Protein AF-A0A3D5N9E1-F1 (afdb_monomer)

Organism: NCBI:txid168935

Radius of gyration: 23.95 Å; Cα contacts (8 Å, |Δi|>4): 768; chains: 1; bounding box: 67×78×55 Å

Structure (mmCIF, N/CA/C/O backbone):
data_AF-A0A3D5N9E1-F1
#
_entry.id   AF-A0A3D5N9E1-F1
#
loop_
_atom_site.group_PDB
_atom_site.id
_atom_site.type_symbol
_atom_site.label_atom_id
_atom_site.label_alt_id
_atom_site.label_comp_id
_atom_site.label_asym_id
_atom_site.label_entity_id
_atom_site.label_seq_id
_atom_site.pdbx_PDB_ins_code
_atom_site.Cartn_x
_atom_site.Cartn_y
_atom_site.Cartn_z
_atom_site.occupancy
_atom_site.B_iso_or_equiv
_atom_site.auth_seq_id
_atom_site.auth_comp_id
_atom_site.auth_asym_id
_atom_site.auth_atom_id
_atom_site.pdbx_PDB_model_num
ATOM 1 N N . MET A 1 1 ? 43.078 33.951 27.477 1.00 39.91 1 MET A N 1
ATOM 2 C CA . MET A 1 1 ? 42.856 33.477 26.098 1.00 39.91 1 MET A CA 1
ATOM 3 C C . MET A 1 1 ? 41.370 33.601 25.806 1.00 39.91 1 MET A C 1
ATOM 5 O O . MET A 1 1 ? 40.579 32.904 26.423 1.00 39.91 1 MET A O 1
ATOM 9 N N . THR A 1 2 ? 41.009 34.582 24.984 1.00 33.34 2 THR A N 1
ATOM 10 C CA . THR A 1 2 ? 39.685 34.783 24.359 1.00 33.34 2 THR A CA 1
ATOM 11 C C . THR A 1 2 ? 39.602 33.875 23.115 1.00 33.34 2 THR A C 1
ATOM 13 O O . THR A 1 2 ? 40.651 33.455 22.636 1.00 33.34 2 THR A O 1
ATOM 16 N N . THR A 1 3 ? 38.457 33.417 22.602 1.00 33.12 3 THR A N 1
ATOM 17 C CA . THR A 1 3 ? 37.290 34.126 22.022 1.00 33.12 3 THR A CA 1
ATOM 18 C C . THR A 1 3 ? 36.111 33.125 21.957 1.00 33.12 3 THR A C 1
ATOM 20 O O . THR A 1 3 ? 36.323 31.952 21.677 1.00 33.12 3 THR A O 1
ATOM 23 N N . SER A 1 4 ? 34.881 33.410 22.402 1.00 30.75 4 SER A N 1
ATOM 24 C CA . SER A 1 4 ? 33.824 34.268 21.821 1.00 30.75 4 SER A CA 1
ATOM 25 C C . SER A 1 4 ? 33.329 33.855 20.420 1.00 30.75 4 SER A C 1
ATOM 27 O O . SER A 1 4 ? 33.912 34.231 19.406 1.00 30.75 4 SER A O 1
ATOM 29 N N . LEU A 1 5 ? 32.197 33.138 20.388 1.00 36.12 5 LEU A N 1
ATOM 30 C CA . LEU A 1 5 ? 31.382 32.854 19.198 1.00 36.12 5 LEU A CA 1
ATOM 31 C C . LEU A 1 5 ? 30.779 34.144 18.614 1.00 36.12 5 LEU A C 1
ATOM 33 O O . LEU A 1 5 ? 29.966 34.788 19.276 1.00 36.12 5 LEU A O 1
ATOM 37 N N . GLU A 1 6 ? 31.084 34.474 17.357 1.00 34.16 6 GLU A N 1
ATOM 38 C CA . GLU A 1 6 ? 30.407 35.557 16.629 1.00 34.16 6 GLU A CA 1
ATOM 39 C C . GLU A 1 6 ? 29.340 35.020 15.662 1.00 34.16 6 GLU A C 1
ATOM 41 O O . GLU A 1 6 ? 29.622 34.532 14.568 1.00 34.16 6 GLU A O 1
ATOM 46 N N . ARG A 1 7 ? 28.068 35.194 16.041 1.00 33.53 7 ARG A N 1
ATOM 47 C CA . ARG A 1 7 ? 26.943 35.194 15.097 1.00 33.53 7 ARG A CA 1
ATOM 48 C C . ARG A 1 7 ? 26.887 36.553 14.386 1.00 33.53 7 ARG A C 1
ATOM 50 O O . ARG A 1 7 ? 26.365 37.488 14.989 1.00 33.53 7 ARG A O 1
ATOM 57 N N . ARG A 1 8 ? 27.333 36.655 13.123 1.00 33.06 8 ARG A N 1
ATOM 58 C CA . ARG A 1 8 ? 26.827 37.597 12.081 1.00 33.06 8 ARG A CA 1
ATOM 59 C C . ARG A 1 8 ? 27.731 37.627 10.841 1.00 33.06 8 ARG A C 1
ATOM 61 O O . ARG A 1 8 ? 28.818 38.186 10.913 1.00 33.06 8 ARG A O 1
ATOM 68 N N . ARG A 1 9 ? 27.211 37.162 9.694 1.00 31.77 9 ARG A N 1
ATOM 69 C CA . ARG A 1 9 ? 27.338 37.754 8.335 1.00 31.77 9 ARG A CA 1
ATOM 70 C C . ARG A 1 9 ? 27.010 36.711 7.259 1.00 31.77 9 ARG A C 1
ATOM 72 O O . ARG A 1 9 ? 27.866 35.911 6.921 1.00 31.77 9 ARG A O 1
ATOM 79 N N . PHE A 1 10 ? 25.830 36.818 6.650 1.00 28.70 10 PHE A N 1
ATOM 80 C CA . PHE A 1 10 ? 25.749 37.103 5.211 1.00 28.70 10 PHE A CA 1
ATOM 81 C C . PHE A 1 10 ? 24.344 37.612 4.863 1.00 28.70 10 PHE A C 1
ATOM 83 O O . PHE A 1 10 ? 23.374 36.862 4.870 1.00 28.70 10 PHE A O 1
ATOM 90 N N . LEU A 1 11 ? 24.222 38.913 4.596 1.00 29.69 11 LEU A N 1
ATOM 91 C CA . LEU A 1 11 ? 22.987 39.527 4.115 1.00 29.69 11 LEU A CA 1
ATOM 92 C C . LEU A 1 11 ? 23.321 40.366 2.880 1.00 29.69 11 LEU A C 1
ATOM 94 O O . LEU A 1 11 ? 23.933 41.421 2.994 1.00 29.69 11 LEU A O 1
ATOM 98 N N . LYS A 1 12 ? 22.923 39.822 1.726 1.00 27.81 12 LYS A N 1
ATOM 99 C CA . LYS A 1 12 ? 22.423 40.492 0.513 1.00 27.81 12 LYS A CA 1
ATOM 100 C C . LYS A 1 12 ? 23.005 41.878 0.178 1.00 27.81 12 LYS A C 1
ATOM 102 O O . LYS A 1 12 ? 22.596 42.885 0.749 1.00 27.81 12 LYS A O 1
ATOM 107 N N . SER A 1 13 ? 23.802 41.926 -0.890 1.00 30.17 13 SER A N 1
ATOM 108 C CA . SER A 1 13 ? 23.986 43.132 -1.712 1.00 30.17 13 SER A CA 1
ATOM 109 C C . SER A 1 13 ? 22.952 43.156 -2.846 1.00 30.17 13 SER A C 1
ATOM 111 O O . SER A 1 13 ? 22.575 42.105 -3.361 1.00 30.17 13 SER A O 1
ATOM 113 N N . VAL A 1 14 ? 22.491 44.348 -3.232 1.00 34.19 14 VAL A N 1
ATOM 114 C CA . VAL A 1 14 ? 21.452 44.595 -4.253 1.00 34.19 14 VAL A CA 1
ATOM 115 C C . VAL A 1 14 ? 21.963 45.629 -5.270 1.00 34.19 14 VAL A C 1
ATOM 117 O O . VAL A 1 14 ? 22.809 46.448 -4.915 1.00 34.19 14 VAL A O 1
ATOM 120 N N . ALA A 1 15 ? 21.356 45.631 -6.469 1.00 31.62 15 ALA A N 1
ATOM 121 C CA . ALA A 1 15 ? 21.448 46.618 -7.567 1.00 31.62 15 ALA A CA 1
ATOM 122 C C . ALA A 1 15 ? 22.546 46.343 -8.639 1.00 31.62 15 ALA A C 1
ATOM 124 O O . ALA A 1 15 ? 23.654 45.959 -8.288 1.00 31.62 15 ALA A O 1
ATOM 125 N N . ALA A 1 16 ? 22.313 46.519 -9.956 1.00 31.25 16 ALA A N 1
ATOM 126 C CA . ALA A 1 16 ? 21.088 46.946 -10.661 1.00 31.25 16 ALA A CA 1
ATOM 127 C C . ALA A 1 16 ? 21.017 46.529 -12.159 1.00 31.25 16 ALA A C 1
ATOM 129 O O . ALA A 1 16 ? 22.038 46.470 -12.829 1.00 31.25 16 ALA A O 1
ATOM 130 N N . ALA A 1 17 ? 19.771 46.387 -12.647 1.00 30.31 17 ALA A N 1
ATOM 131 C CA . ALA A 1 17 ? 19.212 46.743 -13.973 1.00 30.31 17 ALA A CA 1
ATOM 132 C C . ALA A 1 17 ? 19.816 46.236 -15.315 1.00 30.31 17 ALA A C 1
ATOM 134 O O . ALA A 1 17 ? 20.955 46.534 -15.658 1.00 30.31 17 ALA A O 1
ATOM 135 N N . GLY A 1 18 ? 18.951 45.650 -16.171 1.00 28.73 18 GLY A N 1
ATOM 136 C CA . GLY A 1 18 ? 19.239 45.419 -17.601 1.00 28.73 18 GLY A CA 1
ATOM 137 C C . GLY A 1 18 ? 18.175 44.675 -18.448 1.00 28.73 18 GLY A C 1
ATOM 138 O O . GLY A 1 18 ? 18.410 43.540 -18.825 1.00 28.73 18 GLY A O 1
ATOM 139 N N . VAL A 1 19 ? 17.061 45.340 -18.807 1.00 32.41 19 VAL A N 1
ATOM 140 C CA . VAL A 1 19 ? 16.312 45.190 -20.098 1.00 32.41 19 VAL A CA 1
ATOM 141 C C . VAL A 1 19 ? 15.659 43.823 -20.494 1.00 32.41 19 VAL A C 1
ATOM 143 O O . VAL A 1 19 ? 16.262 42.987 -21.151 1.00 32.41 19 VAL A O 1
ATOM 146 N N . ILE A 1 20 ? 14.362 43.655 -20.165 1.00 35.75 20 ILE A N 1
ATOM 147 C CA . ILE A 1 20 ? 13.182 43.441 -21.076 1.00 35.75 20 ILE A CA 1
ATOM 148 C C . ILE A 1 20 ? 13.515 43.113 -22.563 1.00 35.75 20 ILE A C 1
ATOM 150 O O . ILE A 1 20 ? 14.217 43.911 -23.165 1.00 35.75 20 ILE A O 1
ATOM 154 N N . LEU A 1 21 ? 12.989 42.136 -23.333 1.00 34.06 21 LEU A N 1
ATOM 155 C CA . LEU A 1 21 ? 11.941 41.067 -23.331 1.00 34.06 21 LEU A CA 1
ATOM 156 C C . LEU A 1 21 ? 12.146 40.242 -24.663 1.00 34.06 21 LEU A C 1
ATOM 158 O O . LEU A 1 21 ? 12.999 40.671 -25.444 1.00 34.06 21 LEU A O 1
ATOM 162 N N . PRO A 1 22 ? 11.358 39.205 -25.079 1.00 43.97 22 PRO A N 1
ATOM 163 C CA . PRO A 1 22 ? 10.430 38.277 -24.398 1.00 43.97 22 PRO A CA 1
ATOM 164 C C . PRO A 1 22 ? 10.693 36.765 -24.702 1.00 43.97 22 PRO A C 1
ATOM 166 O O . PRO A 1 22 ? 11.386 36.412 -25.647 1.00 43.97 22 PRO A O 1
ATOM 169 N N . GLY A 1 23 ? 10.003 35.868 -23.984 1.00 39.88 23 GLY A N 1
ATOM 170 C CA . GLY A 1 23 ? 9.424 34.637 -24.560 1.00 39.88 23 GLY A CA 1
ATOM 171 C C . GLY A 1 23 ? 10.335 33.572 -25.196 1.00 39.88 23 GLY A C 1
ATOM 172 O O . GLY A 1 23 ? 10.279 33.366 -26.404 1.00 39.88 23 GLY A O 1
ATOM 173 N N . MET A 1 24 ? 11.010 32.766 -24.372 1.00 36.00 24 MET A N 1
ATOM 174 C CA . MET A 1 24 ? 11.253 31.353 -24.698 1.00 36.00 24 MET A CA 1
ATOM 175 C C . MET A 1 24 ? 11.306 30.536 -23.405 1.00 36.00 24 MET A C 1
ATOM 177 O O . MET A 1 24 ? 12.301 30.538 -22.682 1.00 36.00 24 MET A O 1
ATOM 181 N N . SER A 1 25 ? 10.196 29.868 -23.093 1.00 35.53 25 SER A N 1
ATOM 182 C CA . SER A 1 25 ? 10.108 28.929 -21.977 1.00 35.53 25 SER A CA 1
ATOM 183 C C . SER A 1 25 ? 10.927 27.685 -22.309 1.00 35.53 25 SER A C 1
ATOM 185 O O . SER A 1 25 ? 10.414 26.753 -22.920 1.00 35.53 25 SER A O 1
ATOM 187 N N . MET A 1 26 ? 12.195 27.662 -21.900 1.00 39.12 26 MET A N 1
ATOM 188 C CA . MET A 1 26 ? 13.045 26.466 -21.945 1.00 39.12 26 MET A CA 1
ATOM 189 C C . MET A 1 26 ? 12.646 25.475 -20.834 1.00 39.12 26 MET A C 1
ATOM 191 O O . MET A 1 26 ? 13.474 25.068 -20.024 1.00 39.12 26 MET A O 1
ATOM 195 N N . PHE A 1 27 ? 11.369 25.075 -20.802 1.00 42.38 27 PHE A N 1
ATOM 196 C CA . PHE A 1 27 ? 10.957 23.822 -20.170 1.00 42.38 27 PHE A CA 1
ATOM 197 C C . PHE A 1 27 ? 11.347 22.703 -21.131 1.00 42.38 27 PHE A C 1
ATOM 199 O O . PHE A 1 27 ? 10.619 22.341 -22.050 1.00 42.38 27 PHE A O 1
ATOM 206 N N . GLY A 1 28 ? 12.592 22.275 -20.966 1.00 41.06 28 GLY A N 1
ATOM 207 C CA . GLY A 1 28 ? 13.300 21.386 -21.872 1.00 41.06 28 GLY A CA 1
ATOM 208 C C . GLY A 1 28 ? 14.501 20.761 -21.179 1.00 41.06 28 GLY A C 1
ATOM 209 O O . GLY A 1 28 ? 15.564 20.641 -21.786 1.00 41.06 28 GLY A O 1
ATOM 210 N N . ALA A 1 29 ? 14.335 20.373 -19.910 1.00 38.56 29 ALA A N 1
ATOM 211 C CA . ALA A 1 29 ? 15.100 19.256 -19.380 1.00 38.56 29 ALA A CA 1
ATOM 212 C C . ALA A 1 29 ? 14.678 18.040 -20.211 1.00 38.56 29 ALA A C 1
ATOM 214 O O . ALA A 1 29 ? 13.598 17.480 -20.031 1.00 38.56 29 ALA A O 1
ATOM 215 N N . ALA A 1 30 ? 15.473 17.725 -21.232 1.00 37.25 30 ALA A N 1
ATOM 216 C CA . ALA A 1 30 ? 15.228 16.551 -22.040 1.00 37.25 30 ALA A CA 1
ATOM 217 C C . ALA A 1 30 ? 15.395 15.336 -21.130 1.00 37.25 30 ALA A C 1
ATOM 219 O O . ALA A 1 30 ? 16.508 15.071 -20.670 1.00 37.25 30 ALA A O 1
ATOM 220 N N . MET A 1 31 ? 14.310 14.592 -20.905 1.00 46.56 31 MET A N 1
ATOM 221 C CA . MET A 1 31 ? 14.457 13.209 -20.476 1.00 46.56 31 MET A CA 1
ATOM 222 C C . MET A 1 31 ? 15.425 12.552 -21.460 1.00 46.56 31 MET A C 1
ATOM 224 O O . MET A 1 31 ? 15.201 12.603 -22.676 1.00 46.56 31 MET A O 1
ATOM 228 N N . ALA A 1 32 ? 16.474 11.908 -20.948 1.00 38.44 32 ALA A N 1
ATOM 229 C CA . ALA A 1 32 ? 16.996 10.762 -21.666 1.00 38.44 32 ALA A CA 1
ATOM 230 C C . ALA A 1 32 ? 15.790 9.839 -21.865 1.00 38.44 32 ALA A C 1
ATOM 232 O O . ALA A 1 32 ? 15.141 9.449 -20.892 1.00 38.44 32 ALA A O 1
ATOM 233 N N . ALA A 1 33 ? 15.408 9.595 -23.118 1.00 39.44 33 ALA A N 1
ATOM 234 C CA . ALA A 1 33 ? 14.344 8.650 -23.383 1.00 39.44 33 ALA A CA 1
ATOM 235 C C . ALA A 1 33 ? 14.811 7.308 -22.817 1.00 39.44 33 ALA A C 1
ATOM 237 O O . ALA A 1 33 ? 15.800 6.744 -23.286 1.00 39.44 33 ALA A O 1
ATOM 238 N N . ASN A 1 34 ? 14.114 6.811 -21.796 1.00 50.66 34 ASN A N 1
ATOM 239 C CA . ASN A 1 34 ? 14.156 5.393 -21.501 1.00 50.66 34 ASN A CA 1
ATOM 240 C C . ASN A 1 34 ? 13.504 4.708 -22.702 1.00 50.66 34 ASN A C 1
ATOM 242 O O . ASN A 1 34 ? 12.290 4.521 -22.723 1.00 50.66 34 ASN A O 1
ATOM 246 N N . ASP A 1 35 ? 14.319 4.348 -23.701 1.00 60.09 35 ASP A N 1
ATOM 247 C CA . ASP A 1 35 ? 13.928 3.604 -24.913 1.00 60.09 35 ASP A CA 1
ATOM 248 C C . ASP A 1 35 ? 13.274 2.240 -24.584 1.00 60.09 35 ASP A C 1
ATOM 250 O O . ASP A 1 35 ? 12.830 1.514 -25.470 1.00 60.09 35 ASP A O 1
ATOM 254 N N . THR A 1 36 ? 13.210 1.884 -23.298 1.00 80.62 36 THR A N 1
ATOM 255 C CA . THR A 1 36 ? 12.567 0.699 -22.737 1.00 80.62 36 THR A CA 1
ATOM 256 C C . THR A 1 36 ? 11.112 0.919 -22.302 1.00 80.62 36 THR A C 1
ATOM 258 O O . THR A 1 36 ? 10.419 -0.072 -22.089 1.00 80.62 36 THR A O 1
ATOM 261 N N . LEU A 1 37 ? 10.604 2.151 -22.162 1.00 91.75 37 LEU A N 1
ATOM 262 C CA . LEU A 1 37 ? 9.244 2.402 -21.657 1.00 91.75 37 LEU A CA 1
ATOM 263 C C . LEU A 1 37 ? 8.408 3.289 -22.580 1.00 91.75 37 LEU A C 1
ATOM 265 O O . LEU A 1 37 ? 8.780 4.412 -22.916 1.00 91.75 37 LEU A O 1
ATOM 269 N N . GLU A 1 38 ? 7.201 2.821 -22.897 1.00 94.25 38 GLU A N 1
ATOM 270 C CA . GLU A 1 38 ? 6.179 3.655 -23.515 1.00 94.25 38 GLU A CA 1
ATOM 271 C C . GLU A 1 38 ? 5.543 4.569 -22.467 1.00 94.25 38 GLU A C 1
ATOM 273 O O . GLU A 1 38 ? 4.822 4.128 -21.567 1.00 94.25 38 GLU A O 1
ATOM 278 N N . LEU A 1 39 ? 5.831 5.861 -22.603 1.00 95.31 39 LEU A N 1
ATOM 279 C CA . LEU A 1 39 ? 5.329 6.913 -21.733 1.00 95.31 39 LEU A CA 1
ATOM 280 C C . LEU A 1 39 ? 4.351 7.812 -22.491 1.00 95.31 39 LEU A C 1
ATOM 282 O O . LEU A 1 39 ? 4.697 8.365 -23.539 1.00 95.31 39 LEU A O 1
ATOM 286 N N . GLY A 1 40 ? 3.169 8.021 -21.915 1.00 95.19 40 GLY A N 1
ATOM 287 C CA . GLY A 1 40 ? 2.153 8.934 -22.432 1.00 95.19 40 GLY A CA 1
ATOM 288 C C . GLY A 1 40 ? 2.606 10.399 -22.495 1.00 95.19 40 GLY A C 1
ATOM 289 O O . GLY A 1 40 ? 3.733 10.764 -22.125 1.00 95.19 40 GLY A O 1
ATOM 290 N N . GLU A 1 41 ? 1.702 11.255 -22.974 1.00 95.69 41 GLU A N 1
ATOM 291 C CA . GLU A 1 41 ? 1.911 12.705 -22.985 1.00 95.69 41 GLU A CA 1
ATOM 292 C C . GLU A 1 41 ? 2.115 13.245 -21.562 1.00 95.69 41 GLU A C 1
ATOM 294 O O . GLU A 1 41 ? 1.517 12.757 -20.601 1.00 95.69 41 GLU A O 1
ATOM 299 N N . ALA A 1 42 ? 2.976 14.256 -21.435 1.00 96.50 42 ALA A N 1
ATOM 300 C CA . ALA A 1 42 ? 3.238 14.912 -20.163 1.00 96.50 42 ALA A CA 1
ATOM 301 C C . ALA A 1 42 ? 2.051 15.787 -19.746 1.00 96.50 42 ALA A C 1
ATOM 303 O O . ALA A 1 42 ? 1.591 16.640 -20.506 1.00 96.50 42 ALA A O 1
ATOM 304 N N . GLN A 1 43 ? 1.584 15.584 -18.519 1.00 96.69 43 GLN A N 1
ATOM 305 C CA . GLN A 1 43 ? 0.491 16.324 -17.902 1.00 96.69 43 GLN A CA 1
ATOM 306 C C . GLN A 1 43 ? 1.026 17.054 -16.672 1.00 96.69 43 GLN A C 1
ATOM 308 O O . GLN A 1 43 ? 1.778 16.477 -15.889 1.00 96.69 43 GLN A O 1
ATOM 313 N N . ASN A 1 44 ? 0.638 18.314 -16.476 1.00 97.12 44 ASN A N 1
ATOM 314 C CA . ASN A 1 44 ? 1.001 19.033 -15.255 1.00 97.12 44 ASN A CA 1
ATOM 315 C C . ASN A 1 44 ? 0.338 18.354 -14.050 1.00 97.12 44 ASN A C 1
ATOM 317 O O . ASN A 1 44 ? -0.877 18.150 -14.047 1.00 97.12 44 ASN A O 1
ATOM 321 N N . PHE A 1 45 ? 1.131 18.045 -13.031 1.00 98.06 45 PHE A N 1
ATOM 322 C CA . PHE A 1 45 ? 0.673 17.467 -11.779 1.00 98.06 45 PHE A CA 1
ATOM 323 C C . PHE A 1 45 ? 0.757 18.486 -10.643 1.00 98.06 45 PHE A C 1
ATOM 325 O O . PHE A 1 45 ? 1.726 19.232 -10.516 1.00 98.06 45 PHE A O 1
ATOM 332 N N . ASP A 1 46 ? -0.268 18.476 -9.801 1.00 97.25 46 ASP A N 1
ATOM 333 C CA . ASP A 1 46 ? -0.351 19.246 -8.570 1.00 97.25 46 ASP A CA 1
ATOM 334 C C . ASP A 1 46 ? -1.178 18.450 -7.549 1.00 97.25 46 ASP A C 1
ATOM 336 O O . ASP A 1 46 ? -2.180 17.811 -7.895 1.00 97.25 46 ASP A O 1
ATOM 340 N N . PHE A 1 47 ? -0.756 18.475 -6.285 1.00 98.56 47 PHE A N 1
ATOM 341 C CA . PHE A 1 47 ? -1.433 17.735 -5.227 1.00 98.56 47 PHE A CA 1
ATOM 342 C C . PHE A 1 47 ? -2.749 18.404 -4.816 1.00 98.56 47 PHE A C 1
ATOM 344 O O . PHE A 1 47 ? -3.734 17.695 -4.599 1.00 98.56 47 PHE A O 1
ATOM 351 N N . ASP A 1 48 ? -2.828 19.739 -4.823 1.00 98.56 48 ASP A N 1
ATOM 352 C CA . ASP A 1 48 ? -4.088 20.442 -4.556 1.00 98.56 48 ASP A CA 1
ATOM 353 C C . ASP A 1 48 ? -5.118 20.129 -5.653 1.00 98.56 48 ASP A C 1
ATOM 355 O O . ASP A 1 48 ? -6.287 19.859 -5.362 1.00 98.56 48 ASP A O 1
ATOM 359 N N . ALA A 1 49 ? -4.706 20.063 -6.922 1.00 98.31 49 ALA A N 1
ATOM 360 C CA . ALA A 1 49 ? -5.551 19.581 -8.014 1.00 98.31 49 ALA A CA 1
ATOM 361 C C . ALA A 1 49 ? -6.043 18.132 -7.795 1.00 98.31 49 ALA A C 1
ATOM 363 O O . ALA A 1 49 ? -7.219 17.841 -8.045 1.00 98.31 49 ALA A O 1
ATOM 364 N N . LEU A 1 50 ? -5.195 17.232 -7.277 1.00 98.69 50 LEU A N 1
ATOM 365 C CA . LEU A 1 50 ? -5.577 15.854 -6.942 1.00 98.69 50 LEU A CA 1
ATOM 366 C C . LEU A 1 50 ? -6.610 15.795 -5.799 1.00 98.69 50 LEU A C 1
ATOM 368 O O . LEU A 1 50 ? -7.597 15.061 -5.906 1.00 98.69 50 LEU A O 1
ATOM 372 N N . ILE A 1 51 ? -6.425 16.601 -4.747 1.00 98.88 51 ILE A N 1
ATOM 373 C CA . ILE A 1 51 ? -7.365 16.753 -3.623 1.00 98.88 51 ILE A CA 1
ATOM 374 C C . ILE A 1 51 ? -8.720 17.271 -4.127 1.00 98.88 51 ILE A C 1
ATOM 376 O O . ILE A 1 51 ? -9.758 16.654 -3.871 1.00 98.88 51 ILE A O 1
ATOM 380 N N . ASN A 1 52 ? -8.721 18.349 -4.917 1.00 98.75 52 ASN A N 1
ATOM 381 C CA . ASN A 1 52 ? -9.932 18.924 -5.513 1.00 98.75 52 ASN A CA 1
ATOM 382 C C . ASN A 1 52 ? -10.658 17.930 -6.440 1.00 98.75 52 ASN A C 1
ATOM 384 O O . ASN A 1 52 ? -11.895 17.886 -6.471 1.00 98.75 52 ASN A O 1
ATOM 388 N N . ARG A 1 53 ? -9.915 17.087 -7.175 1.00 98.50 53 ARG A N 1
ATOM 389 C CA . ARG A 1 53 ? -10.482 16.004 -7.992 1.00 98.50 53 ARG A CA 1
ATOM 390 C C . ARG A 1 53 ? -11.166 14.953 -7.116 1.00 98.50 53 ARG A C 1
ATOM 392 O O . ARG A 1 53 ? -12.322 14.627 -7.383 1.00 98.50 53 ARG A O 1
ATOM 399 N N . ALA A 1 54 ? -10.513 14.486 -6.049 1.00 98.75 54 ALA A N 1
ATOM 400 C CA . ALA A 1 54 ? -11.104 13.543 -5.098 1.00 98.75 54 ALA A CA 1
ATOM 401 C C . ALA A 1 54 ? -12.384 14.106 -4.450 1.00 98.75 54 ALA A C 1
ATOM 403 O O . ALA A 1 54 ? -13.418 13.432 -4.457 1.00 98.75 54 ALA A O 1
ATOM 404 N N . GLN A 1 55 ? -12.360 15.361 -3.990 1.00 98.75 55 GLN A N 1
ATOM 405 C CA . GLN A 1 55 ? -13.531 16.050 -3.436 1.00 98.75 55 GLN A CA 1
ATOM 406 C C . GLN A 1 55 ? -14.683 16.132 -4.448 1.00 98.75 55 GLN A C 1
ATOM 408 O O . GLN A 1 55 ? -15.830 15.821 -4.130 1.00 98.75 55 GLN A O 1
ATOM 413 N N . THR A 1 56 ? -14.377 16.484 -5.700 1.00 98.62 56 THR A N 1
ATOM 414 C CA . THR A 1 56 ? -15.363 16.541 -6.790 1.00 98.62 56 THR A CA 1
ATOM 415 C C . THR A 1 56 ? -15.939 15.159 -7.116 1.00 98.62 56 THR A C 1
ATOM 417 O O . THR A 1 56 ? -17.104 15.049 -7.489 1.00 98.62 56 THR A O 1
ATOM 420 N N . MET A 1 57 ? -15.158 14.086 -6.975 1.00 98.44 57 MET A N 1
ATOM 421 C CA . MET A 1 57 ? -15.636 12.716 -7.184 1.00 98.44 57 MET A CA 1
ATOM 422 C C . MET A 1 57 ? -16.586 12.235 -6.079 1.00 98.44 57 MET A C 1
ATOM 424 O O . MET A 1 57 ? -17.450 11.407 -6.370 1.00 98.44 57 MET A O 1
ATOM 428 N N . ALA A 1 58 ? -16.486 12.759 -4.852 1.00 98.56 58 ALA A N 1
ATOM 429 C CA . ALA A 1 58 ? -17.416 12.429 -3.766 1.00 98.56 58 ALA A CA 1
ATOM 430 C C . ALA A 1 58 ? -18.835 12.988 -3.985 1.00 98.56 58 ALA A C 1
ATOM 432 O O . ALA A 1 58 ? -19.785 12.464 -3.415 1.00 98.56 58 ALA A O 1
ATOM 433 N N . THR A 1 59 ? -19.013 14.002 -4.842 1.00 98.31 59 THR A N 1
ATOM 434 C CA . THR A 1 59 ? -20.342 14.564 -5.173 1.00 98.31 59 THR A CA 1
ATOM 435 C C . THR A 1 59 ? -21.063 13.823 -6.307 1.00 98.31 59 THR A C 1
ATOM 437 O O . THR A 1 59 ? -22.157 14.218 -6.712 1.00 98.31 59 THR A O 1
ATOM 440 N N . LYS A 1 60 ? -20.459 12.751 -6.836 1.00 97.81 60 LYS A N 1
ATOM 441 C CA . LYS A 1 60 ? -20.966 11.942 -7.954 1.00 97.81 60 LYS A CA 1
ATOM 442 C C . LYS A 1 60 ? -21.125 10.487 -7.530 1.00 97.81 60 LYS A C 1
ATOM 444 O O . LYS A 1 60 ? -20.431 10.027 -6.624 1.00 97.81 60 LYS A O 1
ATOM 449 N N . ASP A 1 61 ? -21.983 9.747 -8.227 1.00 97.44 61 ASP A N 1
ATOM 450 C CA . ASP A 1 61 ? -22.085 8.298 -8.050 1.00 97.44 61 ASP A CA 1
ATOM 451 C C . ASP A 1 61 ? -20.758 7.586 -8.352 1.00 97.44 61 ASP A C 1
ATOM 453 O O . ASP A 1 61 ? -19.991 7.980 -9.232 1.00 97.44 61 ASP A O 1
ATOM 457 N N . TYR A 1 62 ? -20.502 6.508 -7.610 1.00 97.88 62 TYR A N 1
ATOM 458 C CA . TYR A 1 62 ? -19.337 5.654 -7.815 1.00 97.88 62 TYR A CA 1
ATOM 459 C C . TYR A 1 62 ? -19.442 4.883 -9.134 1.00 97.88 62 TYR A C 1
ATOM 461 O O . TYR A 1 62 ? -20.411 4.159 -9.368 1.00 97.88 62 TYR A O 1
ATOM 469 N N . VAL A 1 63 ? -18.393 4.972 -9.949 1.00 95.50 63 VAL A N 1
ATOM 470 C CA . VAL A 1 63 ? -18.209 4.163 -11.158 1.00 95.50 63 VAL A CA 1
ATOM 471 C C . VAL A 1 63 ? -16.961 3.314 -10.951 1.00 95.50 63 VAL A C 1
ATOM 473 O O . VAL A 1 63 ? -15.868 3.861 -10.806 1.00 95.50 63 VAL A O 1
ATOM 476 N N . ALA A 1 64 ? -17.113 1.989 -10.893 1.00 91.06 64 ALA A N 1
ATOM 477 C CA . ALA A 1 64 ? -15.994 1.056 -10.739 1.00 91.06 64 ALA A CA 1
ATOM 478 C C . ALA A 1 64 ? -15.013 1.141 -11.932 1.00 91.06 64 ALA A C 1
ATOM 480 O O . ALA A 1 64 ? -15.453 1.467 -13.038 1.00 91.06 64 ALA A O 1
ATOM 481 N N . PRO A 1 65 ? -13.711 0.830 -11.757 1.00 87.56 65 PRO A N 1
ATOM 482 C CA . PRO A 1 65 ? -12.782 0.758 -12.880 1.00 87.56 65 PRO A CA 1
ATOM 483 C C . PRO A 1 65 ? -13.211 -0.349 -13.845 1.00 87.56 65 PRO A C 1
ATOM 485 O O . PRO A 1 65 ? -13.640 -1.422 -13.411 1.00 87.56 65 PRO A O 1
ATOM 488 N N . ILE A 1 66 ? -13.065 -0.110 -15.147 1.00 87.50 66 ILE A N 1
ATOM 489 C CA . ILE A 1 66 ? -13.288 -1.146 -16.158 1.00 87.50 66 ILE A CA 1
ATOM 490 C C . ILE A 1 66 ? -12.094 -2.104 -16.098 1.00 87.50 66 ILE A C 1
ATOM 492 O O . ILE A 1 66 ? -10.985 -1.750 -16.488 1.00 87.50 66 ILE A O 1
ATOM 496 N N . ALA A 1 67 ? -12.318 -3.308 -15.576 1.00 85.69 67 ALA A N 1
ATOM 497 C CA . ALA A 1 67 ? -11.343 -4.389 -15.654 1.00 85.69 67 ALA A CA 1
ATOM 498 C C . ALA A 1 67 ? -11.222 -4.898 -17.107 1.00 85.69 67 ALA A C 1
ATOM 500 O O . ALA A 1 67 ? -12.239 -4.939 -17.809 1.00 85.69 67 ALA A O 1
ATOM 501 N N . PRO A 1 68 ? -10.027 -5.328 -17.560 1.00 89.62 68 PRO A N 1
ATOM 502 C CA . PRO A 1 68 ? -9.882 -6.079 -18.805 1.00 89.62 68 PRO A CA 1
ATOM 503 C C . PRO A 1 68 ? -10.676 -7.391 -18.790 1.00 89.62 68 PRO A C 1
ATOM 505 O O . PRO A 1 68 ? -11.195 -7.800 -17.751 1.00 89.62 68 PRO A O 1
ATOM 508 N N . ASP A 1 69 ? -10.750 -8.050 -19.951 1.00 91.50 69 ASP A N 1
ATOM 509 C CA . ASP A 1 69 ? -11.594 -9.229 -20.191 1.00 91.50 69 ASP A CA 1
ATOM 510 C C . ASP A 1 69 ? -11.567 -10.240 -19.017 1.00 91.50 69 ASP A C 1
ATOM 512 O O . ASP A 1 69 ? -10.531 -10.878 -18.774 1.00 91.50 69 ASP A O 1
ATOM 516 N N . PRO A 1 70 ? -12.694 -10.422 -18.296 1.00 91.81 70 PRO A N 1
ATOM 517 C CA . PRO A 1 70 ? -12.795 -11.373 -17.195 1.00 91.81 70 PRO A CA 1
ATOM 518 C C . PRO A 1 70 ? -12.468 -12.815 -17.597 1.00 91.81 70 PRO A C 1
ATOM 520 O O . PRO A 1 70 ? -11.966 -13.572 -16.767 1.00 91.81 70 PRO A O 1
ATOM 523 N N . GLU A 1 71 ? -12.678 -13.198 -18.862 1.00 94.00 71 GLU A N 1
ATOM 524 C CA . GLU A 1 71 ? -12.325 -14.527 -19.369 1.00 94.00 71 GLU A CA 1
ATOM 525 C C . GLU A 1 71 ? -10.807 -14.726 -19.520 1.00 94.00 71 GLU A C 1
ATOM 527 O O . GLU A 1 71 ? -10.347 -15.870 -19.585 1.00 94.00 71 GLU A O 1
ATOM 532 N N . ILE A 1 72 ? -10.023 -13.646 -19.539 1.00 94.44 72 ILE A N 1
ATOM 533 C CA . ILE A 1 72 ? -8.557 -13.676 -19.489 1.00 94.44 72 ILE A CA 1
ATOM 534 C C . ILE A 1 72 ? -8.100 -13.522 -18.039 1.00 94.44 72 ILE A C 1
ATOM 536 O O . ILE A 1 72 ? -7.465 -14.422 -17.487 1.00 94.44 72 ILE A O 1
ATOM 540 N N . VAL A 1 73 ? -8.456 -12.406 -17.399 1.00 95.00 73 VAL A N 1
ATOM 541 C CA . VAL A 1 73 ? -7.950 -12.023 -16.072 1.00 95.00 73 VAL A CA 1
ATOM 542 C C . VAL A 1 73 ? -8.387 -13.013 -14.990 1.00 95.00 73 VAL A C 1
ATOM 544 O O . VAL A 1 73 ? -7.584 -13.382 -14.135 1.00 95.00 73 VAL A O 1
ATOM 547 N N . GLY A 1 74 ? -9.620 -13.524 -15.064 1.00 94.81 74 GLY A N 1
ATOM 548 C CA . GLY A 1 74 ? -10.150 -14.531 -14.142 1.00 94.81 74 GLY A CA 1
ATOM 549 C C . GLY A 1 74 ? -9.498 -15.914 -14.260 1.00 94.81 74 GLY A C 1
ATOM 550 O O . GLY A 1 74 ? -9.700 -16.745 -13.379 1.00 94.81 74 GLY A O 1
ATOM 551 N N . LYS A 1 75 ? -8.704 -16.164 -15.313 1.00 96.19 75 LYS A N 1
ATOM 552 C CA . LYS A 1 75 ? -7.919 -17.399 -15.502 1.00 96.19 75 LYS A CA 1
ATOM 553 C C . LYS A 1 75 ? -6.436 -17.240 -15.153 1.00 96.19 75 LYS A C 1
ATOM 555 O O . LYS A 1 75 ? -5.701 -18.220 -15.191 1.00 96.19 75 LYS A O 1
ATOM 560 N N . ILE A 1 76 ? -5.995 -16.033 -14.796 1.00 96.50 76 ILE A N 1
ATOM 561 C CA . ILE A 1 76 ? -4.679 -15.798 -14.195 1.00 96.50 76 ILE A CA 1
ATOM 562 C C . ILE A 1 76 ? -4.829 -16.050 -12.688 1.00 96.50 76 ILE A C 1
ATOM 564 O O . ILE A 1 76 ? -5.070 -15.127 -11.903 1.00 96.50 76 ILE A O 1
ATOM 568 N N . ASP A 1 77 ? -4.768 -17.326 -12.311 1.00 95.44 77 ASP A N 1
ATOM 569 C CA . ASP A 1 77 ? -4.827 -17.780 -10.920 1.00 95.44 77 ASP A CA 1
ATOM 570 C C . ASP A 1 77 ? -3.504 -17.546 -10.167 1.00 95.44 77 ASP A C 1
ATOM 572 O O . ASP A 1 77 ? -2.581 -16.923 -10.688 1.00 95.44 77 ASP A O 1
ATOM 576 N N . TYR A 1 78 ? -3.409 -18.013 -8.919 1.00 92.88 78 TYR A N 1
ATOM 577 C CA . TYR A 1 78 ? -2.219 -17.814 -8.082 1.00 92.88 78 TYR A CA 1
ATOM 578 C C . TYR A 1 78 ? -0.932 -18.383 -8.712 1.00 92.88 78 TYR A C 1
ATOM 580 O O . TYR A 1 78 ? 0.086 -17.692 -8.761 1.00 92.88 78 TYR A O 1
ATOM 588 N N . ASP A 1 79 ? -0.977 -19.621 -9.215 1.00 94.19 79 ASP A N 1
ATOM 589 C CA . ASP A 1 79 ? 0.170 -20.283 -9.852 1.00 94.19 79 ASP A CA 1
ATOM 590 C C . ASP A 1 79 ? 0.537 -19.632 -11.197 1.00 94.19 79 ASP A C 1
ATOM 592 O O . ASP A 1 79 ? 1.714 -19.438 -11.500 1.00 94.19 79 ASP A O 1
ATOM 596 N N . THR A 1 80 ? -0.457 -19.221 -11.989 1.00 95.31 80 THR A N 1
ATOM 597 C CA . THR A 1 80 ? -0.231 -18.486 -13.241 1.00 95.31 80 THR A CA 1
ATOM 598 C C . THR A 1 80 ? 0.374 -17.109 -12.975 1.00 95.31 80 THR A C 1
ATOM 600 O O . THR A 1 80 ? 1.372 -16.758 -13.599 1.00 95.31 80 THR A O 1
ATOM 603 N N . HIS A 1 81 ? -0.182 -16.341 -12.029 1.00 96.81 81 HIS A N 1
ATOM 604 C CA . HIS A 1 81 ? 0.294 -15.002 -11.654 1.00 96.81 81 HIS A CA 1
ATOM 605 C C . HIS A 1 81 ? 1.733 -15.030 -11.137 1.00 96.81 81 HIS A C 1
ATOM 607 O O . HIS A 1 81 ? 2.550 -14.203 -11.538 1.00 96.81 81 HIS A O 1
ATOM 613 N N . GLY A 1 82 ? 2.072 -16.043 -10.332 1.00 95.06 82 GLY A N 1
ATOM 614 C CA . GLY A 1 82 ? 3.418 -16.258 -9.804 1.00 95.06 82 GLY A CA 1
ATOM 615 C C . GLY A 1 82 ? 4.507 -16.465 -10.864 1.00 95.06 82 GLY A C 1
ATOM 616 O O . GLY A 1 82 ? 5.679 -16.303 -10.539 1.00 95.06 82 GLY A O 1
ATOM 617 N N . LYS A 1 83 ? 4.140 -16.774 -12.117 1.00 96.88 83 LYS A N 1
ATOM 618 C CA . LYS A 1 83 ? 5.050 -16.952 -13.268 1.00 96.88 83 LYS A CA 1
ATOM 619 C C . LYS A 1 83 ? 5.153 -15.711 -14.165 1.00 96.88 83 LYS A C 1
ATOM 621 O O . LYS A 1 83 ? 5.842 -15.761 -15.182 1.00 96.88 83 LYS A O 1
ATOM 626 N N . LEU A 1 84 ? 4.442 -14.626 -13.842 1.00 97.00 84 LEU A N 1
ATOM 627 C CA . LEU A 1 84 ? 4.469 -13.371 -14.599 1.00 97.00 84 LEU A CA 1
ATOM 628 C C . LEU A 1 84 ? 5.491 -12.431 -13.951 1.00 97.00 84 LEU A C 1
ATOM 630 O O . LEU A 1 84 ? 5.216 -11.772 -12.944 1.00 97.00 84 LEU A O 1
ATOM 634 N N . HIS A 1 85 ? 6.698 -12.387 -14.506 1.00 96.94 85 HIS A N 1
ATOM 635 C CA . HIS A 1 85 ? 7.812 -11.647 -13.919 1.00 96.94 85 HIS A CA 1
ATOM 636 C C . HIS A 1 85 ? 8.070 -10.358 -14.690 1.00 96.94 85 HIS A C 1
ATOM 638 O O . HIS A 1 85 ? 8.313 -10.384 -15.890 1.00 96.94 85 HIS A O 1
ATOM 644 N N . TYR A 1 86 ? 8.036 -9.215 -14.006 1.00 97.56 86 TYR A N 1
ATOM 645 C CA . TYR A 1 86 ? 8.401 -7.944 -14.627 1.00 97.56 86 TYR A CA 1
ATOM 646 C C . TYR A 1 86 ? 9.904 -7.922 -14.937 1.00 97.56 86 TYR A C 1
ATOM 648 O O . TYR A 1 86 ? 10.731 -8.102 -14.034 1.00 97.56 86 TYR A O 1
ATOM 656 N N . LYS A 1 87 ? 10.256 -7.688 -16.200 1.00 96.06 87 LYS A N 1
ATOM 657 C CA . LYS A 1 87 ? 11.638 -7.636 -16.683 1.00 96.06 87 LYS A CA 1
ATOM 658 C C . LYS A 1 87 ? 12.361 -6.432 -16.098 1.00 96.06 87 LYS A C 1
ATOM 660 O O . LYS A 1 87 ? 11.898 -5.298 -16.203 1.00 96.06 87 LYS A O 1
ATOM 665 N N . ARG A 1 88 ? 13.535 -6.659 -15.506 1.00 92.88 88 ARG A N 1
ATOM 666 C CA . ARG A 1 88 ? 14.233 -5.599 -14.763 1.00 92.88 88 ARG A CA 1
ATOM 667 C C . ARG A 1 88 ? 14.772 -4.468 -15.632 1.00 92.88 88 ARG A C 1
ATOM 669 O O . ARG A 1 88 ? 14.917 -3.368 -15.112 1.00 92.88 88 ARG A O 1
ATOM 676 N N . ASP A 1 89 ? 14.975 -4.703 -16.920 1.00 90.56 89 ASP A N 1
ATOM 677 C CA . ASP A 1 89 ? 15.493 -3.696 -17.852 1.00 90.56 89 ASP A CA 1
ATOM 678 C C . ASP A 1 89 ? 14.426 -2.652 -18.255 1.00 90.56 89 ASP A C 1
ATOM 680 O O . ASP A 1 89 ? 14.762 -1.596 -18.779 1.00 90.56 89 ASP A O 1
ATOM 684 N N . HIS A 1 90 ? 13.150 -2.902 -17.932 1.00 95.31 90 HIS A N 1
ATOM 685 C CA . HIS A 1 90 ? 12.056 -1.928 -18.041 1.00 95.31 90 HIS A CA 1
ATOM 686 C C . HIS A 1 90 ? 11.742 -1.229 -16.699 1.00 95.31 90 HIS A C 1
ATOM 688 O O . HIS A 1 90 ? 10.754 -0.511 -16.602 1.00 95.31 90 HIS A O 1
ATOM 694 N N . SER A 1 91 ? 12.522 -1.445 -15.629 1.00 96.25 91 SER A N 1
ATOM 695 C CA . SER A 1 91 ? 12.231 -0.845 -14.311 1.00 96.25 91 SER A CA 1
ATOM 696 C C . SER A 1 91 ? 12.397 0.682 -14.361 1.00 96.25 91 SER A C 1
ATOM 698 O O . SER A 1 91 ? 13.516 1.134 -14.621 1.00 96.25 91 SER A O 1
ATOM 700 N N . PRO A 1 92 ? 11.367 1.500 -14.056 1.00 96.38 92 PRO A N 1
ATOM 701 C CA . PRO A 1 92 ? 11.562 2.937 -13.902 1.00 96.38 92 PRO A CA 1
ATOM 702 C C . PRO A 1 92 ? 12.638 3.241 -12.856 1.00 96.38 92 PRO A C 1
ATOM 704 O O . PRO A 1 92 ? 12.770 2.520 -11.861 1.00 96.38 92 PRO A O 1
ATOM 707 N N . PHE A 1 93 ? 13.392 4.312 -13.102 1.00 95.06 93 PHE A N 1
ATOM 708 C CA . PHE A 1 93 ? 14.508 4.800 -12.284 1.00 95.06 93 PHE A CA 1
ATOM 709 C C . PHE A 1 93 ? 15.754 3.892 -12.221 1.00 95.06 93 PHE A C 1
ATOM 711 O O . PHE A 1 93 ? 16.731 4.259 -11.576 1.00 95.06 93 PHE A O 1
ATOM 718 N N . ALA A 1 94 ? 15.784 2.745 -12.919 1.00 93.94 94 ALA A N 1
ATOM 719 C CA . ALA A 1 94 ? 16.970 1.874 -12.972 1.00 93.94 94 ALA A CA 1
ATOM 720 C C . ALA A 1 94 ? 18.117 2.389 -13.869 1.00 93.94 94 ALA A C 1
ATOM 722 O O . ALA A 1 94 ? 19.208 1.821 -13.866 1.00 93.94 94 ALA A O 1
ATOM 723 N N . ASP A 1 95 ? 17.872 3.461 -14.618 1.00 90.75 95 ASP A N 1
ATOM 724 C CA . ASP A 1 95 ? 18.831 4.222 -15.426 1.00 90.75 95 ASP A CA 1
ATOM 725 C C . ASP A 1 95 ? 19.684 5.208 -14.600 1.00 90.75 95 ASP A C 1
ATOM 727 O O . ASP A 1 95 ? 20.587 5.847 -15.140 1.00 90.75 95 ASP A O 1
ATOM 731 N N . GLY A 1 96 ? 19.405 5.338 -13.298 1.00 90.38 96 GLY A N 1
ATOM 732 C CA . GLY A 1 96 ? 20.041 6.306 -12.403 1.00 90.38 96 GLY A CA 1
ATOM 733 C C . GLY A 1 96 ? 19.303 7.644 -12.283 1.00 90.38 96 GLY A C 1
ATOM 734 O O . GLY A 1 96 ? 19.816 8.553 -11.635 1.00 90.38 96 GLY A O 1
ATOM 735 N N . SER A 1 97 ? 18.096 7.784 -12.851 1.00 91.88 97 SER A N 1
ATOM 736 C CA . SER A 1 97 ? 17.233 8.965 -12.638 1.00 91.88 97 SER A CA 1
ATOM 737 C C . SER A 1 97 ? 16.612 9.038 -11.226 1.00 91.88 97 SER A C 1
ATOM 739 O O . SER A 1 97 ? 16.050 10.074 -10.842 1.00 91.88 97 SER A O 1
ATOM 741 N N . GLY A 1 98 ? 16.764 7.970 -10.432 1.00 95.31 98 GLY A N 1
ATOM 742 C CA . GLY A 1 98 ? 16.413 7.890 -9.014 1.00 95.31 98 GLY A CA 1
ATOM 743 C C . GLY A 1 98 ? 17.187 6.796 -8.270 1.00 95.31 98 GLY A C 1
ATOM 744 O O . GLY A 1 98 ? 17.810 5.932 -8.881 1.00 95.31 98 GLY A O 1
ATOM 745 N N . THR A 1 99 ? 17.143 6.823 -6.937 1.00 97.25 99 THR A N 1
ATOM 746 C CA . THR A 1 99 ? 17.889 5.887 -6.072 1.00 97.25 99 THR A CA 1
ATOM 747 C C . THR A 1 99 ? 17.247 4.499 -5.970 1.00 97.25 99 THR A C 1
ATOM 749 O O . THR A 1 99 ? 17.959 3.498 -5.887 1.00 97.25 99 THR A O 1
ATOM 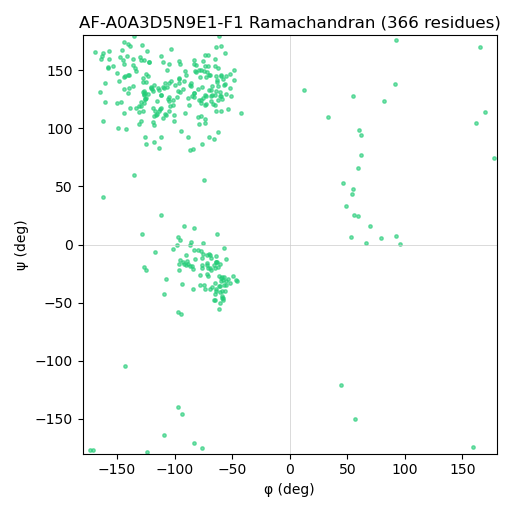752 N N . TYR A 1 100 ? 15.911 4.427 -5.981 1.00 98.19 100 TYR A N 1
ATOM 753 C CA . TYR A 1 100 ? 15.136 3.201 -5.753 1.00 98.19 100 TYR A CA 1
ATOM 754 C C . TYR A 1 100 ? 14.301 2.851 -6.994 1.00 98.19 100 TYR A C 1
ATOM 756 O O . TYR A 1 100 ? 13.259 3.475 -7.219 1.00 98.19 100 TYR A O 1
ATOM 764 N N . PRO A 1 101 ? 14.720 1.864 -7.808 1.00 97.56 101 PRO A N 1
ATOM 765 C CA . PRO A 1 101 ? 13.948 1.417 -8.960 1.00 97.56 101 PRO A CA 1
ATOM 766 C C . PRO A 1 101 ? 12.621 0.790 -8.544 1.00 97.56 101 PRO A C 1
ATOM 768 O O . PRO A 1 101 ? 12.479 0.289 -7.427 1.00 97.56 101 PRO A O 1
ATOM 771 N N . LEU A 1 102 ? 11.660 0.720 -9.463 1.00 97.88 102 LEU A N 1
ATOM 772 C CA . LEU A 1 102 ? 10.378 0.056 -9.209 1.00 97.88 102 LEU A CA 1
ATOM 773 C C . LEU A 1 102 ? 10.039 -0.993 -10.268 1.00 97.88 102 LEU A C 1
ATOM 775 O O . LEU A 1 102 ? 10.556 -0.966 -11.379 1.00 97.88 102 LEU A O 1
ATOM 779 N N . THR A 1 103 ? 9.154 -1.929 -9.928 1.00 98.25 103 THR A N 1
ATOM 780 C CA . THR A 1 103 ? 8.528 -2.817 -10.920 1.00 98.25 103 THR A CA 1
ATOM 781 C C . THR A 1 103 ? 7.035 -2.933 -10.693 1.00 98.25 103 THR A C 1
ATOM 783 O O . THR A 1 103 ? 6.550 -2.817 -9.565 1.00 98.25 103 THR A O 1
ATOM 786 N N . PHE A 1 104 ? 6.301 -3.190 -11.772 1.00 98.31 104 PHE A N 1
ATOM 787 C CA . PHE A 1 104 ? 4.850 -3.303 -11.735 1.00 98.31 104 PHE A CA 1
ATOM 788 C C . PHE A 1 104 ? 4.388 -4.744 -11.493 1.00 98.31 104 PHE A C 1
ATOM 790 O O . PHE A 1 104 ? 5.038 -5.715 -11.890 1.00 98.31 104 PHE A O 1
ATOM 797 N N . PHE A 1 105 ? 3.237 -4.889 -10.842 1.00 98.19 105 PHE A N 1
ATOM 798 C CA . PHE A 1 105 ? 2.526 -6.159 -10.745 1.00 98.19 105 PHE A CA 1
ATOM 799 C C . PHE A 1 105 ? 1.604 -6.335 -11.954 1.00 98.19 105 PHE A C 1
ATOM 801 O O . PHE A 1 105 ? 0.893 -5.409 -12.351 1.00 98.19 105 PHE A O 1
ATOM 808 N N . HIS A 1 106 ? 1.590 -7.542 -12.516 1.00 97.81 106 HIS A N 1
ATOM 809 C CA . HIS A 1 106 ? 0.642 -7.908 -13.563 1.00 97.81 106 HIS A CA 1
ATOM 810 C C . HIS A 1 106 ? -0.778 -8.048 -12.990 1.00 97.81 106 HIS A C 1
ATOM 812 O O . HIS A 1 106 ? -0.947 -8.382 -11.815 1.00 97.81 106 HIS A O 1
ATOM 818 N N . LEU A 1 107 ? -1.799 -7.847 -13.823 1.00 97.06 107 LEU A N 1
ATOM 819 C CA . LEU A 1 107 ? -3.191 -8.162 -13.487 1.00 97.06 107 LEU A CA 1
ATOM 820 C C . LEU A 1 107 ? -3.406 -9.669 -13.283 1.00 97.06 107 LEU A C 1
ATOM 822 O O . LEU A 1 107 ? -2.705 -10.497 -13.867 1.00 97.06 107 LEU A O 1
ATOM 826 N N . GLY A 1 108 ? -4.408 -10.029 -12.485 1.00 96.06 108 GLY A N 1
ATOM 827 C CA . GLY A 1 108 ? -4.842 -11.418 -12.319 1.00 96.06 108 GLY A CA 1
ATOM 828 C C . GLY A 1 108 ? -6.144 -11.538 -11.537 1.00 96.06 108 GLY A C 1
ATOM 829 O O . GLY A 1 108 ? -6.725 -10.519 -11.170 1.00 96.06 108 GLY A O 1
ATOM 830 N N . MET A 1 109 ? -6.616 -12.754 -11.250 1.00 95.12 109 MET A N 1
ATOM 831 C CA . MET A 1 109 ? -7.983 -12.954 -10.737 1.00 95.12 109 MET A CA 1
ATOM 832 C C . MET A 1 109 ? -8.260 -12.226 -9.407 1.00 95.12 109 MET A C 1
ATOM 834 O O . MET A 1 109 ? -9.377 -11.778 -9.166 1.00 95.12 109 MET A O 1
ATOM 838 N N . TYR A 1 110 ? -7.234 -12.070 -8.562 1.00 92.81 110 TYR A N 1
ATOM 839 C CA . TYR A 1 110 ? -7.307 -11.352 -7.282 1.00 92.81 110 TYR A CA 1
ATOM 840 C C . TYR A 1 110 ? -6.993 -9.851 -7.397 1.00 92.81 110 TYR A C 1
ATOM 842 O O . TYR A 1 110 ? -7.285 -9.086 -6.481 1.00 92.81 110 TYR A O 1
ATOM 850 N N . PHE A 1 111 ? -6.424 -9.422 -8.526 1.00 94.38 111 PHE A N 1
ATOM 851 C CA . PHE A 1 111 ? -5.996 -8.051 -8.806 1.00 94.38 111 PHE A CA 1
ATOM 852 C C . PHE A 1 111 ? -6.441 -7.660 -10.222 1.00 94.38 111 PHE A C 1
ATOM 854 O O . PHE A 1 111 ? -5.627 -7.428 -11.113 1.00 94.38 111 PHE A O 1
ATOM 861 N N . ALA A 1 112 ? -7.756 -7.697 -10.449 1.00 94.00 112 ALA A N 1
ATOM 862 C CA . ALA A 1 112 ? -8.336 -7.578 -11.787 1.00 94.00 112 ALA A CA 1
ATOM 863 C C . ALA A 1 112 ? -8.577 -6.130 -12.244 1.00 94.00 112 ALA A C 1
ATOM 865 O O . ALA A 1 112 ? -8.749 -5.879 -13.435 1.00 94.00 112 ALA A O 1
ATOM 866 N N . LYS A 1 113 ? -8.613 -5.179 -11.304 1.00 94.81 113 LYS A N 1
ATOM 867 C CA . LYS A 1 113 ? -8.807 -3.754 -11.593 1.00 94.81 113 LYS A CA 1
ATOM 868 C C . LYS A 1 113 ? -7.459 -3.133 -11.986 1.00 94.81 113 LYS A C 1
ATOM 870 O O . LYS A 1 113 ? -6.515 -3.278 -11.207 1.00 94.81 113 LYS A O 1
ATOM 875 N N . PRO A 1 114 ? -7.361 -2.441 -13.132 1.00 95.62 114 PRO A N 1
ATOM 876 C CA . PRO A 1 114 ? -6.164 -1.705 -13.491 1.00 95.62 114 PRO A CA 1
ATOM 877 C C . PRO A 1 114 ? -6.009 -0.457 -12.624 1.00 95.62 114 PRO A C 1
ATOM 879 O O . PRO A 1 114 ? -6.986 0.163 -12.199 1.00 95.62 114 PRO A O 1
ATOM 882 N N . VAL A 1 115 ? -4.751 -0.107 -12.393 1.00 97.44 115 VAL A N 1
ATOM 883 C CA . VAL A 1 115 ? -4.299 1.073 -11.668 1.00 97.44 115 VAL A CA 1
ATOM 884 C C . VAL A 1 115 ? -3.352 1.831 -12.595 1.00 97.44 115 VAL A C 1
ATOM 886 O O . VAL A 1 115 ? -2.396 1.250 -13.117 1.00 97.44 115 VAL A O 1
ATOM 889 N N . HIS A 1 116 ? -3.629 3.113 -12.820 1.00 97.50 116 HIS A N 1
ATOM 890 C CA . HIS A 1 116 ? -2.802 3.967 -13.668 1.00 97.50 116 HIS A CA 1
ATOM 891 C C . HIS A 1 116 ? -1.531 4.373 -12.917 1.00 97.50 116 HIS A C 1
ATOM 893 O O . HIS A 1 116 ? -1.577 4.737 -11.739 1.00 97.50 116 HIS A O 1
ATOM 899 N N . MET A 1 117 ? -0.394 4.298 -13.605 1.00 98.31 117 MET A N 1
ATOM 900 C CA . MET A 1 117 ? 0.928 4.535 -13.031 1.00 98.31 117 MET A CA 1
ATOM 901 C C . MET A 1 117 ? 1.563 5.720 -13.740 1.00 98.31 117 MET A C 1
ATOM 903 O O . MET A 1 117 ? 1.822 5.645 -14.937 1.00 98.31 117 MET A O 1
ATOM 907 N N . TYR A 1 118 ? 1.836 6.793 -13.012 1.00 98.62 118 TYR A N 1
ATOM 908 C CA . TYR A 1 118 ? 2.473 7.993 -13.533 1.00 98.62 118 TYR A CA 1
ATOM 909 C C . TYR A 1 118 ? 3.868 8.141 -12.929 1.00 98.62 118 TYR A C 1
ATOM 911 O O . TYR A 1 118 ? 4.024 8.122 -11.708 1.00 98.62 118 TYR A O 1
ATOM 919 N N . LEU A 1 119 ? 4.880 8.323 -13.775 1.00 98.12 119 LEU A N 1
ATOM 920 C CA . LEU A 1 119 ? 6.190 8.804 -13.337 1.00 98.12 119 LEU A CA 1
ATOM 921 C C . LEU A 1 119 ? 6.117 10.329 -13.250 1.00 98.12 119 LEU A C 1
ATOM 923 O O . LEU A 1 119 ? 5.637 10.966 -14.189 1.00 98.12 119 LEU A O 1
ATOM 927 N N . LEU A 1 120 ? 6.548 10.893 -12.124 1.00 97.62 120 LEU A N 1
ATOM 928 C CA . LEU A 1 120 ? 6.485 12.322 -11.834 1.00 97.62 120 LEU A CA 1
ATOM 929 C C . LEU A 1 120 ? 7.900 12.896 -11.714 1.00 97.62 120 LEU A C 1
ATOM 931 O O . LEU A 1 120 ? 8.688 12.444 -10.887 1.00 97.62 120 LEU A O 1
ATOM 935 N N . GLU A 1 121 ? 8.204 13.908 -12.523 1.00 93.00 121 GLU A N 1
ATOM 936 C CA . GLU A 1 121 ? 9.464 14.655 -12.471 1.00 93.00 121 GLU A CA 1
ATOM 937 C C . GLU A 1 121 ? 9.201 16.135 -12.781 1.00 93.00 121 GLU A C 1
ATOM 939 O O . GLU A 1 121 ? 8.444 16.450 -13.697 1.00 93.00 121 GLU A O 1
ATOM 944 N N . ASP A 1 122 ? 9.774 17.047 -11.988 1.00 89.38 122 ASP A N 1
ATOM 945 C CA . ASP A 1 122 ? 9.650 18.510 -12.137 1.00 89.38 122 ASP A CA 1
ATOM 946 C C . ASP A 1 122 ? 8.201 19.032 -12.313 1.00 89.38 122 ASP A C 1
ATOM 948 O O . ASP A 1 122 ? 7.944 20.022 -13.002 1.00 89.38 122 ASP A O 1
ATOM 952 N N . GLY A 1 123 ? 7.228 18.366 -11.678 1.00 92.75 123 GLY A N 1
ATOM 953 C CA . GLY A 1 123 ? 5.799 18.697 -11.776 1.00 92.75 123 GLY A CA 1
ATOM 954 C C . GLY A 1 123 ? 5.099 18.191 -13.047 1.00 92.75 123 GLY A C 1
ATOM 955 O O . GLY A 1 123 ? 3.922 18.486 -13.249 1.00 92.75 123 GLY A O 1
ATOM 956 N N . ALA A 1 124 ? 5.781 17.417 -13.893 1.00 97.00 124 ALA A N 1
ATOM 957 C CA . ALA A 1 124 ? 5.210 16.748 -15.056 1.00 97.00 124 ALA A CA 1
ATOM 958 C C . ALA A 1 124 ? 5.010 15.248 -14.778 1.00 97.00 124 ALA A C 1
ATOM 960 O O . ALA A 1 124 ? 5.961 14.505 -14.540 1.00 97.00 124 ALA A O 1
ATOM 961 N N . ALA A 1 125 ? 3.759 14.794 -14.840 1.00 98.19 125 ALA A N 1
ATOM 962 C CA . ALA A 1 125 ? 3.381 13.390 -14.765 1.00 98.19 125 ALA A CA 1
ATOM 963 C C . ALA A 1 125 ? 3.279 12.776 -16.168 1.00 98.19 125 ALA A C 1
ATOM 965 O O . ALA A 1 125 ? 2.640 13.344 -17.057 1.00 98.19 125 ALA A O 1
ATOM 966 N N . ARG A 1 126 ? 3.858 11.588 -16.365 1.00 97.88 126 ARG A N 1
ATOM 967 C CA . ARG A 1 126 ? 3.729 10.788 -17.595 1.00 97.88 126 ARG A CA 1
ATOM 968 C C . ARG A 1 126 ? 3.250 9.385 -17.265 1.00 97.88 126 ARG A C 1
ATOM 970 O O . ARG A 1 126 ? 3.866 8.702 -16.452 1.00 97.88 126 ARG A O 1
ATOM 977 N N . GLU A 1 127 ? 2.163 8.959 -17.897 1.00 97.69 127 GLU A N 1
ATOM 978 C CA . GLU A 1 127 ? 1.615 7.614 -17.699 1.00 97.69 127 GLU A CA 1
ATOM 979 C C . GLU A 1 127 ? 2.548 6.554 -18.285 1.00 97.69 127 GLU A C 1
ATOM 981 O O . GLU A 1 127 ? 2.970 6.682 -19.433 1.00 97.69 127 GLU A O 1
ATOM 986 N N . VAL A 1 128 ? 2.837 5.494 -17.534 1.00 97.50 128 VAL A N 1
ATOM 987 C CA . VAL A 1 128 ? 3.464 4.284 -18.068 1.00 97.50 128 VAL A CA 1
ATOM 988 C C . VAL A 1 128 ? 2.378 3.461 -18.747 1.00 97.50 128 VAL A C 1
ATOM 990 O O . VAL A 1 128 ? 1.513 2.892 -18.082 1.00 97.50 128 VAL A O 1
ATOM 993 N N . VAL A 1 129 ? 2.420 3.381 -20.074 1.00 96.19 129 VAL A N 1
ATOM 994 C CA . VAL A 1 129 ? 1.453 2.599 -20.849 1.00 96.19 129 VAL A CA 1
ATOM 995 C C . VAL A 1 129 ? 1.820 1.124 -20.733 1.00 96.19 129 VAL A C 1
ATOM 997 O O . VAL A 1 129 ? 2.947 0.738 -21.052 1.00 96.19 129 VAL A O 1
ATOM 1000 N N . TYR A 1 130 ? 0.883 0.285 -20.278 1.00 95.38 130 TYR A N 1
ATOM 1001 C CA . TYR A 1 130 ? 1.102 -1.163 -20.200 1.00 95.38 130 TYR A CA 1
ATOM 1002 C C . TYR A 1 130 ? 1.404 -1.741 -21.586 1.00 95.38 130 TYR A C 1
ATOM 1004 O O . TYR A 1 130 ? 0.606 -1.594 -22.516 1.00 95.38 130 TYR A O 1
ATOM 1012 N N . ARG A 1 131 ? 2.505 -2.488 -21.676 1.00 94.81 131 ARG A N 1
ATOM 1013 C CA . ARG A 1 131 ? 2.827 -3.362 -22.801 1.00 94.81 131 ARG A CA 1
ATOM 1014 C C . ARG A 1 131 ? 3.072 -4.791 -22.293 1.00 94.81 131 ARG A C 1
ATOM 1016 O O . ARG A 1 131 ? 3.702 -4.955 -21.242 1.00 94.81 131 ARG A O 1
ATOM 1023 N N . PRO A 1 132 ? 2.602 -5.837 -23.002 1.00 92.75 132 PRO A N 1
ATOM 1024 C CA . PRO A 1 132 ? 2.841 -7.226 -22.601 1.00 92.75 132 PRO A CA 1
ATOM 1025 C C . PRO A 1 132 ? 4.326 -7.612 -22.567 1.00 92.75 132 PRO A C 1
ATOM 1027 O O . PRO A 1 132 ? 4.713 -8.509 -21.823 1.00 92.75 132 PRO A O 1
ATOM 1030 N N . ASP A 1 133 ? 5.171 -6.959 -23.365 1.00 93.31 133 ASP A N 1
ATOM 1031 C CA . ASP A 1 133 ? 6.598 -7.263 -23.465 1.00 93.31 133 ASP A CA 1
ATOM 1032 C C . ASP A 1 133 ? 7.416 -6.836 -22.238 1.00 93.31 133 ASP A C 1
ATOM 1034 O O . ASP A 1 133 ? 8.497 -7.388 -22.044 1.00 93.31 133 ASP A O 1
ATOM 1038 N N . TYR A 1 134 ? 6.891 -5.980 -21.353 1.00 96.25 134 TYR A N 1
ATOM 1039 C CA . TYR A 1 134 ? 7.509 -5.682 -20.053 1.00 96.25 134 TYR A CA 1
ATOM 1040 C C . TYR A 1 134 ? 7.576 -6.900 -19.114 1.00 96.25 134 TYR A C 1
ATOM 1042 O O . TYR A 1 134 ? 8.284 -6.865 -18.106 1.00 96.25 134 TYR A O 1
ATOM 1050 N N . PHE A 1 135 ? 6.837 -7.974 -19.408 1.00 96.94 135 PHE A N 1
ATOM 1051 C CA . PHE A 1 135 ? 6.779 -9.176 -18.582 1.00 96.94 135 PHE A CA 1
ATOM 1052 C C . PHE A 1 135 ? 7.379 -10.392 -19.296 1.00 96.94 135 PHE A C 1
ATOM 1054 O O . PHE A 1 135 ? 7.065 -10.696 -20.449 1.00 96.94 135 PHE A O 1
ATOM 1061 N N . ASP A 1 136 ? 8.202 -11.143 -18.571 1.00 96.75 136 ASP A N 1
ATOM 1062 C CA . ASP A 1 136 ? 8.474 -12.538 -18.879 1.00 96.75 136 ASP A CA 1
ATOM 1063 C C . ASP A 1 136 ? 7.255 -13.377 -18.487 1.00 96.75 136 ASP A C 1
ATOM 1065 O O . ASP A 1 136 ? 6.727 -13.278 -17.376 1.00 96.75 136 ASP A O 1
ATOM 1069 N N . MET A 1 137 ? 6.788 -14.189 -19.434 1.00 96.81 137 MET A N 1
ATOM 1070 C CA . MET A 1 137 ? 5.586 -15.012 -19.313 1.00 96.81 137 MET A CA 1
ATOM 1071 C C . MET A 1 137 ? 5.804 -16.355 -20.025 1.00 96.81 137 MET A C 1
ATOM 1073 O O . MET A 1 137 ? 6.423 -16.360 -21.096 1.00 96.81 137 MET A O 1
ATOM 1077 N N . PRO A 1 138 ? 5.248 -17.476 -19.530 1.00 96.38 138 PRO A N 1
ATOM 1078 C CA . PRO A 1 138 ? 5.183 -18.732 -20.285 1.00 96.38 138 PRO A CA 1
ATOM 1079 C C . PRO A 1 138 ? 4.568 -18.532 -21.680 1.00 96.38 138 PRO A C 1
ATOM 1081 O O . PRO A 1 138 ? 3.711 -17.664 -21.855 1.00 96.38 138 PRO A O 1
ATOM 1084 N N . GLU A 1 139 ? 5.010 -19.290 -22.686 1.00 94.12 139 GLU A N 1
ATOM 1085 C CA . GLU A 1 139 ? 4.558 -19.145 -24.085 1.00 94.12 139 GLU A CA 1
ATOM 1086 C C . GLU A 1 139 ? 3.046 -19.393 -24.245 1.00 94.12 139 GLU A C 1
ATOM 1088 O O . GLU A 1 139 ? 2.370 -18.689 -24.992 1.00 94.12 139 GLU A O 1
ATOM 1093 N N . ASP A 1 140 ? 2.508 -20.330 -23.467 1.00 94.25 140 ASP A N 1
ATOM 1094 C CA . ASP A 1 140 ? 1.098 -20.715 -23.392 1.00 94.25 140 ASP A CA 1
ATOM 1095 C C . ASP A 1 140 ? 0.265 -19.867 -22.408 1.00 94.25 140 ASP A C 1
ATOM 1097 O O . ASP A 1 140 ? -0.945 -20.074 -22.281 1.00 94.25 140 ASP A O 1
ATOM 1101 N N . SER A 1 141 ? 0.883 -18.897 -21.722 1.00 95.56 141 SER A N 1
ATOM 1102 C CA . SER A 1 141 ? 0.223 -18.099 -20.684 1.00 95.56 141 SER A CA 1
ATOM 1103 C C . SER A 1 141 ? -0.970 -17.310 -21.223 1.00 95.56 141 SER A C 1
ATOM 1105 O O . SER A 1 141 ? -0.846 -16.505 -22.150 1.00 95.56 141 SER A O 1
ATOM 1107 N N . ILE A 1 142 ? -2.124 -17.460 -20.564 1.00 94.94 142 ILE A N 1
ATOM 1108 C CA . ILE A 1 142 ? -3.352 -16.723 -20.895 1.00 94.94 142 ILE A CA 1
ATOM 1109 C C . ILE A 1 142 ? -3.161 -15.198 -20.804 1.00 94.94 142 ILE A C 1
ATOM 1111 O O . ILE A 1 142 ? -3.793 -14.463 -21.561 1.00 94.94 142 ILE A O 1
ATOM 1115 N N . ALA A 1 143 ? -2.236 -14.731 -19.956 1.00 95.00 143 ALA A N 1
ATOM 1116 C CA . ALA A 1 143 ? -1.889 -13.319 -19.796 1.00 95.00 143 ALA A CA 1
ATOM 1117 C C . ALA A 1 143 ? -1.418 -12.659 -21.104 1.00 95.00 143 ALA A C 1
ATOM 1119 O O . ALA A 1 143 ? -1.717 -11.492 -21.335 1.00 95.00 143 ALA A O 1
ATOM 1120 N N . ARG A 1 144 ? -0.789 -13.421 -22.015 1.00 94.81 144 ARG A N 1
ATOM 1121 C CA . ARG A 1 144 ? -0.350 -12.942 -23.340 1.00 94.81 144 ARG A CA 1
ATOM 1122 C C . ARG A 1 144 ? -1.494 -12.511 -24.266 1.00 94.81 144 ARG A C 1
ATOM 1124 O O . ARG A 1 144 ? -1.225 -11.971 -25.333 1.00 94.81 144 ARG A O 1
ATOM 1131 N N . LYS A 1 145 ? -2.752 -12.781 -23.897 1.00 94.44 145 LYS A N 1
ATOM 1132 C CA . LYS A 1 145 ? -3.944 -12.348 -24.643 1.00 94.44 145 LYS A CA 1
ATOM 1133 C C . LYS A 1 145 ? -4.481 -10.984 -24.204 1.00 94.44 145 LYS A C 1
ATOM 1135 O O . LYS A 1 145 ? -5.388 -10.479 -24.860 1.00 94.44 145 LYS A O 1
ATOM 1140 N N . LEU A 1 146 ? -3.969 -10.408 -23.112 1.00 92.94 146 LEU A N 1
ATOM 1141 C CA . LEU A 1 146 ? -4.276 -9.023 -22.762 1.00 92.94 146 LEU A CA 1
ATOM 1142 C C . LEU A 1 146 ? -3.763 -8.091 -23.860 1.00 92.94 146 LEU A C 1
ATOM 1144 O O . LEU A 1 146 ? -2.654 -8.264 -24.366 1.00 92.94 146 LEU A O 1
ATOM 1148 N N . SER A 1 147 ? -4.577 -7.104 -24.230 1.00 90.25 147 SER A N 1
ATOM 1149 C CA . SER A 1 147 ? -4.161 -6.081 -25.181 1.00 90.25 147 SER A CA 1
ATOM 1150 C C . SER A 1 147 ? -3.131 -5.148 -24.555 1.00 90.25 147 SER A C 1
ATOM 1152 O O . SER A 1 147 ? -3.044 -5.013 -23.328 1.00 90.25 147 SER A O 1
ATOM 1154 N N . ASP A 1 148 ? -2.434 -4.406 -25.408 1.00 88.19 148 ASP A N 1
ATOM 1155 C CA . ASP A 1 148 ? -1.771 -3.175 -24.993 1.00 88.19 148 ASP A CA 1
ATOM 1156 C C . ASP A 1 148 ? -2.726 -2.279 -24.190 1.00 88.19 148 ASP A C 1
ATOM 1158 O O . ASP A 1 148 ? -3.949 -2.310 -24.371 1.00 88.19 148 ASP A O 1
ATOM 1162 N N . ASN A 1 149 ? -2.152 -1.503 -23.274 1.00 88.44 149 ASN A N 1
ATOM 1163 C CA . ASN A 1 149 ? -2.864 -0.638 -22.340 1.00 88.44 149 ASN A CA 1
ATOM 1164 C C . ASN A 1 149 ? -3.926 -1.333 -21.450 1.00 88.44 149 ASN A C 1
ATOM 1166 O O . ASN A 1 149 ? -4.842 -0.680 -20.957 1.00 88.44 149 ASN A O 1
ATOM 1170 N N . SER A 1 150 ? -3.804 -2.644 -21.192 1.00 91.25 150 SER A N 1
ATOM 1171 C CA . SER A 1 150 ? -4.660 -3.341 -20.208 1.00 91.25 150 SER A CA 1
ATOM 1172 C C . SER A 1 150 ? -4.453 -2.860 -18.761 1.00 91.25 150 SER A C 1
ATOM 1174 O O . SER A 1 150 ? -5.333 -3.052 -17.926 1.00 91.25 150 SER A O 1
ATOM 1176 N N . GLY A 1 151 ? -3.314 -2.224 -18.467 1.00 92.94 151 GLY A N 1
ATOM 1177 C CA . GLY A 1 151 ? -2.981 -1.630 -17.169 1.00 92.94 151 GLY A CA 1
ATOM 1178 C C . GLY A 1 151 ? -2.215 -2.555 -16.215 1.00 92.94 151 GLY A C 1
ATOM 1179 O O . GLY A 1 151 ? -1.964 -3.726 -16.500 1.00 92.94 151 GLY A O 1
ATOM 1180 N N . PHE A 1 152 ? -1.828 -2.007 -15.062 1.00 97.38 152 PHE A N 1
ATOM 1181 C CA . PHE A 1 152 ? -1.076 -2.705 -14.014 1.00 97.38 152 PHE A CA 1
ATOM 1182 C C . PHE A 1 152 ? -1.940 -2.948 -12.771 1.00 97.38 152 PHE A C 1
ATOM 1184 O O . PHE A 1 152 ? -2.891 -2.217 -12.521 1.00 97.38 152 PHE A O 1
ATOM 1191 N N . ALA A 1 153 ? -1.591 -3.944 -11.956 1.00 97.50 153 ALA A N 1
ATOM 1192 C CA . ALA A 1 153 ? -2.286 -4.235 -10.695 1.00 97.50 153 ALA A CA 1
ATOM 1193 C C . ALA A 1 153 ? -1.794 -3.400 -9.495 1.00 97.50 153 ALA A C 1
ATOM 1195 O O . ALA A 1 153 ? -2.444 -3.355 -8.450 1.00 97.50 153 ALA A O 1
ATOM 1196 N N . GLY A 1 154 ? -0.599 -2.820 -9.608 1.00 98.38 154 GLY A N 1
ATOM 1197 C CA . GLY A 1 154 ? 0.153 -2.254 -8.492 1.00 98.38 154 GLY A CA 1
ATOM 1198 C C . GLY A 1 154 ? 1.638 -2.132 -8.830 1.00 98.38 154 GLY A C 1
ATOM 1199 O O . GLY A 1 154 ? 2.051 -2.446 -9.949 1.00 98.38 154 GLY A O 1
ATOM 1200 N N . PHE A 1 155 ? 2.454 -1.736 -7.858 1.00 98.81 155 PHE A N 1
ATOM 1201 C CA . PHE A 1 155 ? 3.911 -1.642 -8.001 1.00 98.81 155 PHE A CA 1
ATOM 1202 C C . PHE A 1 155 ? 4.641 -1.999 -6.701 1.00 98.81 155 PHE A C 1
ATOM 1204 O O . PHE A 1 155 ? 4.041 -2.080 -5.626 1.00 98.81 155 PHE A O 1
ATOM 1211 N N . ARG A 1 156 ? 5.955 -2.198 -6.799 1.00 98.62 156 ARG A N 1
ATOM 1212 C CA . ARG A 1 156 ? 6.865 -2.353 -5.656 1.00 98.62 156 ARG A CA 1
ATOM 1213 C C . ARG A 1 156 ? 8.194 -1.647 -5.893 1.00 98.62 156 ARG A C 1
ATOM 1215 O O . ARG A 1 156 ? 8.674 -1.613 -7.026 1.00 98.62 156 ARG A O 1
ATOM 1222 N N . LEU A 1 157 ? 8.763 -1.118 -4.816 1.00 98.62 157 LEU A N 1
ATOM 1223 C CA . LEU A 1 157 ? 10.040 -0.411 -4.770 1.00 98.62 157 LEU A CA 1
ATOM 1224 C C . LEU A 1 157 ? 11.160 -1.374 -4.382 1.00 98.62 157 LEU A C 1
ATOM 1226 O O . LEU A 1 157 ? 11.037 -2.124 -3.411 1.00 98.62 157 LEU A O 1
ATOM 1230 N N . HIS A 1 158 ? 12.247 -1.335 -5.145 1.00 98.25 158 HIS A N 1
ATOM 1231 C CA . HIS A 1 158 ? 13.443 -2.152 -4.960 1.00 98.25 158 HIS A CA 1
ATOM 1232 C C . HIS A 1 158 ? 14.504 -1.393 -4.181 1.00 98.25 158 HIS A C 1
ATOM 1234 O O . HIS A 1 158 ? 14.474 -0.165 -4.101 1.00 98.25 158 HIS A O 1
ATOM 1240 N N . GLU A 1 159 ? 15.415 -2.137 -3.559 1.00 97.75 159 GLU A N 1
ATOM 1241 C CA . GLU A 1 159 ? 16.545 -1.565 -2.821 1.00 97.75 159 GLU A CA 1
ATOM 1242 C C . GLU A 1 159 ? 17.401 -0.624 -3.695 1.00 97.75 159 GLU A C 1
ATOM 1244 O O . GLU A 1 159 ? 17.284 -0.608 -4.920 1.00 97.75 159 GLU A O 1
ATOM 1249 N N . ASN A 1 160 ? 18.249 0.188 -3.051 1.00 97.00 160 ASN A N 1
ATOM 1250 C CA . ASN A 1 160 ? 19.122 1.155 -3.731 1.00 97.00 160 ASN A CA 1
ATOM 1251 C C . ASN A 1 160 ? 19.938 0.467 -4.850 1.00 97.00 160 ASN A C 1
ATOM 1253 O O . ASN A 1 160 ? 20.520 -0.593 -4.612 1.00 97.00 160 ASN A O 1
ATOM 1257 N N . LEU A 1 161 ? 20.010 1.090 -6.035 1.00 95.81 161 LEU A N 1
ATOM 1258 C CA . LEU A 1 161 ? 20.817 0.655 -7.188 1.00 95.81 161 LEU A CA 1
ATOM 1259 C C . LEU A 1 161 ? 22.267 0.267 -6.856 1.00 95.81 161 LEU A C 1
ATOM 1261 O O . LEU A 1 161 ? 22.834 -0.594 -7.527 1.00 95.81 161 LEU A O 1
ATOM 1265 N N . GLU A 1 162 ? 22.862 0.880 -5.833 1.00 95.75 162 GLU A N 1
ATOM 1266 C CA . GLU A 1 162 ? 24.223 0.595 -5.358 1.00 95.75 162 GLU A CA 1
ATOM 1267 C C . GLU A 1 162 ? 24.371 -0.779 -4.672 1.00 95.75 162 GLU A C 1
ATOM 1269 O O . GLU A 1 162 ? 25.487 -1.191 -4.356 1.00 95.75 162 GLU A O 1
ATOM 1274 N N . ARG A 1 163 ? 23.269 -1.499 -4.419 1.00 95.56 163 ARG A N 1
ATOM 1275 C CA . ARG A 1 163 ? 23.277 -2.829 -3.798 1.00 95.56 163 ARG A CA 1
ATOM 1276 C C . ARG A 1 163 ? 23.209 -3.951 -4.827 1.00 95.56 163 ARG A C 1
ATOM 1278 O O . ARG A 1 163 ? 22.294 -3.995 -5.645 1.00 95.56 163 ARG A O 1
ATOM 1285 N N . ASP A 1 164 ? 24.080 -4.946 -4.675 1.00 94.75 164 ASP A N 1
ATOM 1286 C CA . ASP A 1 164 ? 24.118 -6.150 -5.523 1.00 94.75 164 ASP A CA 1
ATOM 1287 C C . ASP A 1 164 ? 22.765 -6.892 -5.617 1.00 94.75 164 ASP A C 1
ATOM 1289 O O . ASP A 1 164 ? 22.470 -7.532 -6.628 1.00 94.75 164 ASP A O 1
ATOM 1293 N N . ASP A 1 165 ? 21.929 -6.816 -4.574 1.00 94.94 165 ASP A N 1
ATOM 1294 C CA . ASP A 1 165 ? 20.662 -7.543 -4.456 1.00 94.94 165 ASP A CA 1
ATOM 1295 C C . ASP A 1 165 ? 19.412 -6.756 -4.891 1.00 94.94 165 ASP A C 1
ATOM 1297 O O . ASP A 1 165 ? 18.305 -7.302 -4.810 1.00 94.94 165 ASP A O 1
ATOM 1301 N N . TRP A 1 166 ? 19.546 -5.526 -5.415 1.00 95.00 166 TRP A N 1
ATOM 1302 C CA . TRP A 1 166 ? 18.393 -4.676 -5.763 1.00 95.00 166 TRP A CA 1
ATOM 1303 C C . TRP A 1 166 ? 17.422 -5.336 -6.752 1.00 95.00 166 TRP A C 1
ATOM 1305 O O . TRP A 1 166 ? 16.205 -5.209 -6.633 1.00 95.00 166 TRP A O 1
ATOM 1315 N N . LYS A 1 167 ? 17.928 -6.133 -7.703 1.00 94.12 167 LYS A N 1
ATOM 1316 C CA . LYS A 1 167 ? 17.088 -6.859 -8.676 1.00 94.12 167 LYS A CA 1
ATOM 1317 C C . LYS A 1 167 ? 16.253 -7.988 -8.054 1.00 94.12 167 LYS A C 1
ATOM 1319 O O . LYS A 1 167 ? 15.381 -8.536 -8.732 1.00 94.12 167 LYS A O 1
ATOM 1324 N N . THR A 1 168 ? 16.482 -8.335 -6.789 1.00 93.25 168 THR A N 1
ATOM 1325 C CA . THR A 1 168 ? 15.790 -9.424 -6.079 1.00 93.25 168 THR A CA 1
ATOM 1326 C C . THR A 1 168 ? 15.120 -9.006 -4.772 1.00 93.25 168 THR A C 1
ATOM 1328 O O . THR A 1 168 ? 14.185 -9.687 -4.362 1.00 93.25 168 THR A O 1
ATOM 1331 N N . GLN A 1 169 ? 15.547 -7.906 -4.145 1.00 96.19 169 GLN A N 1
ATOM 1332 C CA . GLN A 1 169 ? 15.005 -7.429 -2.874 1.00 96.19 169 GLN A CA 1
ATOM 1333 C C . GLN A 1 169 ? 14.152 -6.168 -3.074 1.00 96.19 169 GLN A C 1
ATOM 1335 O O . GLN A 1 169 ? 14.671 -5.083 -3.347 1.00 96.19 169 GLN A O 1
ATOM 1340 N N . ASP A 1 170 ? 12.841 -6.308 -2.875 1.00 97.38 170 ASP A N 1
ATOM 1341 C CA . ASP A 1 170 ? 11.918 -5.190 -2.692 1.00 97.38 170 ASP A CA 1
ATOM 1342 C C . ASP A 1 170 ? 11.673 -4.870 -1.211 1.00 97.38 170 ASP A C 1
ATOM 1344 O O . ASP A 1 170 ? 11.871 -5.712 -0.330 1.00 97.38 170 ASP A O 1
ATOM 1348 N N . TRP A 1 171 ? 11.296 -3.618 -0.936 1.00 98.25 171 TRP A N 1
ATOM 1349 C CA . TRP A 1 171 ? 11.132 -3.096 0.425 1.00 98.25 171 TRP A CA 1
ATOM 1350 C C . TRP A 1 171 ? 9.777 -2.443 0.704 1.00 98.25 171 TRP A C 1
ATOM 1352 O O . TRP A 1 171 ? 9.390 -2.342 1.870 1.00 98.25 171 TRP A O 1
ATOM 1362 N N . ALA A 1 172 ? 9.033 -2.046 -0.329 1.00 98.69 172 ALA A N 1
ATOM 1363 C CA . ALA A 1 172 ? 7.639 -1.631 -0.211 1.00 98.69 172 ALA A CA 1
ATOM 1364 C C . ALA A 1 172 ? 6.825 -2.066 -1.434 1.00 98.69 172 ALA A C 1
ATOM 1366 O O . ALA A 1 172 ? 7.319 -2.017 -2.559 1.00 98.69 172 ALA A O 1
ATOM 1367 N N . ALA A 1 173 ? 5.565 -2.447 -1.222 1.00 98.69 173 ALA A N 1
ATOM 1368 C CA . ALA A 1 173 ? 4.652 -2.899 -2.270 1.00 98.69 173 ALA A CA 1
ATOM 1369 C C . ALA A 1 173 ? 3.237 -2.342 -2.066 1.00 98.69 173 ALA A C 1
ATOM 1371 O O . ALA A 1 173 ? 2.692 -2.417 -0.964 1.00 98.69 173 ALA A O 1
ATOM 1372 N N . PHE A 1 174 ? 2.632 -1.840 -3.142 1.00 98.81 174 PHE A N 1
ATOM 1373 C CA . PHE A 1 174 ? 1.265 -1.317 -3.209 1.00 98.81 174 PHE A CA 1
ATOM 1374 C C . PHE A 1 174 ? 0.481 -2.182 -4.199 1.00 98.81 174 PHE A C 1
ATOM 1376 O O . PHE A 1 174 ? 0.788 -2.189 -5.393 1.00 98.81 174 PHE A O 1
ATOM 1383 N N . LEU A 1 175 ? -0.479 -2.969 -3.704 1.00 98.00 175 LEU A N 1
ATOM 1384 C CA . LEU A 1 175 ? -1.162 -3.994 -4.499 1.00 98.00 175 LEU A CA 1
ATOM 1385 C C . LEU A 1 175 ? -2.504 -4.401 -3.874 1.00 98.00 175 LEU A C 1
ATOM 1387 O O . LEU A 1 175 ? -2.541 -4.911 -2.755 1.00 98.00 175 LEU A O 1
ATOM 1391 N N . GLY A 1 176 ? -3.583 -4.259 -4.650 1.00 95.19 176 GLY A N 1
ATOM 1392 C CA . GLY A 1 176 ? -4.938 -4.686 -4.286 1.00 95.19 176 GLY A CA 1
ATOM 1393 C C . GLY A 1 176 ? -5.685 -3.689 -3.395 1.00 95.19 176 GLY A C 1
ATOM 1394 O O . GLY A 1 176 ? -5.231 -3.343 -2.306 1.00 95.19 176 GLY A O 1
ATOM 1395 N N . ALA A 1 177 ? -6.866 -3.252 -3.845 1.00 96.38 177 ALA A N 1
ATOM 1396 C CA . ALA A 1 177 ? -7.667 -2.208 -3.201 1.00 96.38 177 ALA A CA 1
ATOM 1397 C C . ALA A 1 177 ? -6.792 -1.006 -2.779 1.00 96.38 177 ALA A C 1
ATOM 1399 O O . ALA A 1 177 ? -6.140 -0.401 -3.626 1.00 96.38 177 ALA A O 1
ATOM 1400 N N . SER A 1 178 ? -6.753 -0.669 -1.489 1.00 98.31 178 SER A N 1
ATOM 1401 C CA . SER A 1 178 ? -5.874 0.367 -0.927 1.00 98.31 178 SER A CA 1
ATOM 1402 C C . SER A 1 178 ? -4.784 -0.194 -0.002 1.00 98.31 178 SER A C 1
ATOM 1404 O O . SER A 1 178 ? -4.308 0.507 0.891 1.00 98.31 178 SER A O 1
ATOM 1406 N N . TYR A 1 179 ? -4.392 -1.462 -0.173 1.00 98.44 179 TYR A N 1
ATOM 1407 C CA . TYR A 1 179 ? -3.360 -2.108 0.644 1.00 98.44 179 TYR A CA 1
ATOM 1408 C C . TYR A 1 179 ? -1.944 -1.700 0.232 1.00 98.44 179 TYR A C 1
ATOM 1410 O O . TYR A 1 179 ? -1.617 -1.592 -0.952 1.00 98.44 179 TYR A O 1
ATOM 1418 N N . PHE A 1 180 ? -1.077 -1.587 1.234 1.00 98.75 180 PHE A N 1
ATOM 1419 C CA . PHE A 1 180 ? 0.365 -1.478 1.052 1.00 98.75 180 PHE A CA 1
ATOM 1420 C C . PHE A 1 180 ? 1.119 -2.219 2.163 1.00 98.75 180 PHE A C 1
ATOM 1422 O O . PHE A 1 180 ? 0.595 -2.464 3.255 1.00 98.75 180 PHE A O 1
ATOM 1429 N N . ARG A 1 181 ? 2.350 -2.633 1.864 1.00 98.06 181 ARG A N 1
ATOM 1430 C CA . ARG A 1 181 ? 3.240 -3.373 2.770 1.00 98.06 181 ARG A CA 1
ATOM 1431 C C . ARG A 1 181 ? 4.647 -2.812 2.690 1.00 98.06 181 ARG A C 1
ATOM 1433 O O . ARG A 1 181 ? 5.047 -2.299 1.650 1.00 98.06 181 ARG A O 1
ATOM 1440 N N . ALA A 1 182 ? 5.401 -2.996 3.765 1.00 98.38 182 ALA A N 1
ATOM 1441 C CA . ALA A 1 182 ? 6.826 -2.717 3.823 1.00 98.38 182 ALA A CA 1
ATOM 1442 C C . ALA A 1 182 ? 7.568 -3.858 4.528 1.00 98.38 182 ALA A C 1
ATOM 1444 O O . ALA A 1 182 ? 6.955 -4.640 5.261 1.00 98.38 182 ALA A O 1
ATOM 1445 N N . ILE A 1 183 ? 8.874 -3.952 4.298 1.00 97.88 183 ILE A N 1
ATOM 1446 C CA . ILE A 1 183 ? 9.765 -4.844 5.047 1.00 97.88 183 ILE A CA 1
ATOM 1447 C C . ILE A 1 183 ? 10.210 -4.210 6.370 1.00 97.88 183 ILE A C 1
ATOM 1449 O O . ILE A 1 183 ? 10.227 -2.988 6.531 1.00 97.88 183 ILE A O 1
ATOM 1453 N N . GLY A 1 184 ? 10.630 -5.062 7.304 1.00 94.75 184 GLY A N 1
ATOM 1454 C CA . GLY A 1 184 ? 11.422 -4.646 8.461 1.00 94.75 184 GLY A CA 1
ATOM 1455 C C . GLY A 1 184 ? 12.915 -4.532 8.140 1.00 94.75 184 GLY A C 1
ATOM 1456 O O . GLY A 1 184 ? 13.350 -4.679 6.997 1.00 94.75 184 GLY A O 1
ATOM 1457 N N . ASP A 1 185 ? 13.712 -4.349 9.187 1.00 92.62 185 ASP A N 1
ATOM 1458 C CA . ASP A 1 185 ? 15.171 -4.491 9.157 1.00 92.62 185 ASP A CA 1
ATOM 1459 C C . ASP A 1 185 ? 15.634 -5.897 8.743 1.00 92.62 185 ASP A C 1
ATOM 1461 O O . ASP A 1 185 ? 16.668 -6.044 8.094 1.00 92.62 185 ASP A O 1
ATOM 1465 N N . GLU A 1 186 ? 14.829 -6.923 9.018 1.00 93.69 186 GLU A N 1
ATOM 1466 C CA . GLU A 1 186 ? 15.083 -8.298 8.579 1.00 93.69 186 GLU A CA 1
ATOM 1467 C C . GLU A 1 186 ? 14.617 -8.615 7.141 1.00 93.69 186 GLU A C 1
ATOM 1469 O O . GLU A 1 186 ? 14.576 -9.785 6.752 1.00 93.69 186 GLU A O 1
ATOM 1474 N N . GLY A 1 187 ? 14.299 -7.620 6.305 1.00 93.81 187 GLY A N 1
ATOM 1475 C CA . GLY A 1 187 ? 14.194 -7.804 4.846 1.00 93.81 187 GLY A CA 1
ATOM 1476 C C . GLY A 1 187 ? 13.009 -8.633 4.338 1.00 93.81 187 GLY A C 1
ATOM 1477 O O . GLY A 1 187 ? 13.033 -9.103 3.202 1.00 93.81 187 GLY A O 1
ATOM 1478 N N . GLN A 1 188 ? 11.988 -8.858 5.165 1.00 95.19 188 GLN A N 1
ATOM 1479 C CA . GLN A 1 188 ? 10.855 -9.723 4.838 1.00 95.19 188 GLN A CA 1
ATOM 1480 C C . GLN A 1 188 ? 9.513 -9.010 5.046 1.00 95.19 188 GLN A C 1
ATOM 1482 O O . GLN A 1 188 ? 9.343 -8.252 5.998 1.00 95.19 188 GLN A O 1
ATOM 1487 N N . TYR A 1 189 ? 8.544 -9.282 4.166 1.00 97.06 189 TYR A N 1
ATOM 1488 C CA . TYR A 1 189 ? 7.153 -8.857 4.329 1.00 97.06 189 TYR A CA 1
ATOM 1489 C C . TYR A 1 189 ? 6.382 -9.749 5.308 1.00 97.06 189 TYR A C 1
ATOM 1491 O O . TYR A 1 189 ? 6.589 -10.962 5.376 1.00 97.06 189 TYR A O 1
ATOM 1499 N N . GLY A 1 190 ? 5.404 -9.149 5.983 1.00 96.19 190 GLY A N 1
ATOM 1500 C CA . GLY A 1 190 ? 4.387 -9.855 6.757 1.00 96.19 190 GLY A CA 1
ATOM 1501 C C . GLY A 1 190 ? 3.043 -9.155 6.624 1.00 96.19 190 GLY A C 1
ATOM 1502 O O . GLY A 1 190 ? 2.402 -9.221 5.567 1.00 96.19 190 GLY A O 1
ATOM 1503 N N . LEU A 1 191 ? 2.662 -8.444 7.685 1.00 97.88 191 LEU A N 1
ATOM 1504 C CA . LEU A 1 191 ? 1.420 -7.687 7.751 1.00 97.88 191 LEU A CA 1
ATOM 1505 C C . LEU A 1 191 ? 1.340 -6.527 6.736 1.00 97.88 191 LEU A C 1
ATOM 1507 O O . LEU A 1 191 ? 2.307 -6.168 6.064 1.00 97.88 191 LEU A O 1
ATOM 1511 N N . SER A 1 192 ? 0.146 -5.949 6.622 1.00 98.31 192 SER A N 1
ATOM 1512 C CA . SER A 1 192 ? -0.174 -4.826 5.732 1.00 98.31 192 SER A CA 1
ATOM 1513 C C . SER A 1 192 ? -0.729 -3.637 6.502 1.00 98.31 192 SER A C 1
ATOM 1515 O O . SER A 1 192 ? -1.368 -3.810 7.541 1.00 98.31 192 SER A O 1
ATOM 1517 N N . ALA A 1 193 ? -0.608 -2.455 5.913 1.00 98.56 193 ALA A N 1
ATOM 1518 C CA . ALA A 1 193 ? -1.501 -1.336 6.175 1.00 98.56 193 ALA A CA 1
ATOM 1519 C C . ALA A 1 193 ? -2.494 -1.176 5.008 1.00 98.56 193 ALA A C 1
ATOM 1521 O O . ALA A 1 193 ? -2.338 -1.794 3.948 1.00 98.56 193 ALA A O 1
ATOM 1522 N N . ARG A 1 194 ? -3.529 -0.351 5.191 1.00 98.31 194 ARG A N 1
ATOM 1523 C CA . ARG A 1 194 ? -4.389 0.120 4.092 1.00 98.31 194 ARG A CA 1
ATOM 1524 C C . ARG A 1 194 ? -4.554 1.637 4.138 1.00 98.31 194 ARG A C 1
ATOM 1526 O O . ARG A 1 194 ? -4.347 2.268 5.176 1.00 98.31 194 ARG A O 1
ATOM 1533 N N . GLY A 1 195 ? -4.965 2.233 3.023 1.00 98.19 195 GLY A N 1
ATOM 1534 C CA . GLY A 1 195 ? -5.308 3.652 2.962 1.00 98.19 195 GLY A CA 1
ATOM 1535 C C . GLY A 1 195 ? -6.419 4.009 3.956 1.00 98.19 195 GLY A C 1
ATOM 1536 O O . GLY A 1 195 ? -6.288 4.995 4.695 1.00 98.19 195 GLY A O 1
ATOM 1537 N N . ILE A 1 196 ? -7.471 3.187 3.985 1.00 98.56 196 ILE A N 1
ATOM 1538 C CA . ILE A 1 196 ? -8.695 3.335 4.783 1.00 98.56 196 ILE A CA 1
ATOM 1539 C C . ILE A 1 196 ? -9.370 1.965 4.972 1.00 98.56 196 ILE A C 1
ATOM 1541 O O . ILE A 1 196 ? -9.134 1.043 4.188 1.00 98.56 196 ILE A O 1
ATOM 1545 N N . THR A 1 197 ? -10.225 1.825 5.984 1.00 98.31 197 THR A N 1
ATOM 1546 C CA . THR A 1 197 ? -11.246 0.767 6.025 1.00 98.31 197 THR A CA 1
ATOM 1547 C C . THR A 1 197 ? -12.642 1.344 6.210 1.00 98.31 197 THR A C 1
ATOM 1549 O O . THR A 1 197 ? -12.822 2.355 6.890 1.00 98.31 197 THR A O 1
ATOM 1552 N N . VAL A 1 198 ? -13.636 0.689 5.605 1.00 98.56 198 VAL A N 1
ATOM 1553 C CA . VAL A 1 198 ? -15.035 1.126 5.592 1.00 98.56 198 VAL A CA 1
ATOM 1554 C C . VAL A 1 198 ? -15.922 -0.057 5.978 1.00 98.56 198 VAL A C 1
ATOM 1556 O O . VAL A 1 198 ? -15.926 -1.088 5.312 1.00 98.56 198 VAL A O 1
ATOM 1559 N N . ASN A 1 199 ? -16.671 0.085 7.070 1.00 97.50 199 ASN A N 1
ATOM 1560 C CA . ASN A 1 199 ? -17.602 -0.911 7.614 1.00 97.50 199 ASN A CA 1
ATOM 1561 C C . ASN A 1 199 ? -16.974 -2.274 7.998 1.00 97.50 199 ASN A C 1
ATOM 1563 O O . ASN A 1 199 ? -17.664 -3.289 8.084 1.00 97.50 199 ASN A O 1
ATOM 1567 N N . THR A 1 200 ? -15.671 -2.324 8.305 1.00 96.88 200 THR A N 1
ATOM 1568 C CA . THR A 1 200 ? -15.023 -3.551 8.808 1.00 96.88 200 THR A CA 1
ATOM 1569 C C . THR A 1 200 ? -15.679 -4.032 10.105 1.00 96.88 200 THR A C 1
ATOM 1571 O O . THR A 1 200 ? -15.729 -3.301 11.102 1.00 96.88 200 THR A O 1
ATOM 1574 N N . ALA A 1 201 ? -16.123 -5.293 10.111 1.00 93.75 201 ALA A N 1
ATOM 1575 C CA . ALA A 1 201 ? -16.770 -5.961 11.243 1.00 93.75 201 ALA A CA 1
ATOM 1576 C C . ALA A 1 201 ? -17.989 -5.198 11.814 1.00 93.75 201 ALA A C 1
ATOM 1578 O O . ALA A 1 201 ? -18.121 -5.058 13.038 1.00 93.75 201 ALA A O 1
ATOM 1579 N N . THR A 1 202 ? -18.854 -4.669 10.942 1.00 93.38 202 THR A N 1
ATOM 1580 C CA . THR A 1 202 ? -20.133 -4.048 11.326 1.00 93.38 202 THR A CA 1
ATOM 1581 C C . THR A 1 202 ? -21.345 -4.894 10.909 1.00 93.38 202 THR A C 1
ATOM 1583 O O . THR A 1 202 ? -21.212 -6.093 10.662 1.00 93.38 202 THR A O 1
ATOM 1586 N N . SER A 1 203 ? -22.545 -4.301 10.907 1.00 91.38 203 SER A N 1
ATOM 1587 C CA . SER A 1 203 ? -23.788 -4.960 10.485 1.00 91.38 203 SER A CA 1
ATOM 1588 C C . SER A 1 203 ? -23.943 -5.103 8.963 1.00 91.38 203 SER A C 1
ATOM 1590 O O . SER A 1 203 ? -24.748 -5.916 8.504 1.00 91.38 203 SER A O 1
ATOM 1592 N N . VAL A 1 204 ? -23.169 -4.340 8.187 1.00 94.75 204 VAL A N 1
ATOM 1593 C CA . VAL A 1 204 ? -23.167 -4.340 6.717 1.00 94.75 204 VAL A CA 1
ATOM 1594 C C . VAL A 1 204 ? -21.842 -4.905 6.174 1.00 94.75 204 VAL A C 1
ATOM 1596 O O . VAL A 1 204 ? -20.866 -4.989 6.921 1.00 94.75 204 VAL A O 1
ATOM 1599 N N . PRO A 1 205 ? -21.770 -5.323 4.894 1.00 95.31 205 PRO A N 1
ATOM 1600 C CA . PRO A 1 205 ? -20.519 -5.789 4.299 1.00 95.31 205 PRO A CA 1
ATOM 1601 C C . PRO A 1 205 ? -19.406 -4.731 4.346 1.00 95.31 205 PRO A C 1
ATOM 1603 O O . PRO A 1 205 ? -19.660 -3.545 4.130 1.00 95.31 205 PRO A O 1
ATOM 1606 N N . GLU A 1 206 ? -18.168 -5.178 4.576 1.00 97.56 206 GLU A N 1
ATOM 1607 C CA . GLU A 1 206 ? -16.976 -4.331 4.474 1.00 97.56 206 GLU A CA 1
ATOM 1608 C C . GLU A 1 206 ? -16.795 -3.842 3.029 1.00 97.56 206 GLU A C 1
ATOM 1610 O O . GLU A 1 206 ? -16.851 -4.623 2.075 1.00 97.56 206 GLU A O 1
ATOM 1615 N N . GLU A 1 207 ? -16.565 -2.541 2.873 1.00 97.62 207 GLU A N 1
ATOM 1616 C CA . GLU A 1 207 ? -16.229 -1.919 1.599 1.00 97.62 207 GLU A CA 1
ATOM 1617 C C . GLU A 1 207 ? -14.705 -1.777 1.487 1.00 97.62 207 GLU A C 1
ATOM 1619 O O . GLU A 1 207 ? -14.016 -1.401 2.439 1.00 97.62 207 GLU A O 1
ATOM 1624 N N . PHE A 1 208 ? -14.181 -2.051 0.290 1.00 97.44 208 PHE A N 1
ATOM 1625 C CA . PHE A 1 208 ? -12.756 -1.992 -0.028 1.00 97.44 208 PHE A CA 1
ATOM 1626 C C . PHE A 1 208 ? -12.505 -0.925 -1.109 1.00 97.44 208 PHE A C 1
ATOM 1628 O O . PHE A 1 208 ? -12.540 -1.254 -2.297 1.00 97.44 208 PHE A O 1
ATOM 1635 N N . PRO A 1 209 ? -12.275 0.350 -0.732 1.00 97.88 209 PRO A N 1
ATOM 1636 C CA . PRO A 1 209 ? -11.889 1.395 -1.676 1.00 97.88 209 PRO A CA 1
ATOM 1637 C C . PRO A 1 209 ? -10.536 1.098 -2.324 1.00 97.88 209 PRO A C 1
ATOM 1639 O O . PRO A 1 209 ? -9.602 0.645 -1.649 1.00 97.88 209 PRO A O 1
ATOM 1642 N N . ASP A 1 210 ? -10.432 1.381 -3.621 1.00 97.81 210 ASP A N 1
ATOM 1643 C CA . ASP A 1 210 ? -9.235 1.128 -4.422 1.00 97.81 210 ASP A CA 1
ATOM 1644 C C . ASP A 1 210 ? -8.358 2.382 -4.525 1.00 97.81 210 ASP A C 1
ATOM 1646 O O . ASP A 1 210 ? -8.886 3.483 -4.700 1.00 97.81 210 ASP A O 1
ATOM 1650 N N . PHE A 1 211 ? -7.031 2.219 -4.512 1.00 98.62 211 PHE A N 1
ATOM 1651 C CA . PHE A 1 211 ? -6.148 3.190 -5.159 1.00 98.62 211 PHE A CA 1
ATOM 1652 C C . PHE A 1 211 ? -6.229 2.990 -6.677 1.00 98.62 211 PHE A C 1
ATOM 1654 O O . PHE A 1 211 ? -6.061 1.872 -7.161 1.00 98.62 211 PHE A O 1
ATOM 1661 N N . ARG A 1 212 ? -6.523 4.059 -7.423 1.00 97.38 212 ARG A N 1
ATOM 1662 C CA . ARG A 1 212 ? -6.763 4.011 -8.881 1.00 97.38 212 ARG A CA 1
ATOM 1663 C C . ARG A 1 212 ? -5.647 4.595 -9.724 1.00 97.38 212 ARG A C 1
ATOM 1665 O O . ARG A 1 212 ? -5.462 4.186 -10.865 1.00 97.38 212 ARG A O 1
ATOM 1672 N N . GLU A 1 213 ? -4.946 5.568 -9.169 1.00 98.44 213 GLU A N 1
ATOM 1673 C CA . GLU A 1 213 ? -3.898 6.321 -9.844 1.00 98.44 213 GLU A CA 1
ATOM 1674 C C . GLU A 1 213 ? -2.779 6.537 -8.831 1.00 98.44 213 GLU A C 1
ATOM 1676 O O . GLU A 1 213 ? -3.060 6.975 -7.711 1.00 98.44 213 GLU A O 1
ATOM 1681 N N . PHE A 1 214 ? -1.541 6.237 -9.220 1.00 98.88 214 PHE A N 1
ATOM 1682 C CA . PHE A 1 214 ? -0.338 6.555 -8.456 1.00 98.88 214 PHE A CA 1
ATOM 1683 C C . PHE A 1 214 ? 0.561 7.483 -9.265 1.00 98.88 214 PHE A C 1
ATOM 1685 O O . PHE A 1 214 ? 0.856 7.192 -1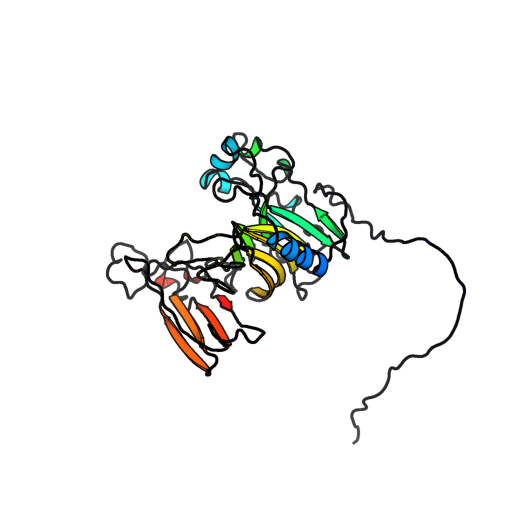0.421 1.00 98.88 214 PHE A O 1
ATOM 1692 N N . TYR A 1 215 ? 1.040 8.556 -8.642 1.00 98.81 215 TYR A N 1
ATOM 1693 C CA . TYR A 1 215 ? 2.067 9.442 -9.187 1.00 98.81 215 TYR A CA 1
ATOM 1694 C C . TYR A 1 215 ? 3.324 9.266 -8.346 1.00 98.81 215 TYR A C 1
ATOM 1696 O O . TYR A 1 215 ? 3.288 9.496 -7.137 1.00 98.81 215 TYR A O 1
ATOM 1704 N N . ILE A 1 216 ? 4.400 8.797 -8.970 1.00 98.75 216 ILE A N 1
ATOM 1705 C CA . ILE A 1 216 ? 5.604 8.322 -8.290 1.00 98.75 216 ILE A CA 1
ATOM 1706 C C . ILE A 1 216 ? 6.769 9.227 -8.677 1.00 98.75 216 ILE A C 1
ATOM 1708 O O . ILE A 1 216 ? 7.214 9.227 -9.825 1.00 98.75 216 ILE A O 1
ATOM 1712 N N . GLU A 1 217 ? 7.247 9.989 -7.701 1.00 98.31 217 GLU A N 1
ATOM 1713 C CA . GLU A 1 217 ? 8.409 10.866 -7.792 1.00 98.31 217 GLU A CA 1
ATOM 1714 C C . GLU A 1 217 ? 9.611 10.167 -7.125 1.00 98.31 217 GLU A C 1
ATOM 1716 O O . GLU A 1 217 ? 9.511 9.725 -5.970 1.00 98.31 217 GLU A O 1
ATOM 1721 N N . PRO A 1 218 ? 10.738 9.997 -7.839 1.00 97.44 218 PRO A N 1
ATOM 1722 C CA . PRO A 1 218 ? 11.872 9.238 -7.334 1.00 97.44 218 PRO A CA 1
ATOM 1723 C C . PRO A 1 218 ? 12.622 9.990 -6.235 1.00 97.44 218 PRO A C 1
ATOM 1725 O O . PRO A 1 218 ? 12.866 11.192 -6.342 1.00 97.44 218 PRO A O 1
ATOM 1728 N N . ALA A 1 219 ? 13.117 9.248 -5.242 1.00 97.75 219 ALA A N 1
ATOM 1729 C CA . ALA A 1 219 ? 14.175 9.751 -4.371 1.00 97.75 219 ALA A CA 1
ATOM 1730 C C . ALA A 1 219 ? 15.421 10.068 -5.216 1.00 97.75 219 ALA A C 1
ATOM 1732 O O . ALA A 1 219 ? 15.838 9.241 -6.037 1.00 97.75 219 ALA A O 1
ATOM 1733 N N . LYS A 1 220 ? 16.005 11.258 -5.031 1.00 95.06 220 LYS A N 1
ATOM 1734 C CA . LYS A 1 220 ? 17.218 11.697 -5.746 1.00 95.06 220 LYS A CA 1
ATOM 1735 C C . LYS A 1 220 ? 18.513 11.327 -5.001 1.00 95.06 220 LYS A C 1
ATOM 1737 O O . LYS A 1 220 ? 19.574 11.287 -5.622 1.00 95.06 220 LYS A O 1
ATOM 1742 N N . SER A 1 221 ? 18.421 11.012 -3.711 1.00 96.62 221 SER A N 1
ATOM 1743 C CA . SER A 1 221 ? 19.473 10.423 -2.874 1.00 96.62 221 SER A CA 1
ATOM 1744 C C . SER A 1 221 ? 18.881 9.371 -1.923 1.00 96.62 221 SER A C 1
ATOM 1746 O O . SER A 1 221 ? 17.662 9.225 -1.841 1.00 96.62 221 SER A O 1
ATOM 1748 N N . ALA A 1 222 ? 19.724 8.635 -1.192 1.00 95.44 222 ALA A N 1
ATOM 1749 C CA . ALA A 1 222 ? 19.262 7.647 -0.208 1.00 95.44 222 ALA A CA 1
ATOM 1750 C C . ALA A 1 222 ? 18.629 8.294 1.042 1.00 95.44 222 ALA A C 1
ATOM 1752 O O . ALA A 1 222 ? 17.892 7.645 1.783 1.00 95.44 222 ALA A O 1
ATOM 1753 N N . GLU A 1 223 ? 18.932 9.570 1.280 1.00 96.31 223 GLU A N 1
ATOM 1754 C CA . GLU A 1 223 ? 18.394 10.395 2.357 1.00 96.31 223 GLU A CA 1
ATOM 1755 C C . GLU A 1 223 ? 17.039 11.037 2.003 1.00 96.31 223 GLU A C 1
ATOM 1757 O O . GLU A 1 223 ? 16.281 11.406 2.905 1.00 96.31 223 GLU A O 1
ATOM 1762 N N . ASP A 1 224 ? 16.722 11.158 0.710 1.00 97.62 224 ASP A N 1
ATOM 1763 C CA . ASP A 1 224 ? 15.448 11.684 0.217 1.00 97.62 224 ASP A CA 1
ATOM 1764 C C . ASP A 1 224 ? 14.345 10.604 0.233 1.00 97.62 224 ASP A C 1
ATOM 1766 O O . ASP A 1 224 ? 14.619 9.420 0.016 1.00 97.62 224 ASP A O 1
ATOM 1770 N N . PRO A 1 225 ? 13.069 10.975 0.448 1.00 98.38 225 PRO A N 1
ATOM 1771 C CA . PRO A 1 225 ? 11.967 10.028 0.352 1.00 98.38 225 PRO A CA 1
ATOM 1772 C C . PRO A 1 225 ? 11.643 9.688 -1.106 1.00 98.38 225 PRO A C 1
ATOM 1774 O O . PRO A 1 225 ? 11.699 10.547 -1.987 1.00 98.38 225 PRO A O 1
ATOM 1777 N N . VAL A 1 226 ? 11.158 8.467 -1.349 1.00 98.75 226 VAL A N 1
ATOM 1778 C CA . VAL A 1 226 ? 10.315 8.225 -2.531 1.00 98.75 226 VAL A CA 1
ATOM 1779 C C . VAL A 1 226 ? 8.958 8.860 -2.242 1.00 98.75 226 VAL A C 1
ATOM 1781 O O . VAL A 1 226 ? 8.302 8.491 -1.264 1.00 98.75 226 VAL A O 1
ATOM 1784 N N . THR A 1 227 ? 8.542 9.816 -3.070 1.00 98.81 227 THR A N 1
ATOM 1785 C CA . THR A 1 227 ? 7.274 10.528 -2.880 1.00 98.81 227 THR A CA 1
ATOM 1786 C C . THR A 1 227 ? 6.205 9.910 -3.770 1.00 98.81 227 THR A C 1
ATOM 1788 O O . THR A 1 227 ? 6.392 9.739 -4.972 1.00 98.81 227 THR A O 1
ATOM 1791 N N . ILE A 1 228 ? 5.075 9.538 -3.171 1.00 98.88 228 ILE A N 1
ATOM 1792 C CA . ILE A 1 228 ? 3.989 8.845 -3.867 1.00 98.88 228 ILE A CA 1
ATOM 1793 C C . ILE A 1 228 ? 2.687 9.573 -3.580 1.00 98.88 228 ILE A C 1
ATOM 1795 O O . ILE A 1 228 ? 2.280 9.693 -2.427 1.00 98.88 228 ILE A O 1
ATOM 1799 N N . TYR A 1 229 ? 1.998 10.009 -4.627 1.00 98.94 229 TYR A N 1
ATOM 1800 C CA . TYR A 1 229 ? 0.640 10.531 -4.528 1.00 98.94 229 TYR A CA 1
ATOM 1801 C C . TYR A 1 229 ? -0.344 9.477 -5.025 1.00 98.94 229 TYR A C 1
ATOM 1803 O O . TYR A 1 229 ? -0.061 8.801 -6.013 1.00 98.94 229 TYR A O 1
ATOM 1811 N N . ALA A 1 230 ? -1.498 9.329 -4.372 1.00 98.88 230 ALA A N 1
ATOM 1812 C CA . ALA A 1 230 ? -2.498 8.340 -4.773 1.00 98.88 230 ALA A CA 1
ATOM 1813 C C . ALA A 1 230 ? -3.929 8.889 -4.759 1.00 98.88 230 ALA A C 1
ATOM 1815 O O . ALA A 1 230 ? -4.343 9.538 -3.795 1.00 98.88 230 ALA A O 1
ATOM 1816 N N . LEU A 1 231 ? -4.703 8.573 -5.804 1.00 98.88 231 LEU A N 1
ATOM 1817 C CA . LEU A 1 231 ? -6.158 8.753 -5.813 1.00 98.88 231 LEU A CA 1
ATOM 1818 C C . LEU A 1 231 ? -6.839 7.503 -5.250 1.00 98.88 231 LEU A C 1
ATOM 1820 O O . LEU A 1 231 ? -6.645 6.408 -5.777 1.00 98.88 231 LEU A O 1
ATOM 1824 N N . LEU A 1 232 ? -7.688 7.680 -4.241 1.00 98.81 232 LEU A N 1
ATOM 1825 C CA . LEU A 1 232 ? -8.552 6.647 -3.676 1.00 98.81 232 LEU A CA 1
ATOM 1826 C C . LEU A 1 232 ? -10.015 6.876 -4.080 1.00 98.81 232 LEU A C 1
ATOM 1828 O O . LEU A 1 232 ? -10.521 7.995 -3.984 1.00 98.81 232 LEU A O 1
ATOM 1832 N N . ASP A 1 233 ? -10.714 5.817 -4.490 1.00 98.62 233 ASP A N 1
ATOM 1833 C CA . ASP A 1 233 ? -12.136 5.875 -4.849 1.00 98.62 233 ASP A CA 1
ATOM 1834 C C . ASP A 1 233 ? -12.848 4.536 -4.570 1.00 98.62 233 ASP A C 1
ATOM 1836 O O . ASP A 1 233 ? -12.487 3.488 -5.115 1.00 98.62 233 ASP A O 1
ATOM 1840 N N . GLY A 1 234 ? -13.887 4.579 -3.734 1.00 97.94 234 GLY A N 1
ATOM 1841 C CA . GLY A 1 234 ? -14.740 3.454 -3.335 1.00 97.94 234 GLY A CA 1
ATOM 1842 C C . GLY A 1 234 ? -16.220 3.860 -3.223 1.00 97.94 234 GLY A C 1
ATOM 1843 O O . GLY A 1 234 ? -16.522 5.052 -3.156 1.00 97.94 234 GLY A O 1
ATOM 1844 N N . PRO A 1 235 ? -17.173 2.910 -3.225 1.00 97.88 235 PRO A N 1
ATOM 1845 C CA . PRO A 1 235 ? -18.614 3.189 -3.249 1.00 97.88 235 PRO A CA 1
ATOM 1846 C C . PRO A 1 235 ? -19.143 4.274 -2.291 1.00 97.88 235 PRO A C 1
ATOM 1848 O O . PRO A 1 235 ? -20.095 4.970 -2.664 1.00 97.88 235 PRO A O 1
ATOM 1851 N N . SER A 1 236 ? -18.526 4.453 -1.118 1.00 98.31 236 SER A N 1
ATOM 1852 C CA . SER A 1 236 ? -18.940 5.408 -0.077 1.00 98.31 236 SER A CA 1
ATOM 1853 C C . SER A 1 236 ? -17.913 6.508 0.228 1.00 98.31 236 SER A C 1
ATOM 1855 O O . SER A 1 236 ? -18.240 7.443 0.960 1.00 98.31 236 SER A O 1
ATOM 1857 N N . ILE A 1 237 ? -16.700 6.459 -0.336 1.00 98.69 237 ILE A N 1
ATOM 1858 C CA . ILE A 1 237 ? -15.613 7.399 -0.010 1.00 98.69 237 ILE A CA 1
ATOM 1859 C C . ILE A 1 237 ? -14.650 7.639 -1.181 1.00 98.69 237 ILE A C 1
ATOM 1861 O O . ILE A 1 237 ? -14.364 6.737 -1.967 1.00 98.69 237 ILE A O 1
ATOM 1865 N N . THR A 1 238 ? -14.094 8.845 -1.268 1.00 98.88 238 THR A N 1
ATOM 1866 C CA . THR A 1 238 ? -12.931 9.164 -2.110 1.00 98.88 238 THR A CA 1
ATOM 1867 C C . THR A 1 238 ? -11.817 9.775 -1.265 1.00 98.88 238 THR A C 1
ATOM 1869 O O . THR A 1 238 ? -12.036 10.185 -0.122 1.00 98.88 238 THR A O 1
ATOM 1872 N N . GLY A 1 239 ? -10.609 9.863 -1.813 1.00 98.75 239 GLY A N 1
ATOM 1873 C CA . GLY A 1 239 ? -9.543 10.611 -1.166 1.00 98.75 239 GLY A CA 1
ATOM 1874 C C . GLY A 1 239 ? -8.314 10.844 -2.029 1.00 98.75 239 GLY A C 1
ATOM 1875 O O . GLY A 1 239 ? -8.131 10.205 -3.061 1.00 98.75 239 GLY A O 1
ATOM 1876 N N . ALA A 1 240 ? -7.466 11.757 -1.575 1.00 98.88 240 ALA A N 1
ATOM 1877 C CA . ALA A 1 240 ? -6.137 12.001 -2.111 1.00 98.88 240 ALA A CA 1
ATOM 1878 C C . ALA A 1 240 ? -5.110 11.775 -0.997 1.00 98.88 240 ALA A C 1
ATOM 1880 O O . ALA A 1 240 ? -5.305 12.201 0.142 1.00 98.88 240 ALA A O 1
ATOM 1881 N N . TYR A 1 241 ? -4.039 11.065 -1.326 1.00 98.94 241 TYR A N 1
ATOM 1882 C CA . TYR A 1 241 ? -2.998 10.669 -0.386 1.00 98.94 241 TYR A CA 1
ATOM 1883 C C . TYR A 1 241 ? -1.651 11.184 -0.870 1.00 98.94 241 TYR A C 1
ATOM 1885 O O . TYR A 1 241 ? -1.391 11.161 -2.075 1.00 98.94 241 TYR A O 1
ATOM 1893 N N . LYS A 1 242 ? -0.787 11.558 0.072 1.00 98.88 242 LYS A N 1
ATOM 1894 C CA . LYS A 1 242 ? 0.642 11.774 -0.153 1.00 98.88 242 LYS A CA 1
ATOM 1895 C C . LYS A 1 242 ? 1.414 10.924 0.846 1.00 98.88 242 LYS A C 1
ATOM 1897 O O . LYS A 1 242 ? 1.189 11.027 2.048 1.00 98.88 242 LYS A O 1
ATOM 1902 N N . PHE A 1 243 ? 2.308 10.089 0.338 1.00 98.88 243 PHE A N 1
ATOM 1903 C CA . PHE A 1 243 ? 3.214 9.263 1.119 1.00 98.88 243 PHE A CA 1
ATOM 1904 C C . PHE A 1 243 ? 4.651 9.744 0.887 1.00 98.88 243 PHE A C 1
ATOM 1906 O O . PHE A 1 243 ? 5.057 9.917 -0.264 1.00 98.88 243 PHE A O 1
ATOM 1913 N N . LEU A 1 244 ? 5.425 9.906 1.959 1.00 98.88 244 LEU A N 1
ATOM 1914 C CA . LEU A 1 244 ? 6.878 10.089 1.913 1.00 98.88 244 LEU A CA 1
ATOM 1915 C C . LEU A 1 244 ? 7.530 8.825 2.477 1.00 98.88 244 LEU A C 1
ATOM 1917 O O . LEU A 1 244 ? 7.409 8.551 3.670 1.00 98.88 244 LEU A O 1
ATOM 1921 N N . LEU A 1 245 ? 8.159 8.019 1.618 1.00 98.81 245 LEU A N 1
ATOM 1922 C CA . LEU A 1 245 ? 8.726 6.725 1.997 1.00 98.81 245 LEU A CA 1
ATOM 1923 C C . LEU A 1 245 ? 10.237 6.841 2.194 1.00 98.81 245 LEU A C 1
ATOM 1925 O O . LEU A 1 245 ? 10.982 6.979 1.225 1.00 98.81 245 LEU A O 1
ATOM 1929 N N . TYR A 1 246 ? 10.682 6.705 3.441 1.00 98.56 246 TYR A N 1
ATOM 1930 C CA . TYR A 1 246 ? 12.092 6.733 3.822 1.00 98.56 246 TYR A CA 1
ATOM 1931 C C . TYR A 1 246 ? 12.623 5.313 4.048 1.00 98.56 246 TYR A C 1
ATOM 1933 O O . TYR A 1 246 ? 12.157 4.590 4.940 1.00 98.56 246 TYR A O 1
ATOM 1941 N N . ARG A 1 247 ? 13.636 4.912 3.271 1.00 97.50 247 ARG A N 1
ATOM 1942 C CA . ARG A 1 247 ? 14.313 3.616 3.412 1.00 97.50 247 ARG A CA 1
ATOM 1943 C C . ARG A 1 247 ? 15.471 3.726 4.412 1.00 97.50 247 ARG A C 1
ATOM 1945 O O . ARG A 1 247 ? 16.593 4.063 4.059 1.00 97.50 247 ARG A O 1
ATOM 1952 N N . GLY A 1 248 ? 15.184 3.424 5.677 1.00 95.56 248 GLY A N 1
ATOM 1953 C CA . GLY A 1 248 ? 16.179 3.331 6.751 1.00 95.56 248 GLY A CA 1
ATOM 1954 C C . GLY A 1 248 ? 16.623 1.887 7.003 1.00 95.56 248 GLY A C 1
ATOM 1955 O O . GLY A 1 248 ? 16.763 1.092 6.078 1.00 95.56 248 GLY A O 1
ATOM 1956 N N . LYS A 1 249 ? 16.791 1.508 8.282 1.00 93.31 249 LYS A N 1
ATOM 1957 C CA . LYS A 1 249 ? 16.916 0.085 8.664 1.00 93.31 249 LYS A CA 1
ATOM 1958 C C . LYS A 1 249 ? 15.643 -0.683 8.295 1.00 93.31 249 LYS A C 1
ATOM 1960 O O . LYS A 1 249 ? 15.707 -1.636 7.527 1.00 93.31 249 LYS A O 1
ATOM 1965 N N . GLY A 1 250 ? 14.496 -0.217 8.788 1.00 96.06 250 GLY A N 1
ATOM 1966 C CA . GLY A 1 250 ? 13.173 -0.566 8.263 1.00 96.06 250 GLY A CA 1
ATOM 1967 C C . GLY A 1 250 ? 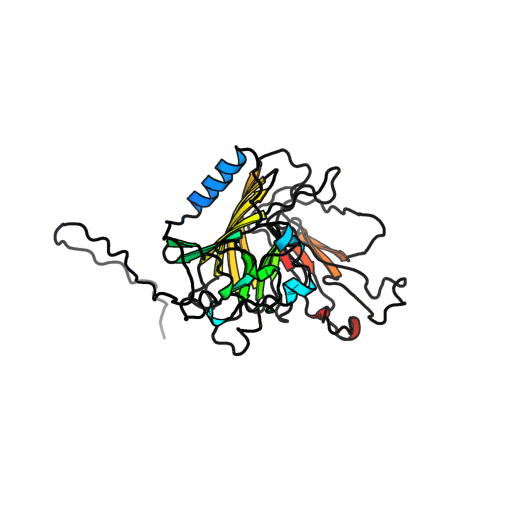12.704 0.460 7.228 1.00 96.06 250 GLY A C 1
ATOM 1968 O O . GLY A 1 250 ? 13.515 1.042 6.503 1.00 96.06 250 GLY A O 1
ATOM 1969 N N . VAL A 1 251 ? 11.399 0.715 7.197 1.00 98.31 251 VAL A N 1
ATOM 1970 C CA . VAL A 1 251 ? 10.773 1.732 6.344 1.00 98.31 251 VAL A CA 1
ATOM 1971 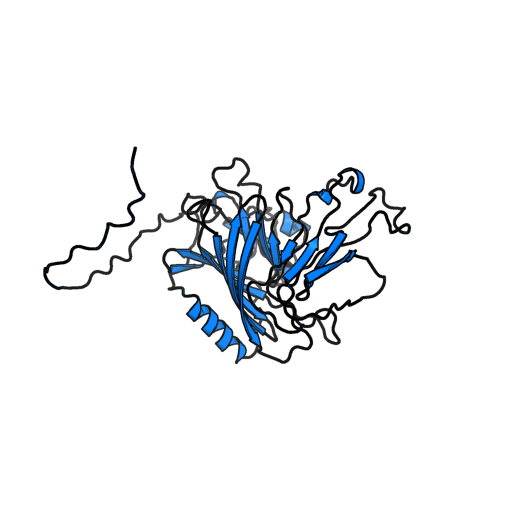C C . VAL A 1 251 ? 9.917 2.647 7.214 1.00 98.31 251 VAL A C 1
ATOM 1973 O O . VAL A 1 251 ? 9.079 2.156 7.969 1.00 98.31 251 VAL A O 1
ATOM 1976 N N . THR A 1 252 ? 10.114 3.958 7.094 1.00 98.38 252 THR A N 1
ATOM 1977 C CA . THR A 1 252 ? 9.237 4.975 7.698 1.00 98.38 252 THR A CA 1
ATOM 1978 C C . THR A 1 252 ? 8.374 5.582 6.599 1.00 98.38 252 THR A C 1
ATOM 1980 O O . THR A 1 252 ? 8.861 5.806 5.491 1.00 98.38 252 THR A O 1
ATOM 1983 N N . MET A 1 253 ? 7.094 5.822 6.887 1.00 98.69 253 MET A N 1
ATOM 1984 C CA . MET A 1 253 ? 6.159 6.437 5.946 1.00 98.69 253 MET A CA 1
ATOM 1985 C C . MET A 1 253 ? 5.402 7.571 6.627 1.00 98.69 253 MET A C 1
ATOM 1987 O O . MET A 1 253 ? 4.571 7.302 7.495 1.00 98.69 253 MET A O 1
ATOM 1991 N N . ASP A 1 254 ? 5.629 8.807 6.189 1.00 98.69 254 ASP A N 1
ATOM 1992 C CA . ASP A 1 254 ? 4.745 9.920 6.546 1.00 98.69 254 ASP A CA 1
ATOM 1993 C C . ASP A 1 254 ? 3.576 9.918 5.557 1.00 98.69 254 ASP A C 1
ATOM 1995 O O . ASP A 1 254 ? 3.792 9.840 4.345 1.00 98.69 254 ASP A O 1
ATOM 1999 N N . ILE A 1 255 ? 2.334 9.934 6.057 1.00 98.69 255 ILE A N 1
ATOM 2000 C CA . ILE A 1 255 ? 1.134 9.724 5.231 1.00 98.69 255 ILE A CA 1
ATOM 2001 C C . ILE A 1 255 ? 0.092 10.809 5.500 1.00 98.69 255 ILE A C 1
ATOM 2003 O O . ILE A 1 255 ? -0.648 10.753 6.482 1.00 98.69 255 ILE A O 1
ATOM 2007 N N . GLU A 1 256 ? -0.017 11.749 4.569 1.00 98.50 256 GLU A N 1
ATOM 2008 C CA . GLU A 1 256 ? -1.071 12.759 4.526 1.00 98.50 256 GLU A CA 1
ATOM 2009 C C . GLU A 1 256 ? -2.307 12.200 3.800 1.00 98.50 256 GLU A C 1
ATOM 2011 O O . GLU A 1 256 ? -2.185 11.492 2.793 1.00 98.50 256 GLU A O 1
ATOM 2016 N N . LYS A 1 257 ? -3.510 12.489 4.318 1.00 97.94 257 LYS A N 1
ATOM 2017 C CA . LYS A 1 257 ? -4.777 11.928 3.821 1.00 97.94 257 LYS A CA 1
ATOM 2018 C C . LYS A 1 257 ? -5.875 12.987 3.773 1.00 97.94 257 LYS A C 1
ATOM 2020 O O . LYS A 1 257 ? -6.330 13.449 4.814 1.00 97.94 257 LYS A O 1
ATOM 2025 N N . HIS A 1 258 ? -6.381 13.269 2.578 1.00 98.56 258 HIS A N 1
ATOM 2026 C CA . HIS A 1 258 ? -7.585 14.073 2.362 1.00 98.56 258 HIS A CA 1
ATOM 2027 C C . HIS A 1 258 ? -8.727 13.141 1.976 1.00 98.56 258 HIS A C 1
ATOM 2029 O O . HIS A 1 258 ? -8.654 12.488 0.938 1.00 98.56 258 HIS A O 1
ATOM 2035 N N . LEU A 1 259 ? -9.754 13.034 2.821 1.00 98.62 259 LEU A N 1
ATOM 2036 C CA . LEU A 1 259 ? -10.837 12.055 2.682 1.00 98.62 259 LEU A CA 1
ATOM 2037 C C . LEU A 1 259 ? -12.192 12.748 2.535 1.00 98.62 259 LEU A C 1
ATOM 2039 O O . LEU A 1 259 ? -12.526 13.639 3.313 1.00 98.62 259 LEU A O 1
ATOM 2043 N N . PHE A 1 260 ? -12.997 12.294 1.575 1.00 98.69 260 PHE A N 1
ATOM 2044 C CA . PHE A 1 260 ? -14.293 12.885 1.255 1.00 98.69 260 PHE A CA 1
ATOM 2045 C C . PHE A 1 260 ? -15.379 11.811 1.215 1.00 98.69 260 PHE A C 1
ATOM 2047 O O . PHE A 1 260 ? -15.327 10.860 0.434 1.00 98.69 260 PHE A O 1
ATOM 2054 N N . ILE A 1 261 ? -16.375 11.963 2.084 1.00 98.44 261 ILE A N 1
ATOM 2055 C CA . ILE A 1 261 ? -17.471 11.007 2.231 1.00 98.44 261 ILE A CA 1
ATOM 2056 C C . ILE A 1 261 ? -18.488 11.216 1.100 1.00 98.44 261 ILE A C 1
ATOM 2058 O O . ILE A 1 261 ? -19.002 12.319 0.921 1.00 98.44 261 ILE A O 1
ATOM 2062 N N . ARG A 1 262 ? -18.774 10.150 0.345 1.00 97.94 262 ARG A N 1
ATOM 2063 C CA . ARG A 1 262 ? -19.779 10.105 -0.735 1.00 97.94 262 ARG A CA 1
ATOM 2064 C C . ARG A 1 262 ? -21.134 9.594 -0.228 1.00 97.94 262 ARG A C 1
ATOM 2066 O O . ARG A 1 262 ? -22.172 10.010 -0.735 1.00 97.94 262 ARG A O 1
ATOM 2073 N N . LYS A 1 263 ? -21.131 8.667 0.738 1.00 97.12 263 LYS A N 1
ATOM 2074 C CA . LYS A 1 263 ? -22.322 8.057 1.365 1.00 97.12 263 LYS A CA 1
ATOM 2075 C C . LYS A 1 263 ? -22.058 7.792 2.844 1.00 97.12 263 LYS A C 1
ATOM 2077 O O . LYS A 1 263 ? -20.902 7.672 3.231 1.00 97.12 263 LYS A O 1
ATOM 2082 N N . ASP A 1 264 ? -23.113 7.666 3.642 1.00 96.69 264 ASP A N 1
ATOM 2083 C CA . ASP A 1 264 ? -23.004 7.371 5.075 1.00 96.69 264 ASP A CA 1
ATOM 2084 C C . ASP A 1 264 ? -22.213 6.075 5.343 1.00 96.69 264 ASP A C 1
ATOM 2086 O O . ASP A 1 264 ? -22.394 5.060 4.667 1.00 96.69 264 ASP A O 1
ATOM 2090 N N . ILE A 1 265 ? -21.346 6.110 6.358 1.00 97.75 265 ILE A N 1
ATOM 2091 C CA . ILE A 1 265 ? -20.460 5.009 6.764 1.00 97.75 265 ILE A CA 1
ATOM 2092 C C . ILE A 1 265 ? -20.744 4.670 8.235 1.00 97.75 265 ILE A C 1
ATOM 2094 O O . ILE A 1 265 ? -20.734 5.557 9.084 1.00 97.75 265 ILE A O 1
ATOM 2098 N N . GLU A 1 266 ? -20.970 3.389 8.549 1.00 96.44 266 GLU A N 1
ATOM 2099 C CA . GLU A 1 266 ? -21.229 2.910 9.920 1.00 96.44 266 GLU A CA 1
ATOM 2100 C C . GLU A 1 266 ? -19.943 2.916 10.764 1.00 96.44 266 GLU A C 1
ATOM 2102 O O . GLU A 1 266 ? -19.963 3.251 11.949 1.00 96.44 266 GLU A O 1
ATOM 2107 N N . ARG A 1 267 ? -18.804 2.555 10.154 1.00 96.44 267 ARG A N 1
ATOM 2108 C CA . ARG A 1 267 ? -17.483 2.590 10.799 1.00 96.44 267 ARG A CA 1
ATOM 2109 C C . ARG A 1 267 ? -16.382 2.935 9.803 1.00 96.44 267 ARG A C 1
ATOM 2111 O O . ARG A 1 267 ? -16.170 2.200 8.842 1.00 96.44 267 ARG A O 1
ATOM 2118 N N . LEU A 1 268 ? -15.643 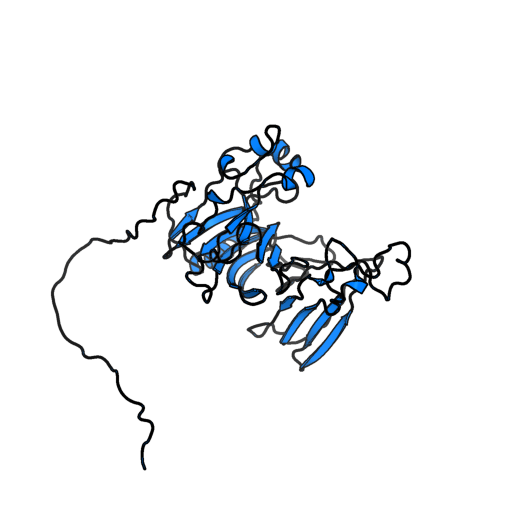4.006 10.077 1.00 97.00 268 LEU A N 1
ATOM 2119 C CA . LEU A 1 268 ? -14.461 4.416 9.319 1.00 97.00 268 LEU A CA 1
ATOM 2120 C C . LEU A 1 268 ? -13.198 4.083 10.127 1.00 97.00 268 LEU A C 1
ATOM 2122 O O . LEU A 1 268 ? -13.105 4.463 11.291 1.00 97.00 268 LEU A O 1
ATOM 2126 N N . GLY A 1 269 ? -12.238 3.368 9.537 1.00 97.06 269 GLY A N 1
ATOM 2127 C CA . GLY A 1 269 ? -10.972 3.024 10.191 1.00 97.06 269 GLY A CA 1
ATOM 2128 C C . GLY A 1 269 ? -9.793 3.804 9.617 1.00 97.06 269 GLY A C 1
ATOM 2129 O O . GLY A 1 269 ? -9.395 3.586 8.471 1.00 97.06 269 GLY A O 1
ATOM 2130 N N . ILE A 1 270 ? -9.223 4.701 10.424 1.00 96.69 270 ILE A N 1
ATOM 2131 C CA . ILE A 1 270 ? -8.050 5.514 10.074 1.00 96.69 270 ILE A CA 1
ATOM 2132 C C . ILE A 1 270 ? -6.759 4.737 10.379 1.00 96.69 270 ILE A C 1
ATOM 2134 O O . ILE A 1 270 ? -6.648 4.084 11.410 1.00 96.69 270 ILE A O 1
ATOM 2138 N N . ALA A 1 271 ? -5.797 4.800 9.450 1.00 97.44 271 ALA A N 1
ATOM 2139 C CA . ALA A 1 271 ? -4.530 4.045 9.479 1.00 97.44 271 ALA A CA 1
ATOM 2140 C C . ALA A 1 271 ? -4.689 2.542 9.835 1.00 97.44 271 ALA A C 1
ATOM 2142 O O . ALA A 1 271 ? -4.037 2.035 10.748 1.00 97.44 271 ALA A O 1
ATOM 2143 N N . PRO A 1 272 ? -5.563 1.810 9.119 1.00 98.19 272 PRO A N 1
ATOM 2144 C CA . PRO A 1 272 ? -5.872 0.419 9.423 1.00 98.19 272 PRO A CA 1
ATOM 2145 C C . PRO A 1 272 ? -4.677 -0.501 9.166 1.00 98.19 272 PRO A C 1
ATOM 2147 O O . PRO A 1 272 ? -4.038 -0.444 8.112 1.00 98.19 272 PRO A O 1
ATOM 2150 N N . LEU A 1 273 ? -4.449 -1.419 10.104 1.00 98.56 273 LEU A N 1
ATOM 2151 C CA . LEU A 1 273 ? -3.457 -2.487 10.006 1.00 98.56 273 LEU A CA 1
ATOM 2152 C C . LEU A 1 273 ? -4.161 -3.831 9.764 1.00 98.56 273 LEU A C 1
ATOM 2154 O O . LEU A 1 273 ? -5.309 -4.036 10.157 1.00 98.56 273 LEU A O 1
ATOM 2158 N N . THR A 1 274 ? -3.511 -4.763 9.075 1.00 98.19 274 THR A N 1
ATOM 2159 C CA . THR A 1 274 ? -4.049 -6.101 8.788 1.00 98.19 274 THR A CA 1
ATOM 2160 C C . THR A 1 274 ? -2.921 -7.122 8.841 1.00 98.19 274 THR A C 1
ATOM 2162 O O . THR A 1 274 ? -2.028 -7.100 7.999 1.00 98.19 274 THR A O 1
ATOM 2165 N N . SER A 1 275 ? -2.980 -8.019 9.823 1.00 97.94 275 SER A N 1
ATOM 2166 C CA . SER A 1 275 ? -2.005 -9.090 10.057 1.00 97.94 275 SER A CA 1
ATOM 2167 C C . SER A 1 275 ? -2.694 -10.463 10.068 1.00 97.94 275 SER A C 1
ATOM 2169 O O . SER A 1 275 ? -3.906 -10.555 9.866 1.00 97.94 275 SER A O 1
ATOM 2171 N N . MET A 1 276 ? -1.928 -11.527 10.298 1.00 96.56 276 MET A N 1
ATOM 2172 C CA . MET A 1 276 ? -2.404 -12.906 10.399 1.00 96.56 276 MET A CA 1
ATOM 2173 C C . MET A 1 276 ? -1.897 -13.529 11.702 1.00 96.56 276 MET A C 1
ATOM 2175 O O . MET A 1 276 ? -0.710 -13.464 12.000 1.00 96.56 276 MET A O 1
ATOM 2179 N N . PHE A 1 277 ? -2.788 -14.159 12.464 1.00 95.69 277 PHE A N 1
ATOM 2180 C CA . PHE A 1 277 ? -2.432 -14.949 13.641 1.00 95.69 277 PHE A CA 1
ATOM 2181 C C . PHE A 1 277 ? -3.186 -16.276 13.588 1.00 95.69 277 PHE A C 1
ATOM 2183 O O . PHE A 1 277 ? -4.417 -16.277 13.622 1.00 95.69 277 PHE A O 1
ATOM 2190 N N . TRP A 1 278 ? -2.468 -17.400 13.512 1.00 93.06 278 TRP A N 1
ATOM 2191 C CA . TRP A 1 278 ? -3.087 -18.724 13.570 1.00 93.06 278 TRP A CA 1
ATOM 2192 C C . TRP A 1 278 ? -3.008 -19.291 14.989 1.00 93.06 278 TRP A C 1
ATOM 2194 O O . TRP A 1 278 ? -4.053 -19.555 15.595 1.00 93.06 278 TRP A O 1
ATOM 2204 N N . TYR A 1 279 ? -1.792 -19.432 15.530 1.00 91.88 279 TYR A N 1
ATOM 2205 C CA . TYR A 1 279 ? -1.541 -19.854 16.910 1.00 91.88 279 TYR A CA 1
ATOM 2206 C C . TYR A 1 279 ? -0.121 -19.518 17.392 1.00 91.88 279 TYR A C 1
ATOM 2208 O O . TYR A 1 279 ? 0.778 -19.262 16.595 1.00 91.88 279 TYR A O 1
ATOM 2216 N N . SER A 1 280 ? 0.059 -19.582 18.712 1.00 89.44 280 SER A N 1
ATOM 2217 C CA . SER A 1 280 ? 1.323 -19.449 19.446 1.00 89.44 280 SER A CA 1
ATOM 2218 C C . SER A 1 280 ? 1.428 -20.543 20.523 1.00 89.44 280 SER A C 1
ATOM 2220 O O . SER A 1 280 ? 0.475 -21.311 20.717 1.00 89.44 280 SER A O 1
ATOM 2222 N N . GLU A 1 281 ? 2.529 -20.575 21.280 1.00 77.25 281 GLU A N 1
ATOM 2223 C CA . GLU A 1 281 ? 2.851 -21.538 22.349 1.00 77.25 281 GLU A CA 1
ATOM 2224 C C . GLU A 1 281 ? 1.720 -21.753 23.377 1.00 77.25 281 GLU A C 1
ATOM 2226 O O . GLU A 1 281 ? 1.588 -22.818 23.993 1.00 77.25 281 GLU A O 1
ATOM 2231 N N . GLN A 1 282 ? 0.863 -20.744 23.556 1.00 74.38 282 GLN A N 1
ATOM 2232 C CA . GLN A 1 282 ? -0.219 -20.746 24.537 1.00 74.38 282 GLN A CA 1
ATOM 2233 C C . GLN A 1 282 ? -1.430 -21.579 24.080 1.00 74.38 282 GLN A C 1
ATOM 2235 O O . GLN A 1 282 ? -2.163 -22.125 24.915 1.00 74.38 282 GLN A O 1
ATOM 2240 N N . ASN A 1 283 ? -1.633 -21.748 22.768 1.00 76.81 283 ASN A N 1
ATOM 2241 C CA . ASN A 1 283 ? -2.786 -22.460 22.218 1.00 76.81 283 ASN A CA 1
ATOM 2242 C C . ASN A 1 283 ? -2.529 -23.973 22.128 1.00 76.81 283 ASN A C 1
ATOM 2244 O O . ASN A 1 283 ? -2.269 -24.538 21.066 1.00 76.81 283 ASN A O 1
ATOM 2248 N N . LYS A 1 284 ? -2.695 -24.664 23.263 1.00 68.00 284 LYS A N 1
ATOM 2249 C CA . LYS A 1 284 ? -2.507 -26.127 23.399 1.00 68.00 284 LYS A CA 1
ATOM 2250 C C . LYS A 1 284 ? -3.342 -26.995 22.438 1.00 68.00 284 LYS A C 1
ATOM 2252 O O . LYS A 1 284 ? -3.078 -28.192 22.351 1.00 68.00 284 LYS A O 1
ATOM 2257 N N . SER A 1 285 ? -4.333 -26.435 21.745 1.00 72.44 285 SER A N 1
ATOM 2258 C CA . SER A 1 285 ? -5.156 -27.108 20.733 1.00 72.44 285 SER A CA 1
ATOM 2259 C C . SER A 1 285 ? -4.421 -27.400 19.416 1.00 72.44 285 SER A C 1
ATOM 2261 O O . SER A 1 285 ? -4.783 -28.359 18.743 1.00 72.44 285 SER A O 1
ATOM 2263 N N . PHE A 1 286 ? -3.376 -26.643 19.058 1.00 68.56 286 PHE A N 1
ATOM 2264 C CA . PHE A 1 286 ? -2.683 -26.775 17.760 1.00 68.56 286 PHE A CA 1
ATOM 2265 C C . PHE A 1 286 ? -1.486 -27.741 17.764 1.00 68.56 286 PHE A C 1
ATOM 2267 O O . PHE A 1 286 ? -0.716 -27.790 16.813 1.00 68.56 286 PHE A O 1
ATOM 2274 N N . ARG A 1 287 ? -1.369 -28.595 18.792 1.00 65.19 287 ARG A N 1
ATOM 2275 C CA . ARG A 1 287 ? -0.292 -29.596 18.984 1.00 65.19 287 ARG A CA 1
ATOM 2276 C C . ARG A 1 287 ? -0.191 -30.704 17.914 1.00 65.19 287 ARG A C 1
ATOM 2278 O O . ARG A 1 287 ? 0.512 -31.688 18.131 1.00 65.19 287 ARG A O 1
ATOM 2285 N N . PHE A 1 288 ? -0.929 -30.593 16.813 1.00 77.12 288 PHE A N 1
ATOM 2286 C CA . PHE A 1 288 ? -0.830 -31.476 15.650 1.00 77.12 288 PHE A CA 1
ATOM 2287 C C . PHE A 1 288 ? 0.065 -30.900 14.540 1.00 77.12 288 PHE A C 1
ATOM 2289 O O . PHE A 1 288 ? 0.477 -31.651 13.659 1.00 77.12 288 PHE A O 1
ATOM 2296 N N . ASP A 1 289 ? 0.364 -29.598 14.569 1.00 85.06 289 ASP A N 1
ATOM 2297 C CA . ASP A 1 289 ? 1.418 -29.007 13.745 1.00 85.06 289 ASP A CA 1
ATOM 2298 C C . ASP A 1 289 ? 2.781 -29.203 14.434 1.00 85.06 289 ASP A C 1
ATOM 2300 O O . ASP A 1 289 ? 2.868 -29.399 15.649 1.00 85.06 289 ASP A O 1
ATOM 2304 N N . TRP A 1 290 ? 3.848 -29.202 13.642 1.00 86.25 290 TRP A N 1
ATOM 2305 C CA . TRP A 1 290 ? 5.224 -29.385 14.105 1.00 86.25 290 TRP A CA 1
ATOM 2306 C C . TRP A 1 290 ? 5.915 -28.049 14.418 1.00 86.25 290 TRP A C 1
ATOM 2308 O O . TRP A 1 290 ? 6.941 -28.039 15.100 1.00 86.25 290 TRP A O 1
ATOM 2318 N N . ARG A 1 291 ? 5.364 -26.932 13.929 1.00 90.31 291 ARG A N 1
ATOM 2319 C CA . ARG A 1 291 ? 5.810 -25.573 14.249 1.00 90.31 291 ARG A CA 1
ATOM 2320 C C . ARG A 1 291 ? 5.239 -25.163 15.611 1.00 90.31 291 ARG A C 1
ATOM 2322 O O . ARG A 1 291 ? 4.048 -25.375 15.835 1.00 90.31 291 ARG A O 1
ATOM 2329 N N . PRO A 1 292 ? 6.033 -24.585 16.529 1.00 89.50 292 PRO A N 1
ATOM 2330 C CA . PRO A 1 292 ? 5.500 -24.123 17.810 1.00 89.50 292 PRO A CA 1
ATOM 2331 C C . PRO A 1 292 ? 4.547 -22.929 17.654 1.00 89.50 292 PRO A C 1
ATOM 2333 O O . PRO A 1 292 ? 3.531 -22.874 18.348 1.00 89.50 292 PRO A O 1
ATOM 2336 N N . GLU A 1 293 ? 4.834 -22.019 16.716 1.00 91.31 293 GLU A N 1
ATOM 2337 C CA . GLU A 1 293 ? 4.046 -20.812 16.445 1.00 91.31 293 GLU A CA 1
ATOM 2338 C C . GLU A 1 293 ? 3.905 -20.509 14.945 1.00 91.31 293 GLU A C 1
ATOM 2340 O O . GLU A 1 293 ? 4.830 -20.721 14.156 1.00 91.31 293 GLU A O 1
ATOM 2345 N N . VAL A 1 294 ? 2.749 -19.956 14.550 1.00 93.56 294 VAL A N 1
ATOM 2346 C CA . VAL A 1 294 ? 2.474 -19.477 13.186 1.00 93.56 294 VAL A CA 1
ATOM 2347 C C . VAL A 1 294 ? 1.640 -18.193 13.234 1.00 93.56 294 VAL A C 1
ATOM 2349 O O . VAL A 1 294 ? 0.413 -18.222 13.385 1.00 93.56 294 VAL A O 1
ATOM 2352 N N . HIS A 1 295 ? 2.309 -17.049 13.082 1.00 95.00 295 HIS A N 1
ATOM 2353 C CA . HIS A 1 295 ? 1.693 -15.721 13.020 1.00 95.00 295 HIS A CA 1
ATOM 2354 C C . HIS A 1 295 ? 2.661 -14.668 12.456 1.00 95.00 295 HIS A C 1
ATOM 2356 O O . HIS A 1 295 ? 3.876 -14.852 12.439 1.00 95.00 295 HIS A O 1
ATOM 2362 N N . ASP A 1 296 ? 2.095 -13.566 11.976 1.00 96.62 296 ASP A N 1
ATOM 2363 C CA . ASP A 1 296 ? 2.791 -12.376 11.474 1.00 96.62 296 ASP A CA 1
ATOM 2364 C C . ASP A 1 296 ? 2.943 -11.285 12.551 1.00 96.62 296 ASP A C 1
ATOM 2366 O O . ASP A 1 296 ? 3.636 -10.289 12.337 1.00 96.62 296 ASP A O 1
ATOM 2370 N N . SER A 1 297 ? 2.219 -11.423 13.662 1.00 97.44 297 SER A N 1
ATOM 2371 C CA . SER A 1 297 ? 2.180 -10.499 14.797 1.00 97.44 297 SER A CA 1
ATOM 2372 C C . SER A 1 297 ? 1.638 -11.233 16.023 1.00 97.44 297 SER A C 1
ATOM 2374 O O . SER A 1 297 ? 0.635 -11.942 15.913 1.00 97.44 297 SER A O 1
ATOM 2376 N N . ASP A 1 298 ? 2.222 -11.003 17.195 1.00 94.69 298 ASP A N 1
ATOM 2377 C CA . ASP A 1 298 ? 1.840 -11.631 18.463 1.00 94.69 298 ASP A CA 1
ATOM 2378 C C . ASP A 1 298 ? 0.881 -10.770 19.305 1.00 94.69 298 ASP A C 1
ATOM 2380 O O . ASP A 1 298 ? 0.122 -11.300 20.125 1.00 94.69 298 ASP A O 1
ATOM 2384 N N . GLY A 1 299 ? 0.832 -9.453 19.081 1.00 97.00 299 GLY A N 1
ATOM 2385 C CA . GLY A 1 299 ? -0.082 -8.564 19.801 1.00 97.00 299 GLY A CA 1
ATOM 2386 C C . GLY A 1 299 ? -0.320 -7.192 19.178 1.00 97.00 299 GLY A C 1
ATOM 2387 O O . GLY A 1 299 ? 0.434 -6.699 18.343 1.00 97.00 299 GLY A O 1
ATOM 2388 N N . LEU A 1 300 ? -1.406 -6.574 19.638 1.00 98.38 300 LEU A N 1
ATOM 2389 C CA . LEU A 1 300 ? -1.697 -5.155 19.504 1.00 98.38 300 LEU A CA 1
ATOM 2390 C C . LEU A 1 300 ? -1.061 -4.412 20.687 1.00 98.38 300 LEU A C 1
ATOM 2392 O O . LEU A 1 300 ? -1.412 -4.661 21.843 1.00 98.38 300 LEU A O 1
ATOM 2396 N N . GLU A 1 301 ? -0.156 -3.483 20.399 1.00 98.56 301 GLU A N 1
ATOM 2397 C CA . GLU A 1 301 ? 0.363 -2.518 21.369 1.00 98.56 301 GLU A CA 1
ATOM 2398 C C . GLU A 1 301 ? -0.345 -1.175 21.186 1.00 98.56 301 GLU A C 1
ATOM 2400 O O . GLU A 1 301 ? -0.555 -0.732 20.059 1.00 98.56 301 GLU A O 1
ATOM 2405 N N . LEU A 1 302 ? -0.722 -0.532 22.292 1.00 98.44 302 LEU A N 1
ATOM 2406 C CA . LEU A 1 302 ? -1.343 0.793 22.316 1.00 98.44 302 LEU A CA 1
ATOM 2407 C C . LEU A 1 302 ? -0.559 1.696 23.266 1.00 98.44 302 LEU A C 1
ATOM 2409 O O . LEU A 1 302 ? -0.207 1.272 24.369 1.00 98.44 302 LEU A O 1
ATOM 2413 N N . TRP A 1 303 ? -0.365 2.954 22.884 1.00 98.12 303 TRP A N 1
ATOM 2414 C CA . TRP A 1 303 ? 0.054 4.026 23.778 1.00 98.12 303 TRP A CA 1
ATOM 2415 C C . TRP A 1 303 ? -1.043 5.090 23.786 1.00 98.12 303 TRP A C 1
ATOM 2417 O O . TRP A 1 303 ? -1.233 5.809 22.805 1.00 98.12 303 TRP A O 1
ATOM 2427 N N . THR A 1 304 ? -1.807 5.150 24.873 1.00 97.44 304 THR A N 1
ATOM 2428 C CA . THR A 1 304 ? -3.012 5.984 24.952 1.00 97.44 304 THR A CA 1
ATOM 2429 C C . THR A 1 304 ? -2.675 7.470 25.078 1.00 97.44 304 THR A C 1
ATOM 2431 O O . THR A 1 304 ? -1.568 7.840 25.491 1.00 97.44 304 THR A O 1
ATOM 2434 N N . GLY A 1 305 ? -3.643 8.348 24.811 1.00 96.12 305 GLY A N 1
ATOM 2435 C CA . GLY A 1 305 ? -3.503 9.790 25.041 1.00 96.12 305 GLY A CA 1
ATOM 2436 C C . GLY A 1 305 ? -3.137 10.122 26.492 1.00 96.12 305 GLY A C 1
ATOM 2437 O O . GLY A 1 305 ? -2.225 10.923 26.750 1.00 96.12 305 GLY A O 1
ATOM 2438 N N . SER A 1 306 ? -3.751 9.402 27.443 1.00 95.94 306 SER A N 1
ATOM 2439 C CA . SER A 1 306 ? -3.451 9.476 28.884 1.00 95.94 306 SER A CA 1
ATOM 2440 C C . SER A 1 306 ? -2.035 9.013 29.262 1.00 95.94 306 SER A C 1
ATOM 2442 O O . SER A 1 306 ? -1.565 9.325 30.356 1.00 95.94 306 SER A O 1
ATOM 2444 N N . GLY A 1 307 ? -1.333 8.317 28.361 1.00 96.44 307 GLY A N 1
ATOM 2445 C CA . GLY A 1 307 ? 0.037 7.837 28.539 1.00 96.44 307 GLY A CA 1
ATOM 2446 C C . GLY A 1 307 ? 0.160 6.389 29.024 1.00 96.44 307 GLY A C 1
ATOM 2447 O O . GLY A 1 307 ? 1.286 5.912 29.172 1.00 96.44 307 GLY A O 1
ATOM 2448 N N . GLU A 1 308 ? -0.954 5.684 29.238 1.00 97.62 308 GLU A N 1
ATOM 2449 C CA . GLU A 1 308 ? -0.965 4.244 29.518 1.00 97.62 308 GLU A CA 1
ATOM 2450 C C . GLU A 1 308 ? -0.430 3.455 28.312 1.00 97.62 308 GLU A C 1
ATOM 2452 O O . GLU A 1 308 ? -0.656 3.820 27.157 1.00 97.62 308 GLU A O 1
ATOM 2457 N N . ARG A 1 309 ? 0.287 2.357 28.574 1.00 97.75 309 ARG A N 1
ATOM 2458 C CA . ARG A 1 309 ? 0.729 1.411 27.543 1.00 97.75 309 ARG A CA 1
ATOM 2459 C C . ARG A 1 309 ? 0.019 0.081 27.730 1.00 97.75 309 ARG A C 1
ATOM 2461 O O . ARG A 1 309 ? 0.210 -0.575 28.752 1.00 97.75 309 ARG A O 1
ATOM 2468 N N . ILE A 1 310 ? -0.777 -0.314 26.742 1.00 98.12 310 ILE A N 1
ATOM 2469 C CA . ILE A 1 310 ? -1.613 -1.517 26.787 1.00 98.12 310 ILE A CA 1
ATOM 2470 C C . ILE A 1 310 ? -1.045 -2.551 25.815 1.00 98.12 310 ILE A C 1
ATOM 2472 O O . ILE A 1 310 ? -0.725 -2.235 24.671 1.00 98.12 310 ILE A O 1
ATOM 2476 N N . TRP A 1 311 ? -0.960 -3.804 26.263 1.00 97.81 311 TRP A N 1
ATOM 2477 C CA . TRP A 1 311 ? -0.644 -4.952 25.416 1.00 97.81 311 TRP A CA 1
ATOM 2478 C C . TRP A 1 311 ? -1.849 -5.886 25.321 1.00 97.81 311 TRP A C 1
ATOM 2480 O O . TRP A 1 311 ? -2.248 -6.505 26.309 1.00 97.81 311 TRP A O 1
ATOM 2490 N N . ARG A 1 312 ? -2.415 -6.016 24.121 1.00 96.88 312 ARG A N 1
ATOM 2491 C CA . ARG A 1 312 ? -3.470 -6.978 23.795 1.00 96.88 312 ARG A CA 1
ATOM 2492 C C . ARG A 1 312 ? -2.894 -8.024 22.848 1.00 96.88 312 ARG A C 1
ATOM 2494 O O . ARG A 1 312 ? -2.929 -7.858 21.634 1.00 96.88 312 ARG A O 1
ATOM 2501 N N . GLN A 1 313 ? -2.405 -9.123 23.416 1.00 95.12 313 GLN A N 1
ATOM 2502 C CA . GLN A 1 313 ? -2.004 -10.314 22.661 1.00 95.12 313 GLN A CA 1
ATOM 2503 C C . GLN A 1 313 ? -3.097 -10.724 21.659 1.00 95.12 313 GLN A C 1
ATOM 2505 O O . GLN A 1 313 ? -4.282 -10.636 21.995 1.00 95.12 313 GLN A O 1
ATOM 2510 N N . LEU A 1 314 ? -2.729 -11.167 20.457 1.00 95.44 314 LEU A N 1
ATOM 2511 C CA . LEU A 1 314 ? -3.688 -11.649 19.462 1.00 95.44 314 LEU A CA 1
ATOM 2512 C C . LEU A 1 314 ? -4.221 -13.045 19.816 1.00 95.44 314 LEU A C 1
ATOM 2514 O O . LEU A 1 314 ? -3.637 -13.800 20.590 1.00 95.44 314 LEU A O 1
ATOM 2518 N N . ASN A 1 315 ? -5.388 -13.380 19.269 1.00 92.94 315 ASN A N 1
ATOM 2519 C CA . ASN A 1 315 ? -5.967 -14.713 19.355 1.00 92.94 315 ASN A CA 1
ATOM 2520 C C . ASN A 1 315 ? -6.781 -15.036 18.097 1.00 92.94 315 ASN A C 1
ATOM 2522 O O . ASN A 1 315 ? -7.194 -14.135 17.372 1.00 92.94 315 ASN A O 1
ATOM 2526 N N . ASN A 1 316 ? -7.030 -16.325 17.866 1.00 92.88 316 ASN A N 1
ATOM 2527 C CA . ASN A 1 316 ? -7.797 -16.832 16.729 1.00 92.88 316 ASN A CA 1
ATOM 2528 C C . ASN A 1 316 ? -9.117 -17.470 17.219 1.00 92.88 316 ASN A C 1
ATOM 2530 O O . ASN A 1 316 ? -9.148 -18.670 17.501 1.00 92.88 316 ASN A O 1
ATOM 2534 N N . PRO A 1 317 ? -10.177 -16.673 17.458 1.00 91.94 317 PRO A N 1
ATOM 2535 C CA . PRO A 1 317 ? -11.458 -17.168 17.960 1.00 91.94 317 PRO A CA 1
ATOM 2536 C C . PRO A 1 317 ? -12.293 -17.851 16.864 1.00 91.94 317 PRO A C 1
ATOM 2538 O O . PRO A 1 317 ? -12.288 -17.430 15.715 1.00 91.94 317 PRO A O 1
ATOM 2541 N N . GLU A 1 318 ? -13.119 -18.830 17.249 1.00 91.62 318 GLU A N 1
ATOM 2542 C CA . GLU A 1 318 ? -14.049 -19.540 16.342 1.00 91.62 318 GLU A CA 1
ATOM 2543 C C . GLU A 1 318 ? -15.142 -18.644 15.723 1.00 91.62 318 GLU A C 1
ATOM 2545 O O . GLU A 1 318 ? -15.811 -19.035 14.769 1.00 91.62 318 GLU A O 1
ATOM 2550 N N . VAL A 1 319 ? -15.350 -17.445 16.275 1.00 93.19 319 VAL A N 1
ATOM 2551 C CA . VAL A 1 319 ? -16.330 -16.457 15.809 1.00 93.19 319 VAL A CA 1
ATOM 2552 C C . VAL A 1 319 ? -15.690 -15.077 15.745 1.00 93.19 319 VAL A C 1
ATOM 2554 O O . VAL A 1 319 ? -14.829 -14.753 16.565 1.00 93.19 319 VAL A O 1
ATOM 2557 N N . ILE A 1 320 ? -16.153 -14.238 14.816 1.00 91.44 320 ILE A N 1
ATOM 2558 C CA . ILE A 1 320 ? -15.678 -12.857 14.660 1.00 91.44 320 ILE A CA 1
ATOM 2559 C C . ILE A 1 320 ? -15.828 -12.100 15.990 1.00 91.44 320 ILE A C 1
ATOM 2561 O O . ILE A 1 320 ? -16.891 -12.099 16.617 1.00 91.44 320 ILE A O 1
ATOM 2565 N N . ARG A 1 321 ? -14.749 -11.439 16.425 1.00 92.69 321 ARG A N 1
ATOM 2566 C CA . ARG A 1 321 ? -14.715 -10.590 17.621 1.00 92.69 321 ARG A CA 1
ATOM 2567 C C . ARG A 1 321 ? -14.200 -9.204 17.261 1.00 92.69 321 ARG A C 1
ATOM 2569 O O . ARG A 1 321 ? -13.130 -9.079 16.680 1.00 92.69 321 ARG A O 1
ATOM 2576 N N . ALA A 1 322 ? -14.925 -8.178 17.691 1.00 93.56 322 ALA A N 1
ATOM 2577 C CA . ALA A 1 322 ? -14.400 -6.824 17.801 1.00 93.56 322 ALA A CA 1
ATOM 2578 C C . ALA A 1 322 ? -13.941 -6.580 19.248 1.00 93.56 322 ALA A C 1
ATOM 2580 O O . ALA A 1 322 ? -14.569 -7.049 20.198 1.00 93.56 322 ALA A O 1
ATOM 2581 N N . SER A 1 323 ? -12.839 -5.857 19.423 1.00 95.00 323 SER A N 1
ATOM 2582 C CA . SER A 1 323 ? -12.396 -5.299 20.706 1.00 95.00 323 SER A CA 1
ATOM 2583 C C . SER A 1 323 ? -12.178 -3.807 20.490 1.00 95.00 323 SER A C 1
ATOM 2585 O O . SER A 1 323 ? -11.561 -3.434 19.496 1.00 95.00 323 SER A O 1
ATOM 2587 N N . ALA A 1 324 ? -12.710 -2.971 21.378 1.00 95.25 324 ALA A N 1
ATOM 2588 C CA . ALA A 1 324 ? -12.625 -1.518 21.275 1.00 95.25 324 ALA A CA 1
ATOM 2589 C C . ALA A 1 324 ? -11.914 -0.953 22.507 1.00 95.25 324 ALA A C 1
ATOM 2591 O O . ALA A 1 324 ? -12.209 -1.356 23.633 1.00 95.25 324 ALA A O 1
ATOM 2592 N N . PHE A 1 325 ? -10.995 -0.022 22.271 1.00 96.25 325 PHE A N 1
ATOM 2593 C CA . PHE A 1 325 ? -10.204 0.668 23.283 1.00 96.25 325 PHE A CA 1
ATOM 2594 C C . PHE A 1 325 ? -10.431 2.163 23.063 1.00 96.25 325 PHE A C 1
ATOM 2596 O O . PHE A 1 325 ? -9.729 2.776 22.268 1.00 96.25 325 PHE A O 1
ATOM 2603 N N . GLY A 1 326 ? -11.489 2.702 23.673 1.00 95.88 326 GLY A N 1
ATOM 2604 C CA . GLY A 1 326 ? -11.872 4.098 23.463 1.00 95.88 326 GLY A CA 1
ATOM 2605 C C . GLY A 1 326 ? -10.864 5.050 24.101 1.00 95.88 326 GLY A C 1
ATOM 2606 O O . GLY A 1 326 ? -10.499 4.858 25.262 1.00 95.88 326 GLY A O 1
ATOM 2607 N N . ASP A 1 327 ? -10.443 6.070 23.360 1.00 95.31 327 ASP A N 1
ATOM 2608 C CA . ASP A 1 327 ? -9.392 7.005 23.776 1.00 95.31 327 ASP A CA 1
ATOM 2609 C C . ASP A 1 327 ? -9.689 8.436 23.289 1.00 95.31 327 ASP A C 1
ATOM 2611 O O . ASP A 1 327 ? -10.655 8.697 22.566 1.00 95.31 327 ASP A O 1
ATOM 2615 N N . HIS A 1 328 ? -8.856 9.386 23.705 1.00 94.38 328 HIS A N 1
ATOM 2616 C CA . HIS A 1 328 ? -8.781 10.720 23.127 1.00 94.38 328 HIS A CA 1
ATOM 2617 C C . HIS A 1 328 ? -7.323 11.006 22.770 1.00 94.38 328 HIS A C 1
ATOM 2619 O O . HIS A 1 328 ? -6.483 11.105 23.662 1.00 94.38 328 HIS A O 1
ATOM 2625 N N . THR A 1 329 ? -7.036 11.160 21.477 1.00 92.38 329 THR A N 1
ATOM 2626 C CA . THR A 1 329 ? -5.684 11.429 20.9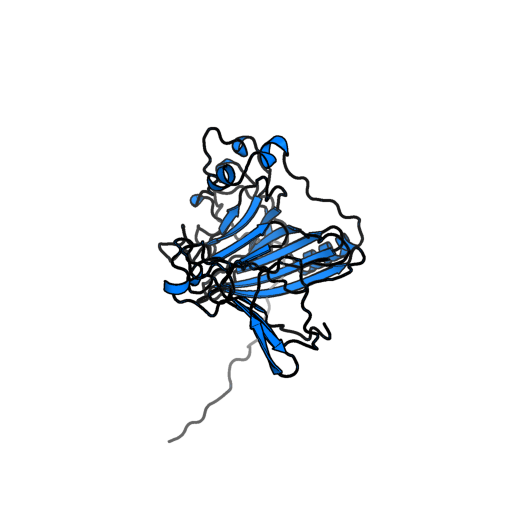61 1.00 92.38 329 THR A CA 1
ATOM 2627 C C . THR A 1 329 ? -4.665 10.328 21.322 1.00 92.38 329 THR A C 1
ATOM 2629 O O . THR A 1 329 ? -3.730 10.583 22.088 1.00 92.38 329 THR A O 1
ATOM 2632 N N . PRO A 1 330 ? -4.806 9.090 20.804 1.00 96.00 330 PRO A N 1
ATOM 2633 C CA . PRO A 1 330 ? -3.813 8.043 21.039 1.00 96.00 330 PRO A CA 1
ATOM 2634 C C . PRO A 1 330 ? -2.427 8.500 20.565 1.00 96.00 330 PRO A C 1
ATOM 2636 O O . PRO A 1 330 ? -2.281 9.066 19.485 1.00 96.00 330 PRO A O 1
ATOM 2639 N N . ARG A 1 331 ? -1.391 8.229 21.363 1.00 97.25 331 ARG A N 1
ATOM 2640 C CA . ARG A 1 331 ? 0.012 8.552 21.033 1.00 97.25 331 ARG A CA 1
ATOM 2641 C C . ARG A 1 331 ? 0.605 7.581 20.018 1.00 97.25 331 ARG A C 1
ATOM 2643 O O . ARG A 1 331 ? 1.604 7.883 19.380 1.00 97.25 331 ARG A O 1
ATOM 2650 N N . GLY A 1 332 ? -0.000 6.408 19.892 1.00 98.00 332 GLY A N 1
ATOM 2651 C CA . GLY A 1 332 ? 0.254 5.481 18.806 1.00 98.00 332 GLY A CA 1
ATOM 2652 C C . GLY A 1 332 ? -0.288 4.091 19.092 1.00 98.00 332 GLY A C 1
ATOM 2653 O O . GLY A 1 332 ? -0.724 3.781 20.204 1.00 98.00 332 GLY A O 1
ATOM 2654 N N . PHE A 1 333 ? -0.283 3.254 18.066 1.00 98.62 333 PHE A N 1
ATOM 2655 C CA . PHE A 1 333 ? -0.718 1.866 18.147 1.00 98.62 333 PHE A CA 1
ATOM 2656 C C . PHE A 1 333 ? -0.027 1.032 17.077 1.00 98.62 333 PHE A C 1
ATOM 2658 O O . PHE A 1 333 ? 0.335 1.542 16.020 1.00 98.62 333 PHE A O 1
ATOM 2665 N N . GLY A 1 334 ? 0.131 -0.265 17.312 1.00 98.50 334 GLY A N 1
ATOM 2666 C CA . GLY A 1 334 ? 0.809 -1.127 16.356 1.00 98.50 334 GLY A CA 1
ATOM 2667 C C . GLY A 1 334 ? 0.458 -2.595 16.483 1.00 98.50 334 GLY A C 1
ATOM 2668 O O . GLY A 1 334 ? 0.138 -3.082 17.566 1.00 98.50 334 GLY A O 1
ATOM 2669 N N . LEU A 1 335 ? 0.548 -3.304 15.359 1.00 98.69 335 LEU A N 1
ATOM 2670 C CA . LEU A 1 335 ? 0.609 -4.761 15.354 1.00 98.69 335 LEU A CA 1
ATOM 2671 C C . LEU A 1 335 ? 2.084 -5.142 15.407 1.00 98.69 335 LEU A C 1
ATOM 2673 O O . LEU A 1 335 ? 2.857 -4.835 14.497 1.00 98.69 335 LEU A O 1
ATOM 2677 N N . MET A 1 336 ? 2.468 -5.745 16.523 1.00 98.00 336 MET A N 1
ATOM 2678 C CA . MET A 1 336 ? 3.855 -6.010 16.868 1.00 98.00 336 MET A CA 1
ATOM 2679 C C . MET A 1 336 ? 4.174 -7.488 16.683 1.00 98.00 336 MET A C 1
ATOM 2681 O O . MET A 1 336 ? 3.289 -8.336 16.760 1.00 98.00 336 MET A O 1
ATOM 2685 N N . GLN A 1 337 ? 5.454 -7.766 16.461 1.00 95.75 337 GLN A N 1
ATOM 2686 C CA . GLN A 1 337 ? 6.048 -9.092 16.502 1.00 95.75 337 GLN A CA 1
ATOM 2687 C C . GLN A 1 337 ? 7.228 -9.028 17.475 1.00 95.75 337 GLN A C 1
ATOM 2689 O O . GLN A 1 337 ? 8.322 -8.580 17.097 1.00 95.75 337 GLN A O 1
ATOM 2694 N N . ARG A 1 338 ? 6.972 -9.359 18.750 1.00 94.06 338 ARG A N 1
ATOM 2695 C CA . ARG A 1 338 ? 7.975 -9.320 19.826 1.00 94.06 338 ARG A CA 1
ATOM 2696 C C . ARG A 1 338 ? 8.804 -10.596 19.865 1.00 94.06 338 ARG A C 1
ATOM 2698 O O . ARG A 1 338 ? 10.009 -10.499 20.081 1.00 94.06 338 ARG A O 1
ATOM 2705 N N . ASP A 1 339 ? 8.195 -11.756 19.629 1.00 91.88 339 ASP A N 1
ATOM 2706 C CA . ASP A 1 339 ? 8.945 -13.007 19.499 1.00 91.88 339 ASP A CA 1
ATOM 2707 C C . ASP A 1 339 ? 9.628 -13.124 18.127 1.00 91.88 339 ASP A C 1
ATOM 2709 O O . ASP A 1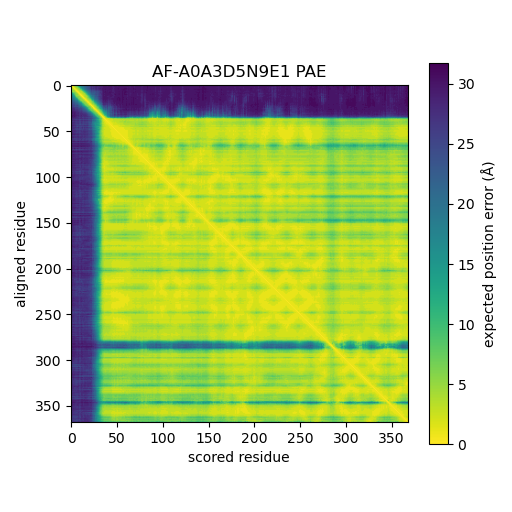 339 ? 8.981 -13.092 17.076 1.00 91.88 339 ASP A O 1
ATOM 2713 N N . ARG A 1 340 ? 10.956 -13.275 18.141 1.00 93.44 340 ARG A N 1
ATOM 2714 C CA . ARG A 1 340 ? 11.811 -13.442 16.956 1.00 93.44 340 ARG A CA 1
ATOM 2715 C C . ARG A 1 340 ? 12.742 -14.650 17.053 1.00 93.44 340 ARG A C 1
ATOM 2717 O O . ARG A 1 340 ? 13.618 -14.812 16.204 1.00 93.44 340 ARG A O 1
ATOM 2724 N N . GLU A 1 341 ? 12.575 -15.511 18.054 1.00 93.38 341 GLU A N 1
ATOM 2725 C CA . GLU A 1 341 ? 13.443 -16.677 18.204 1.00 93.38 341 GLU A CA 1
ATOM 2726 C C . GLU A 1 341 ? 13.121 -17.723 17.132 1.00 93.38 341 GLU A C 1
ATOM 2728 O O . GLU A 1 341 ? 12.009 -18.243 17.026 1.00 93.38 341 GLU A O 1
ATOM 2733 N N . VAL A 1 342 ? 14.119 -18.065 16.312 1.00 92.56 342 VAL A N 1
ATOM 2734 C CA . VAL A 1 342 ? 13.951 -18.977 15.163 1.00 92.56 342 VAL A CA 1
ATOM 2735 C C . VAL A 1 342 ? 13.363 -20.325 15.598 1.00 92.56 342 VAL A C 1
ATOM 2737 O O . VAL A 1 342 ? 12.557 -20.917 14.874 1.00 92.5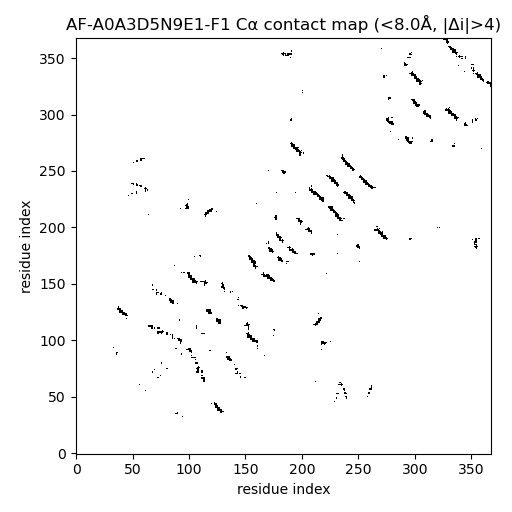6 342 VAL A O 1
ATOM 2740 N N . SER A 1 343 ? 13.724 -20.787 16.800 1.00 91.44 343 SER A N 1
ATOM 2741 C CA . SER A 1 343 ? 13.246 -22.031 17.408 1.00 91.44 343 SER A CA 1
ATOM 2742 C C . SER A 1 343 ? 11.755 -22.058 17.739 1.00 91.44 343 SER A C 1
ATOM 2744 O O . SER A 1 343 ? 11.225 -23.148 17.931 1.00 91.44 343 SER A O 1
ATOM 2746 N N . HIS A 1 344 ? 11.075 -20.911 17.799 1.00 90.69 344 HIS A N 1
ATOM 2747 C CA . HIS A 1 344 ? 9.637 -20.843 18.081 1.00 90.69 344 HIS A CA 1
ATOM 2748 C C . HIS A 1 344 ? 8.788 -20.947 16.806 1.00 90.69 344 HIS A C 1
ATOM 2750 O O . HIS A 1 344 ? 7.623 -21.317 16.867 1.00 90.69 344 HIS A O 1
ATOM 2756 N N . TYR A 1 345 ? 9.384 -20.743 15.629 1.00 90.44 345 TYR A N 1
ATOM 2757 C CA . TYR A 1 345 ? 8.676 -20.858 14.350 1.00 90.44 345 TYR A CA 1
ATOM 2758 C C . TYR A 1 345 ? 9.106 -22.081 13.539 1.00 90.44 345 TYR A C 1
ATOM 2760 O O . TYR A 1 345 ? 8.262 -22.739 12.942 1.00 90.44 345 TYR A O 1
ATOM 2768 N N . LEU A 1 346 ? 10.413 -22.376 13.479 1.00 85.81 346 LEU A N 1
ATOM 2769 C CA . LEU A 1 346 ? 11.032 -23.481 12.718 1.00 85.81 346 LEU A CA 1
ATOM 2770 C C . LEU A 1 346 ? 10.684 -23.562 11.208 1.00 85.81 346 LEU A C 1
ATOM 2772 O O . LEU A 1 346 ? 11.098 -24.499 10.527 1.00 85.81 346 LEU A O 1
ATOM 2776 N N . ASP A 1 347 ? 9.967 -22.579 10.662 1.00 81.94 347 ASP A N 1
ATOM 2777 C CA . ASP A 1 347 ? 9.423 -22.591 9.302 1.00 81.94 347 ASP A CA 1
ATOM 2778 C C . ASP A 1 347 ? 10.368 -21.955 8.261 1.00 81.94 347 ASP A C 1
ATOM 2780 O O . ASP A 1 347 ? 10.950 -20.887 8.481 1.00 81.94 347 ASP A O 1
ATOM 2784 N N . GLY A 1 348 ? 10.436 -22.558 7.070 1.00 82.19 348 GLY A N 1
ATOM 2785 C CA . GLY A 1 348 ? 11.068 -21.981 5.879 1.00 82.19 348 GLY A CA 1
ATOM 2786 C C . GLY A 1 348 ? 10.404 -20.686 5.391 1.00 82.19 348 GLY A C 1
ATOM 2787 O O . GLY A 1 348 ? 11.058 -19.890 4.721 1.00 82.19 348 GLY A O 1
ATOM 2788 N N . VAL A 1 349 ? 9.153 -20.425 5.790 1.00 86.62 349 VAL A N 1
ATOM 2789 C CA . VAL A 1 349 ? 8.442 -19.151 5.571 1.00 86.62 349 VAL A CA 1
ATOM 2790 C C . VAL A 1 349 ? 8.906 -18.039 6.546 1.00 86.62 349 VAL A C 1
ATOM 2792 O O . VAL A 1 349 ? 8.539 -16.878 6.378 1.00 86.62 349 VAL A O 1
ATOM 2795 N N . ARG A 1 350 ? 9.772 -18.341 7.531 1.00 92.69 350 ARG A N 1
ATOM 2796 C CA . ARG A 1 350 ? 10.534 -17.358 8.341 1.00 92.69 350 ARG A CA 1
ATOM 2797 C C . ARG A 1 350 ? 9.693 -16.278 9.050 1.00 92.69 350 ARG A C 1
ATOM 2799 O O . ARG A 1 350 ? 10.019 -15.095 9.019 1.00 92.69 350 ARG A O 1
ATOM 2806 N N . TYR A 1 351 ? 8.622 -16.681 9.733 1.00 94.19 351 TYR A N 1
ATOM 2807 C CA . TYR A 1 351 ? 7.736 -15.774 10.486 1.00 94.19 351 TYR A CA 1
ATOM 2808 C C . TYR A 1 351 ? 8.453 -14.838 11.484 1.00 94.19 351 TYR A C 1
ATOM 2810 O O . TYR A 1 351 ? 8.053 -13.681 11.603 1.00 94.19 351 TYR A O 1
ATOM 2818 N N . HIS A 1 352 ? 9.559 -15.275 12.102 1.00 93.56 352 HIS A N 1
ATOM 2819 C CA . HIS A 1 352 ? 10.405 -14.444 12.975 1.00 93.56 352 HIS A CA 1
ATOM 2820 C C . HIS A 1 352 ? 10.912 -13.146 12.316 1.00 93.56 352 HIS A C 1
ATOM 2822 O O . HIS A 1 352 ? 11.047 -12.143 13.005 1.00 93.56 352 HIS A O 1
ATOM 2828 N N . ARG A 1 353 ? 11.137 -13.131 10.990 1.00 95.44 353 ARG A N 1
ATOM 2829 C CA . ARG A 1 353 ? 11.650 -11.956 10.251 1.00 95.44 353 ARG A CA 1
ATOM 2830 C C . ARG A 1 353 ? 10.573 -10.946 9.860 1.00 95.44 353 ARG A C 1
ATOM 2832 O O . ARG A 1 353 ? 10.885 -9.919 9.258 1.00 95.44 353 ARG A O 1
ATOM 2839 N N . ARG A 1 354 ? 9.296 -11.235 10.124 1.00 96.94 354 ARG A N 1
ATOM 2840 C CA . ARG A 1 354 ? 8.192 -10.346 9.735 1.00 96.94 354 ARG A CA 1
ATOM 2841 C C . ARG A 1 354 ? 8.230 -9.053 10.571 1.00 96.94 354 ARG A C 1
ATOM 2843 O O . ARG A 1 354 ? 8.678 -9.074 11.722 1.00 96.94 354 ARG A O 1
ATOM 2850 N N . PRO A 1 355 ? 7.843 -7.902 9.998 1.00 97.62 355 PRO A N 1
ATOM 2851 C CA . PRO A 1 355 ? 7.980 -6.616 10.669 1.00 97.62 355 PRO A CA 1
ATOM 2852 C C . PRO A 1 355 ? 6.953 -6.462 11.790 1.00 97.62 355 PRO A C 1
ATOM 2854 O O . PRO A 1 355 ? 5.855 -7.001 11.712 1.00 97.62 355 PRO A O 1
ATOM 2857 N N . SER A 1 356 ? 7.289 -5.646 12.785 1.00 98.25 356 SER A N 1
ATOM 2858 C CA . SER A 1 356 ? 6.284 -4.909 13.559 1.00 98.25 356 SER A CA 1
ATOM 2859 C C . SER A 1 356 ? 5.897 -3.648 12.781 1.00 98.25 356 SER A C 1
ATOM 2861 O O . SER A 1 356 ? 6.751 -3.074 12.104 1.00 98.25 356 SER A O 1
ATOM 2863 N N . LEU A 1 357 ? 4.659 -3.168 12.908 1.00 98.38 357 LEU A N 1
ATOM 2864 C CA . LEU A 1 357 ? 4.236 -1.882 12.341 1.00 98.38 357 LEU A CA 1
ATOM 2865 C C . LEU A 1 357 ? 3.603 -1.024 13.432 1.00 98.38 357 LEU A C 1
ATOM 2867 O O . LEU A 1 357 ? 2.607 -1.423 14.035 1.00 98.38 357 LEU A O 1
ATOM 2871 N N . TRP A 1 358 ? 4.177 0.158 13.647 1.00 98.56 358 TRP A N 1
ATOM 2872 C CA . TRP A 1 358 ? 3.691 1.178 14.571 1.00 98.56 358 TRP A CA 1
ATOM 2873 C C . TRP A 1 358 ? 3.136 2.382 13.803 1.00 98.56 358 TRP A C 1
ATOM 2875 O O . TRP A 1 358 ? 3.764 2.862 12.862 1.00 98.56 358 TRP A O 1
ATOM 2885 N N . VAL A 1 359 ? 1.969 2.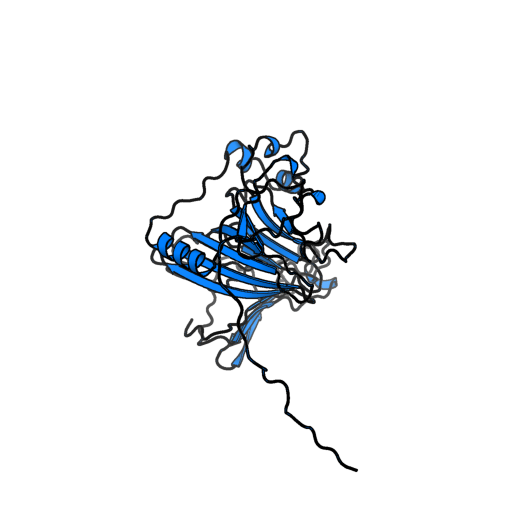866 14.217 1.00 98.62 359 VAL A N 1
ATOM 2886 C CA . VAL A 1 359 ? 1.333 4.099 13.748 1.00 98.62 359 VAL A CA 1
ATOM 2887 C C . VAL A 1 359 ? 1.484 5.153 14.837 1.00 98.62 359 VAL A C 1
ATOM 2889 O O . VAL A 1 359 ? 1.049 4.940 15.968 1.00 98.62 359 VAL A O 1
ATOM 2892 N N . GLU A 1 360 ? 2.052 6.301 14.480 1.00 98.12 360 GLU A N 1
ATOM 2893 C CA . GLU A 1 360 ? 2.161 7.487 15.330 1.00 98.12 360 GLU A CA 1
ATOM 2894 C C . GLU A 1 360 ? 1.331 8.626 14.709 1.00 98.12 360 GLU A C 1
ATOM 2896 O O . GLU A 1 360 ? 1.653 9.092 13.614 1.00 98.12 360 GLU A O 1
ATOM 2901 N N . PRO A 1 361 ? 0.226 9.053 15.347 1.00 96.50 361 PRO A N 1
ATOM 2902 C CA . PRO A 1 361 ? -0.517 10.236 14.928 1.00 96.50 361 PRO A CA 1
ATOM 2903 C C . PRO A 1 361 ? 0.328 11.511 15.033 1.00 96.50 361 PRO A C 1
ATOM 2905 O O . PRO A 1 361 ? 0.813 11.857 16.107 1.00 96.50 361 PRO A O 1
ATOM 2908 N N . LEU A 1 362 ? 0.458 12.239 13.921 1.00 95.31 362 LEU A N 1
ATOM 2909 C CA . LEU A 1 362 ? 1.167 13.529 13.868 1.00 95.31 362 LEU A CA 1
ATOM 2910 C C . LEU A 1 362 ? 0.303 14.718 14.339 1.00 95.31 362 LEU A C 1
ATOM 2912 O O . LEU A 1 362 ? 0.819 15.808 14.572 1.00 95.31 362 LEU A O 1
ATOM 2916 N N . GLU A 1 363 ? -1.008 14.508 14.480 1.00 92.12 363 GLU A N 1
ATOM 2917 C CA . GLU A 1 363 ? -2.013 15.518 14.829 1.00 92.12 363 GLU A CA 1
ATOM 2918 C C . GLU A 1 363 ? -3.035 14.969 15.837 1.00 92.12 363 GLU A C 1
ATOM 2920 O O . GLU A 1 363 ? -3.085 13.767 16.112 1.00 92.12 363 GLU A O 1
ATOM 2925 N N . ASP A 1 364 ? -3.892 15.845 16.372 1.00 92.69 364 ASP A N 1
ATOM 2926 C CA . ASP A 1 364 ? -4.945 15.445 17.302 1.00 92.69 364 ASP A CA 1
ATOM 2927 C C . ASP A 1 364 ? -6.096 14.708 16.590 1.00 92.69 364 ASP A C 1
ATOM 2929 O O . ASP A 1 364 ? -6.956 15.308 15.945 1.00 92.69 364 ASP A O 1
ATOM 2933 N N . TRP A 1 365 ? -6.142 13.383 16.745 1.00 93.69 365 TRP A N 1
ATOM 2934 C CA . TRP A 1 365 ? -7.214 12.533 16.209 1.00 93.69 365 TRP A CA 1
ATOM 2935 C C . TRP A 1 365 ? -8.532 12.607 16.998 1.00 93.69 365 TRP A C 1
ATOM 2937 O O . TRP A 1 365 ? -9.505 11.958 16.618 1.00 93.69 365 TRP A O 1
ATOM 2947 N N . ASN A 1 366 ? -8.603 13.432 18.049 1.00 93.25 366 ASN A N 1
ATOM 2948 C CA . ASN A 1 366 ? -9.765 13.607 18.915 1.00 93.25 366 ASN A CA 1
ATOM 2949 C C . ASN A 1 366 ? -10.218 12.265 19.539 1.00 93.25 366 ASN A C 1
ATOM 2951 O O . ASN A 1 366 ? -9.402 11.386 19.829 1.00 93.25 366 ASN A O 1
ATOM 2955 N N . LYS A 1 367 ? -11.519 12.126 19.814 1.00 95.00 367 LYS A N 1
ATOM 2956 C CA . LYS A 1 367 ? -12.129 10.944 20.433 1.00 95.00 367 LYS A CA 1
ATOM 2957 C C . LYS A 1 367 ? -12.423 9.848 19.400 1.00 95.00 367 LYS A C 1
ATOM 2959 O O . LYS A 1 367 ? -13.121 10.126 18.424 1.00 95.00 367 LYS A O 1
ATOM 2964 N N . GLY A 1 368 ? -12.010 8.611 19.691 1.00 91.06 368 GLY A N 1
ATOM 2965 C CA . GLY A 1 368 ? -12.262 7.403 18.885 1.00 91.06 368 GLY A CA 1
ATOM 2966 C C . GLY A 1 368 ? -12.510 6.154 19.723 1.00 91.06 368 GLY A C 1
ATOM 2967 O O . GLY A 1 368 ? -12.173 6.180 20.928 1.00 91.06 368 GLY A O 1
#

Secondary structure (DSSP, 8-state):
----------------------------------TT--B---EE--HHHHHHHHHHHHTS-------S-HHHHTT--HHHHTT-EE-GGG-TTTTTTSSS-EEEEPPBTTB-S-BEEEEEETTEEEEB---GGGEE--TT-GGGGSPTT--BSEEEEEPPTTSTTTTT-EEEEEESTTEEEE--TTS----EEES-EESTTSSSPPB-PEEEEEEEEPPSSSSSPEEEEEEEEETTEEEEEEEEEEESSSEEEEEEEEEEESS--S-EESS-EE--EEE-TT-GGGTTSSSS-EES-SEEEEE-TTS-EEEEE----SS--------BS-SEEEEE-----HHHH--TT-GGGPPPEEE--SS---B-

Solvent-accessible surface area (backbone atoms only — not comparable to full-atom values): 21042 Å² total; per-residue (Å²): 137,88,83,86,90,81,92,83,89,89,80,85,88,82,88,81,91,84,82,91,86,83,91,79,85,81,86,64,84,70,73,78,75,59,91,64,58,59,60,50,75,76,37,86,53,54,68,68,61,44,40,53,48,20,49,58,52,20,80,46,84,70,75,80,74,81,47,58,62,59,86,43,32,60,67,26,42,75,74,56,44,74,53,53,41,58,43,72,86,55,24,54,37,66,88,66,79,18,34,49,24,35,47,59,37,72,54,13,50,89,30,45,51,45,27,50,44,23,48,34,54,99,51,34,29,25,37,57,53,38,53,70,82,48,38,47,61,62,94,86,40,62,73,77,71,59,58,72,61,53,44,28,25,31,40,33,35,25,40,47,72,92,42,95,54,26,94,78,39,63,47,36,39,39,56,44,50,33,32,33,35,47,23,22,68,64,67,27,70,52,38,34,41,31,69,60,40,35,21,72,94,55,100,57,79,61,49,76,40,24,50,44,36,37,39,41,29,62,12,80,41,79,89,41,42,37,36,38,35,35,38,33,54,29,84,39,36,19,18,24,35,40,37,38,39,36,71,63,73,37,63,50,71,54,73,52,78,49,78,28,74,46,44,94,72,93,38,78,38,80,76,32,73,49,70,51,57,67,48,41,82,83,49,75,84,57,76,83,53,90,48,56,33,47,44,31,34,55,25,38,40,37,30,38,45,92,65,56,76,48,79,47,66,63,80,65,67,101,57,94,77,89,86,87,80,77,45,52,34,50,59,27,41,25,50,30,42,81,73,54,58,61,85,46,30,74,48,94,83,44,50,44,37,21,25,57,49,77,47,66,62,93,62,84,70,47,74,86

Sequence (368 aa):
MTTSLERRRFLKSVAAAGVILPGMSMFGAAMAANDTLELGEAQNFDFDALINRAQTMATKDYVAPIAPDPEIVGKIDYDTHGKLHYKRDHSPFADGSGTYPLTFFHLGMYFAKPVHMYLLEDGAAREVVYRPDYFDMPEDSIARKLSDNSGFAGFRLHENLERDDWKTQDWAAFLGASYFRAIGDEGQYGLSARGITVNTATSVPEEFPDFREFYIEPAKSAEDPVTIYALLDGPSITGAYKFLLYRGKGVTMDIEKHLFIRKDIERLGIAPLTSMFWYSEQNKSFRFDWRPEVHDSDGLELWTGSGERIWRQLNNPEVIRASAFGDHTPRGFGLMQRDREVSHYLDGVRYHRRPSLWVEPLEDWNKG

Foldseek 3Di:
DDDDDDPDDDDDDDDDDDDDDDDDPCPDPPPPPLPLFDWADWDFDDQVVLFVVLQVCLQDFDDAADFPDCVLQAPCDPVQQVQKAFDPSSWPCLVVPFFKTKTFRAGHNQQRGAAWEWEDDPRITITGWDDSVRIDHPPPRSSVPDDTRSHTQWMFIFHTSVDPCRVPATAKIQGGQQKIWGFALLRDAFKIKGQKWFQPPHPDDTWRKHFRYKYWYHHNDLAFFTWIWTWTGTRFKTKIKIWGWHDDSHIDIDIDINMHTNHDTPDMDHGDIGWDFDDAQVPPVVVVDPARGDILAQWKWWQAPVGDIDTGGDDDDPDDDDDDDKGWQTQKMWRQHPDLPCNRGVDPSRSSRHHIDMDGDPDGPGID

InterPro domains:
  IPR006311 Twin-arginine translocation pathway, signal sequence [PS51318] (1-32)
  IPR007444 Glucan biosynthesis, periplasmic, MdoG C-terminal [PF04349] (45-368)
  IPR011013 Galactose mutarotase-like domain superfamily [SSF74650] (45-368)
  IPR014438 Glucan biosynthesis protein MdoG/MdoD [PTHR30504] (7-368)
  IPR014718 Glycoside hydrolase-type carbohydrate-binding [G3DSA:2.70.98.10] (44-368)

pLDDT: mean 89.63, std 18.0, range [27.81, 98.94]

Mean predicted aligned error: 7.78 Å

Nearest PDB structures (foldseek):
  8x18-assembly1_A  TM=9.326E-01  e=4.380E-37  Xanthomonas campestris pv. campestris str. ATCC 33913
  8x18-assembly1_B  TM=9.518E-01  e=7.938E-36  Xanthomonas campestris pv. campestris str. ATCC 33913
  8ip1-assembly1_A  TM=9.211E-01  e=2.890E-32  Escherichia coli
  8ip2-assembly1_A-2  TM=9.419E-01  e=3.202E-31  Escherichia coli K-12
  1txk-assembly1_A  TM=9.148E-01  e=1.563E-30  Escherichia coli